Protein 6Z2L (pdb70)

GO terms:
  GO:0020005 symbiont-containing vacuole membrane (C, IDA)
  GO:0005886 plasma membrane (C, IDA)
  GO:0005886 plasma membrane (C, EXP)
  GO:0005515 protein binding (F, IPI)

B-factor: mean 43.14, std 19.46, range [13.86, 138.89]

Foldseek 3Di:
DKDKDKDDAVDKDKDAAPAAFKDWFFKKKWAQFPVRDTDIDGCRVVCCVQGPRHRIGMAGEDEPDDDDDDDPNVVRYDYDYRHDDDRVIMMITMMDGDNDPDLEDEDADDKDKDKFLDFHKRFYPDAAKAWPFKKKAQCVDPDGIGCRVVQRVSGRHRIGTDNQLCCCVPVVVDDDCSRNRRIIMMTIMGGHD/DKAKAWPAAEEEEAAQAKDKTKMFIPWWLAQQKWKWWQAQVGDIDTADGSQFHGDPPHDPQWGKDDGIGMIMIMGGRDDLQRQTWMKMWGPSDPPIDIYPTYGYAYDDDFAFWDKDKDWADPVQVVVFKTKIKMKGDFGDDPDKDKWKDFQNHTDDPQKDKDKGDQDSPRRGIMMMIMRIDTSVVVVVTFKMKMWMDDPVDNGTDIDMGTPVD/DWAWEWDAAAEAEAQAKDKTKTQIDDDQLQLWKKWKWWAAVPGDIHTAKIARQVPRDIDGDPVNPPQWDWHADNVRSMIIIMGGRDDQVRFTWMKIFIFPDSPPPTDTDYIYPTYGYGHHPDDFDAKDKAWAADADDDPDFDKGKIKMKIKFGDDDDKDKDKPVPPQPPQKDKDDWDDDPRMTITMMMHIGTPVDPPVPKIWMWIADVVVRDIDIGTHDHD

Solvent-accessible surface area: 28856 Å² total

Radius of gyration: 31.76 Å; Cα contacts (8 Å, |Δi|>4): 1641; chains: 3; bounding box: 58×104×50 Å

Sequence (627 aa):
YVHNDVIKFGEENSLKCSQGNLYVLHCEVQCLNGNNEIIHKRCNDDIEKKCNGNNKCIYFFEYELRKKTQSFRNKNSIEISECVESEQNEVKTSTTCLLSNSFILDEAFIQYFFFINNEEPVICKDGNINIKSALLHSPFCEIKLDISEYIRKCDNNKECLIDPLDVQKNLLNEEDPCYINNAYVSVNVVCNKDIQMTQTTSSLSASLGDRVTISCRASQDISNYLNWYQQKPDGTVKLLIYYTSRLHSGVSSRFSGSGSGTDYSLTIKNLEQEDIATYFCQQVNALPPTFGGGTKLEIKRADAAPTVSIFPPSSEQLTSGGASVVCFLNNFYPKDINVKWKIDGSERQNGVLNSWTDQDSKDSTYSMSSTLTLTKDEYERHNSYTCEATHKTSTSPIVKSFNRNEQVQLQQPGAELVKPGASVRLSCKASGYTFTSYFMYWVRQRPGQGLQSIGGINPNNGGSNFNERFKTKATLTVDKSSSIAYLQLNSLTSEDSAVYYCTRRGLGYDYGGFAYWGQGTLVTVSAAKTTPPSVYPLAPGSAAQTNSMVTLGCLVKGYFPEPVTVTWNSGSLSSGVHTFPAVLQSDLYTLSSSVTVPSSTWPSETVTCNVAHPASSTKVDKKIVPR

Organism: Plasmodium falciparum (isolate 3D7) (NCBI:txid36329)

Structure (mmCIF, N/CA/C/O backbone):
data_6Z2L
#
_entry.id   6Z2L
#
_cell.length_a   96.921
_cell.length_b   96.921
_cell.length_c   177.898
_cell.angle_alpha   90.000
_cell.angle_beta   90.000
_cell.angle_gamma   90.000
#
_symmetry.space_group_name_H-M   'P 41 21 2'
#
loop_
_entity.id
_entity.type
_entity.pdbx_description
1 polymer 'Surface protein P113'
2 polymer 'FAb fragment - VL chain'
3 polymer 'FAb fragment - VH chain'
4 non-polymer 'SULFATE ION'
5 water water
#
loop_
_atom_site.group_PDB
_atom_site.id
_atom_site.type_symbol
_atom_site.label_atom_id
_atom_site.label_alt_id
_atom_site.label_comp_id
_atom_site.label_asym_id
_atom_site.label_entity_id
_atom_site.label_seq_id
_atom_site.pdbx_PDB_ins_code
_atom_site.Cartn_x
_atom_site.Cartn_y
_atom_site.Cartn_z
_atom_site.occupancy
_atom_site.B_iso_or_equiv
_atom_site.auth_seq_id
_atom_site.auth_comp_id
_atom_site.auth_asym_id
_atom_site.auth_atom_id
_atom_site.pdbx_PDB_model_num
ATOM 1 N N . TYR A 1 1 ? 22.876 52.333 -12.188 1.00 47.04 1 TYR A N 1
ATOM 2 C CA . TYR A 1 1 ? 22.342 51.174 -11.458 1.00 36.50 1 TYR A CA 1
ATOM 3 C C . TYR A 1 1 ? 20.833 51.039 -11.667 1.00 32.61 1 TYR A C 1
ATOM 4 O O . TYR A 1 1 ? 20.099 51.997 -11.471 1.00 31.95 1 TYR A O 1
ATOM 13 N N . VAL A 1 2 ? 20.357 49.847 -12.032 1.00 23.70 2 VAL A N 1
ATOM 14 C CA . VAL A 1 2 ? 18.922 49.625 -12.222 1.00 23.97 2 VAL A CA 1
ATOM 15 C C . VAL A 1 2 ? 18.376 48.871 -11.019 1.00 32.34 2 VAL A C 1
ATOM 16 O O . VAL A 1 2 ? 18.894 47.807 -10.649 1.00 27.27 2 VAL A O 1
ATOM 20 N N . HIS A 1 3 ? 17.340 49.424 -10.401 1.00 24.97 3 HIS A N 1
ATOM 21 C CA . HIS A 1 3 ? 16.556 48.699 -9.404 1.00 30.32 3 HIS A CA 1
ATOM 22 C C . HIS A 1 3 ? 15.547 47.800 -10.118 1.00 29.63 3 HIS A C 1
ATOM 23 O O . HIS A 1 3 ? 14.599 48.300 -10.719 1.00 32.57 3 HIS A O 1
ATOM 30 N N . ASN A 1 4 ? 15.709 46.480 -10.054 1.00 26.27 4 ASN A N 1
ATOM 31 C CA . ASN A 1 4 ? 14.678 45.573 -10.564 1.00 28.73 4 ASN A CA 1
ATOM 32 C C . ASN A 1 4 ? 13.905 45.029 -9.366 1.00 32.60 4 ASN A C 1
ATOM 33 O O . ASN A 1 4 ? 14.418 44.182 -8.624 1.00 32.78 4 ASN A O 1
ATOM 38 N N . ASP A 1 5 ? 12.667 45.497 -9.180 1.00 24.41 5 ASP A N 1
ATOM 39 C CA . ASP A 1 5 ? 11.898 45.144 -7.992 1.00 22.36 5 ASP A CA 1
ATOM 40 C C . ASP A 1 5 ? 10.730 44.221 -8.298 1.00 24.33 5 ASP A C 1
ATOM 41 O O . ASP A 1 5 ? 10.057 44.350 -9.324 1.00 30.76 5 ASP A O 1
ATOM 46 N N . VAL A 1 6 ? 10.487 43.312 -7.357 1.00 27.75 6 VAL A N 1
ATOM 47 C CA . VAL A 1 6 ? 9.343 42.420 -7.346 1.00 33.30 6 VAL A CA 1
ATOM 48 C C . VAL A 1 6 ? 8.635 42.664 -6.029 1.00 28.21 6 VAL A C 1
ATOM 49 O O . VAL A 1 6 ? 9.222 42.457 -4.959 1.00 36.22 6 VAL A O 1
ATOM 53 N N . ILE A 1 7 ? 7.386 43.101 -6.084 1.00 32.28 7 ILE A N 1
ATOM 54 C CA . ILE A 1 7 ? 6.705 43.458 -4.844 1.00 41.41 7 ILE A CA 1
ATOM 55 C C . ILE A 1 7 ? 5.303 42.868 -4.822 1.00 41.07 7 ILE A C 1
ATOM 56 O O . ILE A 1 7 ? 4.634 42.765 -5.856 1.00 36.19 7 ILE A O 1
ATOM 61 N N . LYS A 1 8 ? 4.861 42.535 -3.626 1.00 39.37 8 LYS A N 1
ATOM 62 C CA . LYS A 1 8 ? 3.547 42.014 -3.368 1.00 50.58 8 LYS A CA 1
ATOM 63 C C . LYS A 1 8 ? 2.587 43.183 -3.201 1.00 37.96 8 LYS A C 1
ATOM 64 O O . LYS A 1 8 ? 2.991 44.304 -3.071 1.00 39.13 8 LYS A O 1
ATOM 70 N N . PHE A 1 9 ? 1.312 42.884 -3.217 1.00 44.96 9 PHE A N 1
ATOM 71 C CA . PHE A 1 9 ? 0.343 43.905 -3.013 1.00 48.30 9 PHE A CA 1
ATOM 72 C C . PHE A 1 9 ? 0.511 44.190 -1.547 1.00 57.34 9 PHE A C 1
ATOM 73 O O . PHE A 1 9 ? 0.857 43.321 -0.780 1.00 58.37 9 PHE A O 1
ATOM 81 N N . GLY A 1 10 ? 0.286 45.413 -1.148 1.00 50.24 10 GLY A N 1
ATOM 82 C CA . GLY A 1 10 ? 0.457 45.738 0.245 1.00 66.77 10 GLY A CA 1
ATOM 83 C C . GLY A 1 10 ? 1.855 46.188 0.559 1.00 56.07 10 GLY A C 1
ATOM 84 O O . GLY A 1 10 ? 1.999 47.086 1.329 1.00 61.82 10 GLY A O 1
ATOM 85 N N . GLU A 1 11 ? 2.876 45.583 -0.021 1.00 47.96 11 GLU A N 1
ATOM 86 C CA . GLU A 1 11 ? 4.216 46.025 0.230 1.00 44.92 11 GLU A CA 1
ATOM 87 C C . GLU A 1 11 ? 4.675 47.312 -0.389 1.00 40.99 11 GLU A C 1
ATOM 88 O O . GLU A 1 11 ? 4.617 47.508 -1.565 1.00 43.26 11 GLU A O 1
ATOM 94 N N . GLU A 1 12 ? 5.156 48.193 0.448 1.00 38.96 12 GLU A N 1
ATOM 95 C CA . GLU A 1 12 ? 5.646 49.455 -0.007 1.00 44.35 12 GLU A CA 1
ATOM 96 C C . GLU A 1 12 ? 7.020 49.382 -0.631 1.00 41.99 12 GLU A C 1
ATOM 97 O O . GLU A 1 12 ? 7.899 48.765 -0.095 1.00 47.15 12 GLU A O 1
ATOM 103 N N . ASN A 1 13 ? 7.185 50.036 -1.764 1.00 35.77 13 ASN A N 1
ATOM 104 C CA . ASN A 1 13 ? 8.493 50.206 -2.382 1.00 36.45 13 ASN A CA 1
ATOM 105 C C . ASN A 1 13 ? 8.917 51.670 -2.228 1.00 36.53 13 ASN A C 1
ATOM 106 O O . ASN A 1 13 ? 8.193 52.579 -2.648 1.00 36.18 13 ASN A O 1
ATOM 111 N N . SER A 1 14 ? 10.088 51.892 -1.636 1.00 37.88 14 SER A N 1
ATOM 112 C CA . SER A 1 14 ? 10.620 53.219 -1.358 1.00 39.32 14 SER A CA 1
ATOM 113 C C . SER A 1 14 ? 11.901 53.386 -2.162 1.00 42.99 14 SER A C 1
ATOM 114 O O . SER A 1 14 ? 12.873 52.660 -1.931 1.00 37.22 14 SER A O 1
ATOM 117 N N . LEU A 1 15 ? 11.894 54.317 -3.113 1.00 38.17 15 LEU A N 1
ATOM 118 C CA . LEU A 1 15 ? 13.032 54.551 -3.989 1.00 29.26 15 LEU A CA 1
ATOM 119 C C . LEU A 1 15 ? 13.669 55.894 -3.661 1.00 38.45 15 LEU A C 1
ATOM 120 O O . LEU A 1 15 ? 12.988 56.841 -3.250 1.00 33.60 15 LEU A O 1
ATOM 125 N N . LYS A 1 16 ? 14.991 55.963 -3.816 1.00 30.07 16 LYS A N 1
ATOM 126 C CA . LYS A 1 16 ? 15.711 57.206 -3.557 1.00 37.10 16 LYS A CA 1
ATOM 127 C C . LYS A 1 16 ? 16.996 57.186 -4.359 1.00 36.04 16 LYS A C 1
ATOM 128 O O . LYS A 1 16 ? 17.690 56.165 -4.385 1.00 37.03 16 LYS A O 1
ATOM 134 N N . CYS A 1 17 ? 17.268 58.295 -5.036 1.00 36.44 17 CYS A N 1
ATOM 135 C CA . CYS A 1 17 ? 18.466 58.486 -5.834 1.00 36.20 17 CYS A CA 1
ATOM 136 C C . CYS A 1 17 ? 19.503 59.211 -4.997 1.00 41.03 17 CYS A C 1
ATOM 137 O O . CYS A 1 17 ? 19.208 60.267 -4.416 1.00 38.85 17 CYS A O 1
ATOM 140 N N . SER A 1 18 ? 20.719 58.658 -4.943 1.00 38.31 18 SER A N 1
ATOM 141 C CA . SER A 1 18 ? 21.810 59.392 -4.294 1.00 40.61 18 SER A CA 1
ATOM 142 C C . SER A 1 18 ? 22.118 60.669 -5.060 1.00 36.05 18 SER A C 1
ATOM 143 O O . SER A 1 18 ? 22.415 61.709 -4.468 1.00 43.84 18 SER A O 1
ATOM 146 N N . GLN A 1 19 ? 22.027 60.607 -6.387 1.00 41.19 19 GLN A N 1
ATOM 147 C CA . GLN A 1 19 ? 22.167 61.773 -7.239 1.00 32.78 19 GLN A CA 1
ATOM 148 C C . GLN A 1 19 ? 21.268 61.559 -8.444 1.00 30.99 19 GLN A C 1
ATOM 149 O O . GLN A 1 19 ? 20.926 60.419 -8.792 1.00 28.88 19 GLN A O 1
ATOM 155 N N . GLY A 1 20 ? 20.855 62.663 -9.055 1.00 31.18 20 GLY A N 1
ATOM 156 C CA . GLY A 1 20 ? 19.952 62.565 -10.182 1.00 32.02 20 GLY A CA 1
ATOM 157 C C . GLY A 1 20 ? 18.520 62.362 -9.729 1.00 39.49 20 GLY A C 1
ATOM 158 O O . GLY A 1 20 ? 18.168 62.525 -8.550 1.00 37.50 20 GLY A O 1
ATOM 159 N N . ASN A 1 21 ? 17.674 61.999 -10.690 1.00 33.19 21 ASN A N 1
ATOM 160 C CA . ASN A 1 21 ? 16.260 61.771 -10.432 1.00 33.95 21 ASN A CA 1
ATOM 161 C C . ASN A 1 21 ? 15.856 60.445 -11.051 1.00 30.55 21 ASN A C 1
ATOM 162 O O . ASN A 1 21 ? 16.591 59.882 -11.858 1.00 29.57 21 ASN A O 1
ATOM 167 N N . LEU A 1 22 ? 14.659 59.980 -10.678 1.00 29.24 22 LEU A N 1
ATOM 168 C CA . LEU A 1 22 ? 14.171 58.660 -11.072 1.00 25.29 22 LEU A CA 1
ATOM 169 C C . LEU A 1 22 ? 13.625 58.673 -12.485 1.00 31.13 22 LEU A C 1
ATOM 170 O O . LEU A 1 22 ? 13.045 59.666 -12.940 1.00 36.10 22 LEU A O 1
ATOM 175 N N . TYR A 1 23 ? 13.801 57.541 -13.166 1.00 24.93 23 TYR A N 1
ATOM 176 C CA . TYR A 1 23 ? 13.246 57.290 -14.488 1.00 23.06 23 TYR A CA 1
ATOM 177 C C . TYR A 1 23 ? 12.678 55.874 -14.465 1.00 23.54 23 TYR A C 1
ATOM 178 O O . TYR A 1 23 ? 13.417 54.906 -14.229 1.00 23.19 23 TYR A O 1
ATOM 187 N N . VAL A 1 24 ? 11.368 55.754 -14.693 1.00 24.98 24 VAL A N 1
ATOM 188 C CA . VAL A 1 24 ? 10.690 54.462 -14.615 1.00 21.40 24 VAL A CA 1
ATOM 189 C C . VAL A 1 24 ? 10.850 53.721 -15.937 1.00 21.26 24 VAL A C 1
ATOM 190 O O . VAL A 1 24 ? 10.564 54.267 -17.010 1.00 24.22 24 VAL A O 1
ATOM 194 N N . LEU A 1 25 ? 11.274 52.468 -15.864 1.00 19.81 25 LEU A N 1
ATOM 195 C CA . LEU A 1 25 ? 11.602 51.725 -17.072 1.00 18.81 25 LEU A CA 1
ATOM 196 C C . LEU A 1 25 ? 10.472 50.827 -17.552 1.00 26.81 25 LEU A C 1
ATOM 197 O O . LEU A 1 25 ? 10.334 50.631 -18.759 1.00 21.83 25 LEU A O 1
ATOM 202 N N . HIS A 1 26 ? 9.668 50.285 -16.648 1.00 24.82 26 HIS A N 1
ATOM 203 C CA . HIS A 1 26 ? 8.551 49.408 -16.969 1.00 22.72 26 HIS A CA 1
ATOM 204 C C . HIS A 1 26 ? 7.843 49.102 -15.668 1.00 24.54 26 HIS A C 1
ATOM 205 O O . HIS A 1 26 ? 8.419 49.247 -14.584 1.00 26.39 26 HIS A O 1
ATOM 212 N N . CYS A 1 27 ? 6.594 48.650 -15.791 1.00 24.41 27 CYS A N 1
ATOM 213 C CA . CYS A 1 27 ? 5.817 48.172 -14.656 1.00 23.27 27 CYS A CA 1
ATOM 214 C C . CYS A 1 27 ? 4.791 47.161 -15.148 1.00 32.47 27 CYS A C 1
ATOM 215 O O . CYS A 1 27 ? 4.093 47.437 -16.126 1.00 27.17 27 CYS A O 1
ATOM 218 N N . GLU A 1 28 ? 4.667 46.018 -14.460 1.00 24.51 28 GLU A N 1
ATOM 219 C CA . GLU A 1 28 ? 3.613 45.075 -14.809 1.00 24.91 28 GLU A CA 1
ATOM 220 C C . GLU A 1 28 ? 2.957 44.463 -13.576 1.00 30.32 28 GLU A C 1
ATOM 221 O O . GLU A 1 28 ? 3.627 44.118 -12.603 1.00 35.46 28 GLU A O 1
ATOM 227 N N . VAL A 1 29 ? 1.640 44.316 -13.639 1.00 30.78 29 VAL A N 1
ATOM 228 C CA . VAL A 1 29 ? 0.845 43.649 -12.609 1.00 35.80 29 VAL A CA 1
ATOM 229 C C . VAL A 1 29 ? 0.406 42.290 -13.138 1.00 35.87 29 VAL A C 1
ATOM 230 O O . VAL A 1 29 ? -0.090 42.186 -14.269 1.00 42.89 29 VAL A O 1
ATOM 234 N N . GLN A 1 30 ? 0.567 41.257 -12.317 1.00 39.42 30 GLN A N 1
ATOM 235 C CA . GLN A 1 30 ? -0.004 39.942 -12.580 1.00 43.06 30 GLN A CA 1
ATOM 236 C C . GLN A 1 30 ? -0.854 39.536 -11.391 1.00 47.28 30 GLN A C 1
ATOM 237 O O . GLN A 1 30 ? -0.351 39.460 -10.267 1.00 48.41 30 GLN A O 1
ATOM 243 N N . CYS A 1 31 ? -2.130 39.273 -11.635 1.00 45.01 31 CYS A N 1
ATOM 244 C CA . CYS A 1 31 ? -3.051 39.021 -10.539 1.00 42.30 31 CYS A CA 1
ATOM 245 C C . CYS A 1 31 ? -4.196 38.122 -11.004 1.00 56.75 31 CYS A C 1
ATOM 246 O O . CYS A 1 31 ? -4.554 38.107 -12.187 1.00 50.34 31 CYS A O 1
ATOM 249 N N . LEU A 1 32 ? -4.769 37.388 -10.050 1.00 60.10 32 LEU A N 1
ATOM 250 C CA . LEU A 1 32 ? -6.027 36.686 -10.273 1.00 55.69 32 LEU A CA 1
ATOM 251 C C . LEU A 1 32 ? -7.178 37.680 -10.362 1.00 63.81 32 LEU A C 1
ATOM 252 O O . LEU A 1 32 ? -7.229 38.660 -9.610 1.00 65.23 32 LEU A O 1
ATOM 257 N N . ASN A 1 33 ? -8.116 37.422 -11.277 1.00 57.61 33 ASN A N 1
ATOM 258 C CA . ASN A 1 33 ? -9.334 38.216 -11.342 1.00 67.27 33 ASN A CA 1
ATOM 259 C C . ASN A 1 33 ? -10.478 37.455 -10.661 1.00 74.11 33 ASN A C 1
ATOM 260 O O . ASN A 1 33 ? -10.274 36.396 -10.055 1.00 80.40 33 ASN A O 1
ATOM 265 N N . GLY A 1 34 ? -11.696 38.002 -10.750 1.00 74.00 34 GLY A N 1
ATOM 266 C CA . GLY A 1 34 ? -12.846 37.341 -10.149 1.00 74.16 34 GLY A CA 1
ATOM 267 C C . GLY A 1 34 ? -13.170 36.003 -10.783 1.00 73.59 34 GLY A C 1
ATOM 268 O O . GLY A 1 34 ? -13.777 35.140 -10.140 1.00 75.06 34 GLY A O 1
ATOM 269 N N . ASN A 1 35 ? -12.778 35.811 -12.050 1.00 85.44 35 ASN A N 1
ATOM 270 C CA . ASN A 1 35 ? -12.909 34.528 -12.743 1.00 97.38 35 ASN A CA 1
ATOM 271 C C . ASN A 1 35 ? -11.728 33.586 -12.468 1.00 93.22 35 ASN A C 1
ATOM 272 O O . ASN A 1 35 ? -11.555 32.592 -13.186 1.00 82.44 35 ASN A O 1
ATOM 277 N N . ASN A 1 36 ? -10.924 33.896 -11.448 1.00 90.62 36 ASN A N 1
ATOM 278 C CA . ASN A 1 36 ? -9.808 33.060 -10.996 1.00 85.81 36 ASN A CA 1
ATOM 279 C C . ASN A 1 36 ? -8.866 32.663 -12.131 1.00 73.93 36 ASN A C 1
ATOM 280 O O . ASN A 1 36 ? -8.340 31.551 -12.173 1.00 81.56 36 ASN A O 1
ATOM 285 N N . GLU A 1 37 ? -8.635 33.589 -13.048 1.00 64.94 37 GLU A N 1
ATOM 286 C CA . GLU A 1 37 ? -7.581 33.455 -14.038 1.00 67.51 37 GLU A CA 1
ATOM 287 C C . GLU A 1 37 ? -6.568 34.572 -13.831 1.00 62.57 37 GLU A C 1
ATOM 288 O O . GLU A 1 37 ? -6.909 35.659 -13.353 1.00 61.23 37 GLU A O 1
ATOM 294 N N . ILE A 1 38 ? -5.318 34.285 -14.183 1.00 50.65 38 ILE A N 1
ATOM 295 C CA . ILE A 1 38 ? -4.235 35.253 -14.077 1.00 48.34 38 ILE A CA 1
ATOM 296 C C . ILE A 1 38 ? -4.378 36.271 -15.203 1.00 60.98 38 ILE A C 1
ATOM 297 O O . ILE A 1 38 ? -4.419 35.915 -16.386 1.00 64.05 38 ILE A O 1
ATOM 302 N N . ILE A 1 39 ? -4.478 37.541 -14.838 1.00 54.57 39 ILE A N 1
ATOM 303 C CA . ILE A 1 39 ? -4.597 38.615 -15.810 1.00 49.31 39 ILE A CA 1
ATOM 304 C C . ILE A 1 39 ? -3.367 39.501 -15.707 1.00 48.21 39 ILE A C 1
ATOM 305 O O . ILE A 1 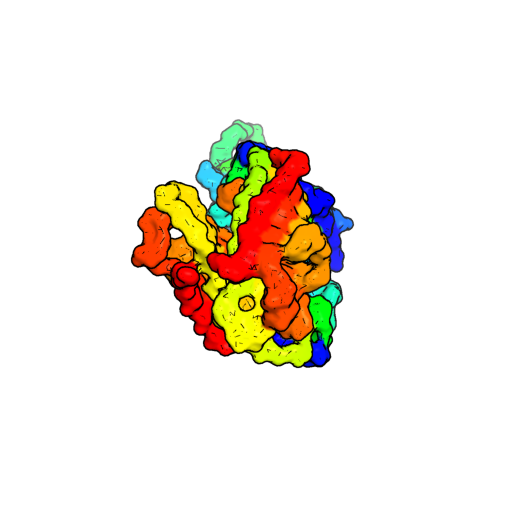39 ? -2.587 39.420 -14.751 1.00 62.12 39 ILE A O 1
ATOM 310 N N . HIS A 1 40 ? -3.188 40.359 -16.695 1.00 50.78 40 HIS A N 1
ATOM 311 C CA . HIS A 1 40 ? -2.075 41.298 -16.715 1.00 51.49 40 HIS A CA 1
ATOM 312 C C . HIS A 1 40 ? -2.675 42.703 -16.766 1.00 50.78 40 HIS A C 1
ATOM 313 O O . HIS A 1 40 ? -3.665 42.918 -17.416 1.00 53.14 40 HIS A O 1
ATOM 320 N N . LYS A 1 41 ? -2.076 43.655 -16.075 1.00 42.48 41 LYS A N 1
ATOM 321 C CA . LYS A 1 41 ? -2.563 45.009 -16.053 1.00 48.57 41 LYS A CA 1
ATOM 322 C C . LYS A 1 41 ? -1.377 45.920 -16.042 1.00 43.58 41 LYS A C 1
ATOM 323 O O . LYS A 1 41 ? -0.293 45.514 -15.703 1.00 41.91 41 LYS A O 1
ATOM 329 N N . ARG A 1 42 ? -1.607 47.158 -16.427 1.00 47.66 42 ARG A N 1
ATOM 330 C CA . ARG A 1 42 ? -0.565 48.154 -16.500 1.00 44.67 42 ARG A CA 1
ATOM 331 C C . ARG A 1 42 ? -0.451 48.927 -15.237 1.00 51.61 42 ARG A C 1
ATOM 332 O O . ARG A 1 42 ? -1.406 49.085 -14.508 1.00 56.85 42 ARG A O 1
ATOM 340 N N . CYS A 1 43 ? 0.734 49.431 -14.995 1.00 42.16 43 CYS A N 1
ATOM 341 C CA . CYS A 1 43 ? 0.960 50.235 -13.846 1.00 35.74 43 CYS A CA 1
ATOM 342 C C . CYS A 1 43 ? 2.032 51.251 -14.160 1.00 36.86 43 CYS A C 1
ATOM 343 O O . CYS A 1 43 ? 2.387 52.022 -13.332 1.00 35.85 43 CYS A O 1
ATOM 346 N N . ASN A 1 44 ? 2.522 51.257 -15.380 1.00 30.49 44 ASN A N 1
ATOM 347 C CA . ASN A 1 44 ? 3.592 52.174 -15.726 1.00 26.98 44 ASN A CA 1
ATOM 348 C C . ASN A 1 44 ? 3.182 53.621 -15.500 1.00 32.44 44 ASN A C 1
ATOM 349 O O . ASN A 1 44 ? 3.913 54.399 -14.887 1.00 29.02 44 ASN A O 1
ATOM 354 N N . ASP A 1 45 ? 2.030 54.012 -16.019 1.00 28.73 45 ASP A N 1
ATOM 355 C CA . ASP A 1 45 ? 1.632 55.408 -15.914 1.00 29.79 45 ASP A CA 1
ATOM 356 C C . ASP A 1 45 ? 1.552 55.852 -14.462 1.00 35.98 45 ASP A C 1
ATOM 357 O O . ASP A 1 45 ? 1.997 56.961 -14.127 1.00 33.45 45 ASP A O 1
ATOM 362 N N . ASP A 1 46 ? 0.980 55.007 -13.583 1.00 31.83 46 ASP A N 1
ATOM 363 C CA . ASP A 1 46 ? 0.889 55.353 -12.156 1.00 42.53 46 ASP A CA 1
ATOM 364 C C . ASP A 1 46 ? 2.275 55.569 -11.538 1.00 36.14 46 ASP A C 1
ATOM 365 O O . ASP A 1 46 ? 2.492 56.518 -10.770 1.00 36.58 46 ASP A O 1
ATOM 370 N N . ILE A 1 47 ? 3.220 54.672 -11.822 1.00 32.19 47 ILE A N 1
ATOM 371 C CA . ILE A 1 47 ? 4.536 54.810 -11.202 1.00 28.31 47 ILE A CA 1
ATOM 372 C C . ILE A 1 47 ? 5.244 56.045 -11.742 1.00 35.28 47 ILE A C 1
ATOM 373 O O . ILE A 1 47 ? 5.874 56.800 -10.989 1.00 39.23 47 ILE A O 1
ATOM 378 N N . GLU A 1 48 ? 5.147 56.280 -13.055 1.00 32.11 48 GLU A N 1
ATOM 379 C CA . GLU A 1 48 ? 5.749 57.486 -13.631 1.00 35.98 48 GLU A CA 1
ATOM 380 C C . GLU A 1 48 ? 5.237 58.759 -12.960 1.00 39.88 48 GLU A C 1
ATOM 381 O O . GLU A 1 48 ? 6.024 59.667 -12.650 1.00 36.72 48 GLU A O 1
ATOM 387 N N . LYS A 1 49 ? 3.920 58.851 -12.736 1.00 38.23 49 LYS A N 1
ATOM 388 C CA . LYS A 1 49 ? 3.353 60.035 -12.106 1.00 40.02 49 LYS A CA 1
ATOM 389 C C . LYS A 1 49 ? 3.880 60.226 -10.689 1.00 39.06 49 LYS A C 1
ATOM 390 O O . LYS A 1 49 ? 4.087 61.360 -10.247 1.00 43.69 49 LYS A O 1
ATOM 396 N N . LYS A 1 50 ? 4.098 59.137 -9.952 1.00 44.52 50 LYS A N 1
ATOM 397 C CA . LYS A 1 50 ? 4.638 59.293 -8.606 1.00 46.49 50 LYS A CA 1
ATOM 398 C C . LYS A 1 50 ? 6.146 59.544 -8.623 1.00 47.35 50 LYS A C 1
ATOM 399 O O . LYS A 1 50 ? 6.642 60.324 -7.806 1.00 50.71 50 LYS A O 1
ATOM 405 N N . CYS A 1 51 ? 6.887 58.945 -9.562 1.00 34.17 51 CYS A N 1
ATOM 406 C CA . CYS A 1 51 ? 8.344 58.871 -9.423 1.00 33.86 51 CYS A CA 1
ATOM 407 C C . CYS A 1 51 ? 9.141 59.695 -10.426 1.00 33.86 51 CYS A C 1
ATOM 408 O O . CYS A 1 51 ? 10.187 60.233 -10.060 1.00 33.73 51 CYS A O 1
ATOM 411 N N . ASN A 1 52 ? 8.719 59.783 -11.688 1.00 34.51 52 ASN A N 1
ATOM 412 C CA . ASN A 1 52 ? 9.591 60.337 -12.727 1.00 38.91 52 ASN A CA 1
ATOM 413 C C . ASN A 1 52 ? 10.042 61.762 -12.402 1.00 37.15 52 ASN A C 1
ATOM 414 O O . ASN A 1 52 ? 9.237 62.619 -12.023 1.00 34.39 52 ASN A O 1
ATOM 419 N N . GLY A 1 53 ? 11.338 62.028 -12.571 1.00 37.61 53 GLY A N 1
ATOM 420 C CA . GLY A 1 53 ? 11.836 63.378 -12.339 1.00 39.64 53 GLY A CA 1
ATOM 421 C C . GLY A 1 53 ? 11.954 63.790 -10.889 1.00 39.29 53 GLY A C 1
ATOM 422 O O . GLY A 1 53 ? 12.265 64.960 -10.618 1.00 44.32 53 GLY A O 1
ATOM 423 N N . ASN A 1 54 ? 11.697 62.883 -9.947 1.00 36.51 54 ASN A N 1
ATOM 424 C CA . ASN A 1 54 ? 11.840 63.150 -8.523 1.00 36.28 54 ASN A CA 1
ATOM 425 C C . ASN A 1 54 ? 13.034 62.380 -7.979 1.00 33.92 54 ASN A C 1
ATOM 426 O O . ASN A 1 54 ? 13.401 61.339 -8.515 1.00 32.11 54 ASN A O 1
ATOM 431 N N . ASN A 1 55 ? 13.624 62.888 -6.895 1.00 36.59 55 ASN A N 1
ATOM 432 C CA . ASN A 1 55 ? 14.761 62.205 -6.279 1.00 41.11 55 ASN A CA 1
ATOM 433 C C . ASN A 1 55 ? 14.336 61.054 -5.372 1.00 38.44 55 ASN A C 1
ATOM 434 O O . ASN A 1 55 ? 15.197 60.281 -4.929 1.00 33.22 55 ASN A O 1
ATOM 439 N N . LYS A 1 56 ? 13.039 60.921 -5.087 1.00 35.07 56 LYS A N 1
ATOM 440 C CA . LYS A 1 56 ? 12.535 59.881 -4.198 1.00 35.77 56 LYS A CA 1
ATOM 441 C C . LYS A 1 56 ? 11.049 59.692 -4.461 1.00 31.98 56 LYS A C 1
ATOM 442 O O . LYS A 1 56 ? 10.373 60.615 -4.920 1.00 40.79 56 LYS A O 1
ATOM 448 N N . CYS A 1 57 ? 10.555 58.482 -4.205 1.00 33.38 57 CYS A N 1
ATOM 449 C CA . CYS A 1 57 ? 9.111 58.258 -4.165 1.00 40.54 57 CYS A CA 1
ATOM 450 C C . CYS A 1 57 ? 8.851 56.979 -3.388 1.00 38.73 57 CYS A C 1
ATOM 451 O O . CYS A 1 57 ? 9.758 56.204 -3.080 1.00 39.25 57 CYS A O 1
ATOM 454 N N . ILE A 1 58 ? 7.581 56.763 -3.099 1.00 31.81 58 ILE A N 1
ATOM 455 C CA . ILE A 1 58 ? 7.150 55.619 -2.312 1.00 40.73 58 ILE A CA 1
ATOM 456 C C . ILE A 1 58 ? 5.749 55.281 -2.774 1.00 36.45 58 ILE A C 1
ATOM 457 O O . ILE A 1 58 ? 4.930 56.181 -2.999 1.00 35.64 58 ILE A O 1
ATOM 462 N N . TYR A 1 59 ? 5.485 53.987 -2.965 1.00 29.18 59 TYR A N 1
ATOM 463 C CA . TYR A 1 59 ? 4.154 53.568 -3.388 1.00 33.95 59 TYR A CA 1
ATOM 464 C C . TYR A 1 59 ? 3.924 52.128 -2.946 1.00 36.84 59 TYR A C 1
ATOM 465 O O . TYR A 1 59 ? 4.873 51.410 -2.613 1.00 36.98 59 TYR A O 1
ATOM 474 N N . PHE A 1 60 ? 2.646 51.722 -2.937 1.00 34.66 60 PHE A N 1
ATOM 475 C CA . PHE A 1 60 ? 2.250 50.334 -2.741 1.00 36.43 60 PHE A CA 1
ATOM 476 C C . PHE A 1 60 ? 0.953 50.100 -3.493 1.00 38.86 60 PHE A C 1
ATOM 477 O O . PHE A 1 60 ? 0.195 51.031 -3.768 1.00 33.64 60 PHE A O 1
ATOM 485 N N . PHE A 1 61 ? 0.684 48.843 -3.797 1.00 30.86 61 PHE A N 1
ATOM 486 C CA . PHE A 1 61 ? -0.463 48.529 -4.642 1.00 33.71 61 PHE A CA 1
ATOM 487 C C . PHE A 1 61 ? -1.590 47.930 -3.814 1.00 39.09 61 PHE A C 1
ATOM 488 O O . PHE A 1 61 ? -1.352 47.253 -2.814 1.00 41.53 61 PHE A O 1
ATOM 496 N N . GLU A 1 62 ? -2.828 48.180 -4.225 1.00 45.99 62 GLU A N 1
ATOM 497 C CA . GLU A 1 62 ? -3.918 47.612 -3.452 1.00 48.82 62 GLU A CA 1
ATOM 498 C C . GLU A 1 62 ? -5.112 47.347 -4.359 1.00 50.20 62 GLU A C 1
ATOM 499 O O . GLU A 1 62 ? -5.145 47.759 -5.524 1.00 54.87 62 GLU A O 1
ATOM 505 N N . TYR A 1 63 ? -6.100 46.657 -3.796 1.00 67.36 63 TYR A N 1
ATOM 506 C CA . TYR A 1 63 ? -7.228 46.088 -4.519 1.00 65.20 63 TYR A CA 1
ATOM 507 C C . TYR A 1 63 ? -8.405 47.050 -4.601 1.00 72.60 63 TYR A C 1
ATOM 508 O O . TYR A 1 63 ? -8.585 47.927 -3.757 1.00 81.93 63 TYR A O 1
ATOM 517 N N . GLU A 1 64 ? -9.206 46.865 -5.652 1.00 77.76 64 GLU A N 1
ATOM 518 C CA . GLU A 1 64 ? -10.410 47.658 -5.861 1.00 85.40 64 GLU A CA 1
ATOM 519 C C . GLU A 1 64 ? -11.303 47.588 -4.636 1.00 94.65 64 GLU A C 1
ATOM 520 O O . GLU A 1 64 ? -11.680 48.610 -4.046 1.00 92.34 64 GLU A O 1
ATOM 526 N N . LEU A 1 65 ? -11.639 46.375 -4.237 1.00 97.30 65 LEU A N 1
ATOM 527 C CA . LEU A 1 65 ? -12.511 46.141 -3.102 1.00 106.74 65 LEU A CA 1
ATOM 528 C C . LEU A 1 65 ? -11.615 45.843 -1.908 1.00 105.12 65 LEU A C 1
ATOM 529 O O . LEU A 1 65 ? -10.915 44.824 -1.877 1.00 107.49 65 LEU A O 1
ATOM 534 N N . ARG A 1 66 ? -11.619 46.762 -0.950 1.00 97.80 66 ARG A N 1
ATOM 535 C CA . ARG A 1 66 ? -10.779 46.704 0.231 1.00 93.29 66 ARG A CA 1
ATOM 536 C C . ARG A 1 66 ? -11.544 47.361 1.368 1.00 101.49 66 ARG A C 1
ATOM 537 O O . ARG A 1 66 ? -12.481 48.130 1.142 1.00 113.16 66 ARG A O 1
ATOM 545 N N . LYS A 1 67 ? -11.151 47.048 2.596 1.00 99.73 67 LYS A N 1
ATOM 546 C CA . LYS A 1 67 ? -11.612 47.829 3.736 1.00 110.25 67 LYS A CA 1
ATOM 547 C C . LYS A 1 67 ? -10.772 49.102 3.785 1.00 111.74 67 LYS A C 1
ATOM 548 O O . LYS A 1 67 ? -9.557 49.037 4.002 1.00 109.12 67 LYS A O 1
ATOM 554 N N . LYS A 1 68 ? -11.402 50.249 3.535 1.00 117.21 68 LYS A N 1
ATOM 555 C CA . LYS A 1 68 ? -10.664 51.507 3.483 1.00 125.21 68 LYS A CA 1
ATOM 556 C C . LYS A 1 68 ? -10.334 51.964 4.901 1.00 119.89 68 LYS A C 1
ATOM 557 O O . LYS A 1 68 ? -11.232 52.218 5.714 1.00 113.95 68 LYS A O 1
ATOM 563 N N . THR A 1 69 ? -9.042 52.050 5.189 1.00 113.25 69 THR A N 1
ATOM 564 C CA . THR A 1 69 ? -8.505 52.651 6.394 1.00 103.97 69 THR A CA 1
ATOM 565 C C . THR A 1 69 ? -8.303 54.143 6.171 1.00 93.18 69 THR A C 1
ATOM 566 O O . THR A 1 69 ? -8.147 54.608 5.039 1.00 93.26 69 THR A O 1
ATOM 570 N N . GLN A 1 70 ? -8.299 54.894 7.262 1.00 80.42 70 GLN A N 1
ATOM 571 C CA . GLN A 1 70 ? -7.819 56.267 7.246 1.00 72.06 70 GLN A CA 1
ATOM 572 C C . GLN A 1 70 ? -6.377 56.254 7.742 1.00 69.52 70 GLN A C 1
ATOM 573 O O . GLN A 1 70 ? -6.110 55.778 8.847 1.00 71.01 70 GLN A O 1
ATOM 579 N N . SER A 1 71 ? -5.450 56.729 6.920 1.00 66.00 71 SER A N 1
ATOM 580 C CA . SER A 1 71 ? -4.053 56.739 7.338 1.00 63.78 71 SER A CA 1
ATOM 581 C C . SER A 1 71 ? -3.250 57.599 6.373 1.00 60.64 71 SER A C 1
ATOM 582 O O . SER A 1 71 ? -3.543 57.649 5.170 1.00 59.29 71 SER A O 1
ATOM 585 N N . PHE A 1 72 ? -2.197 58.210 6.883 1.00 59.67 72 PHE A N 1
ATOM 586 C CA . PHE A 1 72 ? -1.316 59.017 6.077 1.00 56.87 72 PHE A CA 1
ATOM 587 C C . PHE A 1 72 ? -0.625 58.153 5.038 1.00 53.85 72 PHE A C 1
ATOM 588 O O . PHE A 1 72 ? -0.117 58.648 4.077 1.00 51.71 72 PHE A O 1
ATOM 596 N N . ARG A 1 73 ? -0.612 56.858 5.251 1.00 53.89 73 ARG A N 1
ATOM 597 C CA . ARG A 1 73 ? 0.016 55.960 4.319 1.00 57.72 73 ARG A CA 1
ATOM 598 C C . ARG A 1 73 ? -0.736 55.923 3.018 1.00 51.88 73 ARG A C 1
ATOM 599 O O . ARG A 1 73 ? -0.173 55.690 1.982 1.00 50.01 73 ARG A O 1
ATOM 607 N N . ASN A 1 74 ? -2.027 56.160 3.089 1.00 53.04 74 ASN A N 1
ATOM 608 C CA . ASN A 1 74 ? -2.857 56.096 1.915 1.00 53.04 74 ASN A CA 1
ATOM 609 C C . ASN A 1 74 ? -2.516 56.988 0.749 1.00 55.70 74 ASN A C 1
ATOM 610 O O . ASN A 1 74 ? -2.943 56.704 -0.353 1.00 56.19 74 ASN A O 1
ATOM 615 N N . LYS A 1 75 ? -1.752 58.045 0.962 1.00 50.56 75 LYS A N 1
ATOM 616 C CA . LYS A 1 75 ? -1.393 58.901 -0.149 1.00 57.66 75 LYS A CA 1
ATOM 617 C C . LYS A 1 75 ? -0.459 58.180 -1.110 1.00 55.94 75 LYS A C 1
ATOM 618 O O . LYS A 1 75 ? -0.311 58.563 -2.229 1.00 56.50 75 LYS A O 1
ATOM 624 N N . ASN A 1 76 ? 0.168 57.134 -0.637 1.00 46.67 76 ASN A N 1
ATOM 625 C CA . ASN A 1 76 ? 1.096 56.331 -1.417 1.00 46.88 76 ASN A CA 1
ATOM 626 C C . ASN A 1 76 ? 0.423 55.197 -2.191 1.00 49.12 76 ASN A C 1
ATOM 627 O O . ASN A 1 76 ? 1.098 54.537 -2.988 1.00 47.12 76 ASN A O 1
ATOM 632 N N . SER A 1 77 ? -0.885 54.976 -2.015 1.00 45.63 77 SER A N 1
ATOM 633 C CA . SER A 1 77 ? -1.560 53.815 -2.598 1.00 45.27 77 SER A CA 1
ATOM 634 C C . SER A 1 77 ? -1.810 53.959 -4.087 1.00 44.48 77 SER A C 1
ATOM 635 O O . SER A 1 77 ? -2.076 55.046 -4.595 1.00 47.69 77 SER A O 1
ATOM 638 N N . ILE A 1 78 ? -1.797 52.819 -4.777 1.00 43.71 78 ILE A N 1
ATOM 639 C CA . ILE A 1 78 ? -2.178 52.714 -6.174 1.00 45.50 78 ILE A CA 1
ATOM 640 C C . ILE A 1 78 ? -3.158 51.560 -6.288 1.00 48.27 78 ILE A C 1
ATOM 641 O O . ILE A 1 78 ? -2.794 50.412 -6.009 1.00 46.17 78 ILE A O 1
ATOM 646 N N . GLU A 1 79 ? -4.393 51.855 -6.680 1.00 47.01 79 GLU A N 1
ATOM 647 C CA . GLU A 1 79 ? -5.413 50.823 -6.838 1.00 48.76 79 GLU A CA 1
ATOM 648 C C . GLU A 1 79 ? -5.308 50.179 -8.220 1.00 48.04 79 GLU A C 1
ATOM 649 O O . GLU A 1 79 ? -5.190 50.880 -9.226 1.00 47.17 79 GLU A O 1
ATOM 655 N N . ILE A 1 80 ? -5.349 48.846 -8.265 1.00 48.26 80 ILE A N 1
ATOM 656 C CA . ILE A 1 80 ? -5.445 48.089 -9.511 1.00 58.71 80 ILE A CA 1
ATOM 657 C C . ILE A 1 80 ? -6.790 47.370 -9.517 1.00 66.26 80 ILE A C 1
ATOM 658 O O . ILE A 1 80 ? -7.060 46.538 -8.639 1.00 69.96 80 ILE A O 1
ATOM 663 N N . SER A 1 81 ? -7.623 47.672 -10.520 1.00 61.65 81 SER A N 1
ATOM 664 C CA . SER A 1 81 ? -9.052 47.367 -10.453 1.00 76.75 81 SER A CA 1
ATOM 665 C C . SER A 1 81 ? -9.384 45.872 -10.394 1.00 92.90 81 SER A C 1
ATOM 666 O O . SER A 1 81 ? -9.777 45.364 -9.336 1.00 103.14 81 SER A O 1
ATOM 669 N N . GLU A 1 82 ? -9.235 45.155 -11.511 1.00 86.86 82 GLU A N 1
ATOM 670 C CA . GLU A 1 82 ? -9.846 43.833 -11.659 1.00 79.69 82 GLU A CA 1
ATOM 671 C C . GLU A 1 82 ? -9.215 42.757 -10.773 1.00 71.81 82 GLU A C 1
ATOM 672 O O . GLU A 1 82 ? -9.699 41.618 -10.768 1.00 69.43 82 GLU A O 1
ATOM 678 N N . CYS A 1 83 ? -8.165 43.078 -10.027 1.00 58.86 83 CYS A N 1
ATOM 679 C CA . CYS A 1 83 ? -7.478 42.087 -9.216 1.00 55.83 83 CYS A CA 1
ATOM 680 C C . CYS A 1 83 ? -8.312 41.713 -8.011 1.00 58.82 83 CYS A C 1
ATOM 681 O O . CYS A 1 83 ? -8.959 42.565 -7.391 1.00 71.47 83 CYS A O 1
ATOM 684 N N . VAL A 1 84 ? -8.260 40.441 -7.646 1.00 68.57 84 VAL A N 1
ATOM 685 C CA . VAL A 1 84 ? -8.843 39.992 -6.391 1.00 73.73 84 VAL A CA 1
ATOM 686 C C . VAL A 1 84 ? -7.717 39.516 -5.489 1.00 73.16 84 VAL A C 1
ATOM 687 O O . VAL A 1 84 ? -6.670 39.047 -5.955 1.00 64.92 84 VAL A O 1
ATOM 691 N N . GLU A 1 85 ? -7.936 39.655 -4.186 1.00 76.15 85 GLU A N 1
ATOM 692 C CA . GLU A 1 85 ? -6.908 39.330 -3.208 1.00 76.27 85 GLU A CA 1
ATOM 693 C C . GLU A 1 85 ? -6.444 37.884 -3.340 1.00 75.36 85 GLU A C 1
ATOM 694 O O . GLU A 1 85 ? -7.248 36.950 -3.286 1.00 86.93 85 GLU A O 1
ATOM 700 N N . SER A 1 86 ? -5.133 37.704 -3.492 1.00 62.60 86 SER A N 1
ATOM 701 C CA . SER A 1 86 ? -4.536 36.391 -3.702 1.00 61.46 86 SER A CA 1
ATOM 702 C C . SER A 1 86 ? -3.027 36.504 -3.535 1.00 62.79 86 SER A C 1
ATOM 703 O O . SER A 1 86 ? -2.428 37.482 -3.984 1.00 60.79 86 SER A O 1
ATOM 706 N N . GLU A 1 87 ? -2.419 35.498 -2.898 1.00 69.71 87 GLU A N 1
ATOM 707 C CA . GLU A 1 87 ? -0.967 35.470 -2.756 1.00 71.02 87 GLU A CA 1
ATOM 708 C C . GLU A 1 87 ? -0.249 35.301 -4.090 1.00 69.56 87 GLU A C 1
ATOM 709 O O . GLU A 1 87 ? 0.961 35.561 -4.159 1.00 68.02 87 GLU A O 1
ATOM 715 N N . GLN A 1 88 ? -0.961 34.892 -5.148 1.00 62.82 88 GLN A N 1
ATOM 716 C CA . GLN A 1 88 ? -0.347 34.765 -6.464 1.00 63.88 88 GLN A CA 1
ATOM 717 C C . GLN A 1 88 ? -0.039 36.117 -7.093 1.00 59.05 88 GLN A C 1
ATOM 718 O O . GLN A 1 88 ? 0.728 36.172 -8.059 1.00 69.65 88 GLN A O 1
ATOM 724 N N . ASN A 1 89 ? -0.611 37.200 -6.568 1.00 48.69 89 ASN A N 1
ATOM 725 C CA . ASN A 1 89 ? -0.478 38.510 -7.190 1.00 47.38 89 ASN A CA 1
ATOM 726 C C . ASN A 1 89 ? 0.909 39.114 -6.963 1.00 49.55 89 ASN A C 1
ATOM 727 O O . ASN A 1 89 ? 1.595 38.823 -5.978 1.00 48.95 89 ASN A O 1
ATOM 732 N N . GLU A 1 90 ? 1.320 39.971 -7.901 1.00 50.97 90 GLU A N 1
ATOM 733 C CA . GLU A 1 90 ? 2.714 40.382 -7.955 1.00 39.44 90 GLU A CA 1
ATOM 734 C C . GLU A 1 90 ? 2.906 41.497 -8.984 1.00 30.39 90 GLU A C 1
ATOM 735 O O . GLU A 1 90 ? 2.361 41.433 -10.091 1.00 35.95 90 GLU A O 1
ATOM 741 N N . VAL A 1 91 ? 3.716 42.480 -8.615 1.00 32.26 91 VAL A N 1
ATOM 742 C CA . VAL A 1 91 ? 4.123 43.574 -9.489 1.00 29.67 91 VAL A CA 1
ATOM 743 C C . VAL A 1 91 ? 5.626 43.479 -9.711 1.00 32.63 91 VAL A C 1
ATOM 744 O O . VAL A 1 91 ? 6.392 43.327 -8.750 1.00 36.79 91 VAL A O 1
ATOM 748 N N . LYS A 1 92 ? 6.050 43.611 -10.963 1.00 29.86 92 LYS A N 1
ATOM 749 C CA . LYS A 1 92 ? 7.465 43.680 -11.297 1.00 29.53 92 LYS A CA 1
ATOM 750 C C . LYS A 1 92 ? 7.717 45.000 -11.991 1.00 29.65 92 LYS A C 1
ATOM 751 O O . LYS A 1 92 ? 7.006 45.340 -12.944 1.00 27.70 92 LYS A O 1
ATOM 757 N N . THR A 1 93 ? 8.711 45.742 -11.502 1.00 25.86 93 THR A N 1
ATOM 758 C CA . THR A 1 93 ? 8.942 47.099 -11.974 1.00 27.54 93 THR A CA 1
ATOM 759 C C . THR A 1 93 ? 10.417 47.435 -11.803 1.00 25.35 93 THR A C 1
ATOM 760 O O . THR A 1 93 ? 11.088 46.906 -10.914 1.00 31.52 93 THR A O 1
ATOM 764 N N . SER A 1 94 ? 10.925 48.319 -12.672 1.00 21.83 94 SER A N 1
ATOM 765 C CA . SER A 1 94 ? 12.316 48.733 -12.615 1.00 21.00 94 SER A CA 1
ATOM 766 C C . SER A 1 94 ? 12.402 50.244 -12.802 1.00 28.26 94 SER A C 1
ATOM 767 O O . SER A 1 94 ? 11.673 50.835 -13.609 1.00 23.18 94 SER A O 1
ATOM 770 N N . THR A 1 95 ? 13.330 50.850 -12.072 1.00 20.65 95 THR A N 1
ATOM 771 C CA . THR A 1 95 ? 13.639 52.266 -12.176 1.00 22.49 95 THR A CA 1
ATOM 772 C C . THR A 1 95 ? 15.146 52.433 -12.151 1.00 24.87 95 THR A C 1
ATOM 773 O O . THR A 1 95 ? 15.880 51.543 -11.721 1.00 30.70 95 THR A O 1
ATOM 777 N N . THR A 1 96 ? 15.602 53.587 -12.617 1.00 23.29 96 THR A N 1
ATOM 778 C CA . THR A 1 96 ? 17.011 53.914 -12.532 1.00 25.47 96 THR A CA 1
ATOM 779 C C . THR A 1 96 ? 17.127 55.410 -12.290 1.00 26.45 96 THR A C 1
ATOM 780 O O . THR A 1 96 ? 16.194 56.164 -12.557 1.00 23.70 96 THR A O 1
ATOM 784 N N . CYS A 1 97 ? 18.271 55.825 -11.746 1.00 21.51 97 CYS A N 1
ATOM 785 C CA . CYS A 1 97 ? 18.544 57.230 -11.457 1.00 26.21 97 CYS A CA 1
ATOM 786 C C . CYS A 1 97 ? 19.397 57.802 -12.574 1.00 28.36 97 CYS A C 1
ATOM 787 O O . CYS A 1 97 ? 20.426 57.218 -12.917 1.00 27.78 97 CYS A O 1
ATOM 790 N N . LEU A 1 98 ? 18.988 58.945 -13.114 1.00 22.62 98 LEU A N 1
ATOM 791 C CA . LEU A 1 98 ? 19.743 59.646 -14.144 1.00 28.70 98 LEU A CA 1
ATOM 792 C C . LEU A 1 98 ? 19.890 61.112 -13.740 1.00 34.65 98 LEU A C 1
ATOM 793 O O . LEU A 1 98 ? 18.997 61.680 -13.113 1.00 37.90 98 LEU A O 1
ATOM 798 N N . LEU A 1 99 ? 21.020 61.727 -14.108 1.00 29.57 99 LEU A N 1
ATOM 799 C CA . LEU A 1 99 ? 21.170 63.164 -13.888 1.00 32.08 99 LEU A CA 1
ATOM 800 C C . LEU A 1 99 ? 20.147 63.964 -14.692 1.00 44.52 99 LEU A C 1
ATOM 801 O O . LEU A 1 99 ? 19.711 65.037 -14.252 1.00 44.41 99 LEU A O 1
ATOM 806 N N . SER A 1 100 ? 19.760 63.469 -15.869 1.00 35.29 100 SER A N 1
ATOM 807 C CA . SER A 1 100 ? 18.770 64.142 -16.700 1.00 41.21 100 SER A CA 1
ATOM 808 C C . SER A 1 100 ? 17.850 63.093 -17.319 1.00 50.15 100 SER A C 1
ATOM 809 O O . SER A 1 100 ? 18.281 61.970 -17.613 1.00 36.29 100 SER A O 1
ATOM 812 N N . ASN A 1 101 ? 16.572 63.450 -17.479 1.00 50.43 101 ASN A N 1
ATOM 813 C CA . ASN A 1 101 ? 15.619 62.618 -18.208 1.00 54.24 101 ASN A CA 1
ATOM 814 C C . ASN A 1 101 ? 15.357 63.132 -19.625 1.00 52.41 101 ASN A C 1
ATOM 815 O O . ASN A 1 101 ? 14.510 62.559 -20.329 1.00 47.30 101 ASN A O 1
ATOM 820 N N . SER A 1 102 ? 16.059 64.189 -20.052 1.00 45.38 102 SER A N 1
ATOM 821 C CA . SER A 1 102 ? 15.977 64.681 -21.427 1.00 49.92 102 SER A CA 1
ATOM 822 C C . SER A 1 102 ? 16.880 63.870 -22.362 1.00 43.34 102 SER A C 1
ATOM 823 O O . SER A 1 102 ? 17.985 63.471 -21.985 1.00 33.90 102 SER A O 1
ATOM 826 N N . PHE A 1 103 ? 16.399 63.620 -23.585 1.00 36.85 103 PHE A N 1
ATOM 827 C CA . PHE A 1 103 ? 17.194 62.952 -24.607 1.00 35.67 103 PHE A CA 1
ATOM 828 C C . PHE A 1 103 ? 17.799 63.934 -25.608 1.00 41.86 103 PHE A C 1
ATOM 829 O O . PHE A 1 103 ? 18.309 63.516 -26.656 1.00 38.04 103 PHE A O 1
ATOM 837 N N . ILE A 1 104 ? 17.797 65.223 -25.287 1.00 41.11 104 ILE A N 1
ATOM 838 C CA . ILE A 1 104 ? 18.571 66.192 -26.051 1.00 38.93 104 ILE A CA 1
ATOM 839 C C . ILE A 1 104 ? 20.013 66.155 -25.565 1.00 43.92 104 ILE A C 1
ATOM 840 O O . ILE A 1 104 ? 20.284 66.350 -24.377 1.00 40.88 104 ILE A O 1
ATOM 845 N N . LEU A 1 105 ? 20.940 65.887 -26.481 1.00 33.83 105 LEU A N 1
ATOM 846 C CA . LEU A 1 105 ? 22.350 65.741 -26.149 1.00 35.17 105 LEU A CA 1
ATOM 847 C C . LEU A 1 105 ? 23.061 67.058 -26.479 1.00 38.97 105 LEU A C 1
ATOM 848 O O . LEU A 1 105 ? 23.146 67.463 -27.647 1.00 39.92 105 LEU A O 1
ATOM 853 N N . ASP A 1 106 ? 23.569 67.718 -25.441 1.00 43.73 106 ASP A N 1
ATOM 854 C CA . ASP A 1 106 ? 24.030 69.094 -25.554 1.00 43.28 106 ASP A CA 1
ATOM 855 C C . ASP A 1 106 ? 25.450 69.228 -26.101 1.00 49.15 106 ASP A C 1
ATOM 856 O O . ASP A 1 106 ? 25.763 70.252 -26.722 1.00 42.21 106 ASP A O 1
ATOM 861 N N . GLU A 1 107 ? 26.340 68.269 -25.856 1.00 44.01 107 GLU A N 1
ATOM 862 C CA . GLU A 1 107 ? 27.738 68.435 -26.243 1.00 44.49 107 GLU A CA 1
ATOM 863 C C . GLU A 1 107 ? 28.137 67.397 -27.283 1.00 48.13 107 GLU A C 1
ATOM 864 O O . GLU A 1 107 ? 27.657 66.263 -27.264 1.00 40.96 107 GLU A O 1
ATOM 870 N N . ALA A 1 108 ? 29.062 67.779 -28.150 1.00 43.36 108 ALA A N 1
ATOM 871 C CA . ALA A 1 108 ? 29.649 66.836 -29.091 1.00 47.76 108 ALA A CA 1
ATOM 872 C C . ALA A 1 108 ? 30.918 66.190 -28.519 1.00 41.56 108 ALA A C 1
ATOM 873 O O . ALA A 1 108 ? 31.536 66.684 -27.577 1.00 36.57 108 ALA A O 1
ATOM 875 N N . PHE A 1 109 ? 31.284 65.051 -29.099 1.00 38.92 109 PHE A N 1
ATOM 876 C CA . PHE A 1 109 ? 32.552 64.377 -28.805 1.00 42.13 109 PHE A CA 1
ATOM 877 C C . PHE A 1 109 ? 32.669 63.959 -27.337 1.00 32.42 109 PHE A C 1
ATOM 878 O O . PHE A 1 109 ? 33.736 64.065 -26.727 1.00 35.40 109 PHE A O 1
ATOM 886 N N . ILE A 1 110 ? 31.573 63.476 -26.762 1.00 30.94 110 ILE A N 1
ATOM 887 C CA . ILE A 1 110 ? 31.610 62.842 -25.445 1.00 33.83 110 ILE A CA 1
ATOM 888 C C . ILE A 1 110 ? 30.521 61.782 -25.397 1.00 29.10 110 ILE A C 1
ATOM 889 O O . ILE A 1 110 ? 29.417 61.993 -25.901 1.00 27.22 110 ILE A O 1
ATOM 894 N N . GLN A 1 111 ? 30.820 60.627 -24.804 1.00 25.15 111 GLN A N 1
ATOM 895 C CA . GLN A 1 111 ? 29.813 59.569 -24.769 1.00 23.46 111 GLN A CA 1
ATOM 896 C C . GLN A 1 111 ? 28.701 59.944 -23.792 1.00 28.31 111 GLN A C 1
ATOM 897 O O . GLN A 1 111 ? 28.963 60.510 -22.730 1.00 27.60 111 GLN A O 1
ATOM 903 N N . TYR A 1 112 ? 27.455 59.677 -24.180 1.00 21.10 112 TYR A N 1
ATOM 904 C CA . TYR A 1 112 ? 26.318 59.720 -23.269 1.00 19.64 112 TYR A CA 1
ATOM 905 C C . TYR A 1 112 ? 25.878 58.293 -22.998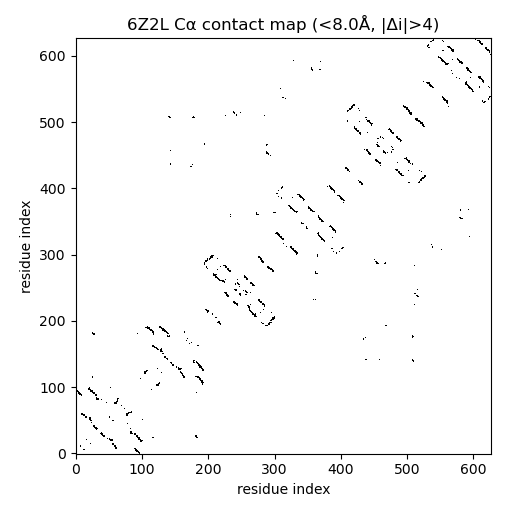 1.00 28.37 112 TYR A C 1
ATOM 906 O O . TYR A 1 112 ? 25.914 57.442 -23.896 1.00 28.44 112 TYR A O 1
ATOM 915 N N . PHE A 1 113 ? 25.439 58.037 -21.772 1.00 24.38 113 PHE A N 1
ATOM 916 C CA . PHE A 1 113 ? 24.927 56.724 -21.411 1.00 23.98 113 PHE A CA 1
ATOM 917 C C . PHE A 1 113 ? 23.642 56.923 -20.630 1.00 21.91 113 PHE A C 1
ATOM 918 O O . PHE A 1 113 ? 23.630 57.677 -19.654 1.00 27.60 113 PHE A O 1
ATOM 926 N N . PHE A 1 114 ? 22.562 56.283 -21.075 1.00 17.87 114 PHE A N 1
ATOM 927 C CA . PHE A 1 114 ? 21.286 56.408 -20.375 1.00 18.87 114 PHE A CA 1
ATOM 928 C C . PHE A 1 114 ? 20.386 55.238 -20.775 1.00 24.11 114 PHE A C 1
ATOM 929 O O . PHE A 1 114 ? 20.754 54.387 -21.603 1.00 21.49 114 PHE A O 1
ATOM 937 N N . PHE A 1 115 ? 19.220 55.166 -20.126 1.00 25.95 115 PHE A N 1
ATOM 938 C CA . PHE A 1 115 ? 18.245 54.115 -20.378 1.00 21.15 115 PHE A CA 1
ATOM 939 C C . PHE A 1 115 ? 17.031 54.697 -21.079 1.00 25.05 115 PHE A C 1
ATOM 940 O O . PHE A 1 115 ? 16.761 55.899 -21.013 1.00 23.95 115 PHE A O 1
ATOM 948 N N . ILE A 1 116 ? 16.303 53.813 -21.754 1.00 22.09 116 ILE A N 1
ATOM 949 C CA . ILE A 1 116 ? 15.132 54.164 -22.557 1.00 19.75 116 ILE A CA 1
ATOM 950 C C . ILE A 1 116 ? 14.007 53.228 -22.128 1.00 21.66 116 ILE A C 1
ATOM 951 O O . ILE A 1 116 ? 14.174 52.006 -22.165 1.00 22.05 116 ILE A O 1
ATOM 967 N N . ASN A 1 118 ? 10.366 51.126 -21.517 1.00 23.50 118 ASN A N 1
ATOM 968 C CA . ASN A 1 118 ? 9.644 50.072 -22.265 1.00 19.58 118 ASN A CA 1
ATOM 969 C C . ASN A 1 118 ? 8.833 50.578 -23.485 1.00 24.89 118 ASN A C 1
ATOM 970 O O . ASN A 1 118 ? 8.925 50.015 -24.586 1.00 28.46 118 ASN A O 1
ATOM 986 N N . ASN A 1 120 ? 8.980 53.926 -24.868 1.00 34.78 120 ASN A N 1
ATOM 987 C CA . ASN A 1 120 ? 9.455 55.255 -25.180 1.00 30.01 120 ASN A CA 1
ATOM 988 C C . ASN A 1 120 ? 9.023 55.746 -26.556 1.00 32.83 120 ASN A C 1
ATOM 989 O O . ASN A 1 120 ? 9.012 54.987 -27.516 1.00 30.20 120 ASN A O 1
ATOM 994 N N . GLU A 1 121 ? 8.663 57.028 -26.649 1.00 26.48 121 GLU A N 1
ATOM 995 C CA . GLU A 1 121 ? 8.405 57.678 -27.924 1.00 27.66 121 GLU A CA 1
ATOM 996 C C . GLU A 1 121 ? 9.279 58.911 -28.134 1.00 32.88 121 GLU A C 1
ATOM 997 O O . GLU A 1 121 ? 9.125 59.597 -29.153 1.00 37.37 121 GLU A O 1
ATOM 1003 N N . GLU A 1 122 ? 10.180 59.198 -27.219 1.00 32.97 122 GLU A N 1
ATOM 1004 C CA . GLU A 1 122 ? 10.981 60.404 -27.325 1.00 37.06 122 GLU A CA 1
ATOM 1005 C C . GLU A 1 122 ? 12.269 60.124 -28.097 1.00 31.97 122 GLU A C 1
ATOM 1006 O O . GLU A 1 122 ? 13.023 59.201 -27.729 1.00 28.52 122 GLU A O 1
ATOM 1012 N N . PRO A 1 123 ? 12.550 60.906 -29.142 1.00 31.61 123 PRO A N 1
ATOM 1013 C CA . PRO A 1 123 ? 13.796 60.731 -29.902 1.00 32.80 123 PRO A CA 1
ATOM 1014 C C . PRO A 1 123 ? 15.007 61.246 -29.132 1.00 32.17 123 PRO A C 1
ATOM 1015 O O . PRO A 1 123 ? 14.916 62.174 -28.323 1.00 36.81 123 PRO A O 1
ATOM 1019 N N . VAL A 1 124 ? 16.140 60.610 -29.372 1.00 26.80 124 VAL A N 1
ATOM 1020 C CA . VAL A 1 124 ? 17.431 61.162 -28.982 1.00 35.99 124 VAL A CA 1
ATOM 1021 C C . VAL A 1 124 ? 17.833 62.193 -30.026 1.00 39.14 124 VAL A C 1
ATOM 1022 O O . VAL A 1 124 ? 17.775 61.917 -31.231 1.00 38.76 124 VAL A O 1
ATOM 1026 N N . ILE A 1 125 ? 18.216 63.391 -29.582 1.00 36.04 125 ILE A N 1
ATOM 1027 C CA . ILE A 1 125 ? 18.474 64.498 -30.498 1.00 35.38 125 ILE A CA 1
ATOM 1028 C C . ILE A 1 125 ? 19.838 65.095 -30.186 1.00 45.12 125 ILE A C 1
ATOM 1029 O O . ILE A 1 125 ? 20.094 65.477 -29.039 1.00 41.30 125 ILE A O 1
ATOM 1034 N N . CYS A 1 126 ? 20.702 65.197 -31.207 1.00 36.85 126 CYS A N 1
ATOM 1035 C CA . CYS A 1 126 ? 21.964 65.918 -31.063 1.00 48.62 126 CYS A CA 1
ATOM 1036 C C . CYS A 1 126 ? 21.698 67.399 -31.289 1.00 49.17 126 CYS A C 1
ATOM 1037 O O . CYS A 1 126 ? 21.222 67.781 -32.359 1.00 57.46 126 CYS A O 1
ATOM 1040 N N . LYS A 1 127 ? 21.980 68.226 -30.279 1.00 54.15 127 LYS A N 1
ATOM 1041 C CA . LYS A 1 127 ? 21.928 69.666 -30.495 1.00 58.33 127 LYS A CA 1
ATOM 1042 C C . LYS A 1 127 ? 22.923 70.071 -31.575 1.00 67.09 127 LYS A C 1
ATOM 1043 O O . LYS A 1 127 ? 22.597 70.860 -32.467 1.00 67.09 127 LYS A O 1
ATOM 1049 N N . ASP A 1 128 ? 24.127 69.499 -31.535 1.00 64.79 128 ASP A N 1
ATOM 1050 C CA . ASP A 1 128 ? 25.182 69.782 -32.505 1.00 79.55 128 ASP A CA 1
ATOM 1051 C C . ASP A 1 128 ? 25.696 68.476 -33.087 1.00 81.27 128 ASP A C 1
ATOM 1052 O O . ASP A 1 128 ? 26.134 67.589 -32.343 1.00 84.64 128 ASP A O 1
ATOM 1057 N N . GLY A 1 129 ? 25.667 68.369 -34.406 1.00 66.63 129 GLY A N 1
ATOM 1058 C CA . GLY A 1 129 ? 26.202 67.203 -35.072 1.00 61.27 129 GLY A CA 1
ATOM 1059 C C . GLY A 1 129 ? 25.174 66.102 -35.249 1.00 58.81 129 GLY A C 1
ATOM 1060 O O . GLY A 1 129 ? 23.953 66.302 -35.186 1.00 55.41 129 GLY A O 1
ATOM 1061 N N . ASN A 1 130 ? 25.698 64.929 -35.540 1.00 48.65 130 ASN A N 1
ATOM 1062 C CA . ASN A 1 130 ? 24.917 63.765 -35.806 1.00 43.44 130 ASN A CA 1
ATOM 1063 C C . ASN A 1 130 ? 25.237 62.592 -34.907 1.00 47.41 130 ASN A C 1
ATOM 1064 O O . ASN A 1 130 ? 26.308 62.469 -34.389 1.00 42.30 130 ASN A O 1
ATOM 1069 N N . ILE A 1 131 ? 24.260 61.732 -34.759 1.00 41.47 131 ILE A N 1
ATOM 1070 C CA . ILE A 1 131 ? 24.339 60.571 -33.926 1.00 46.10 131 ILE A CA 1
ATOM 1071 C C . ILE A 1 131 ? 25.279 59.499 -34.404 1.00 46.76 131 ILE A C 1
ATOM 1072 O O . ILE A 1 131 ? 25.478 59.306 -35.567 1.00 39.91 131 ILE A O 1
ATOM 1077 N N . ASN A 1 132 ? 25.801 58.779 -33.435 1.00 41.20 132 ASN A N 1
ATOM 1078 C CA . ASN A 1 132 ? 26.642 57.650 -33.663 1.00 42.29 132 ASN A CA 1
ATOM 1079 C C . ASN A 1 132 ? 26.466 56.718 -32.487 1.00 39.19 132 ASN A C 1
ATOM 1080 O O . ASN A 1 132 ? 26.809 57.043 -31.400 1.00 28.82 132 ASN A O 1
ATOM 1085 N N . ILE A 1 133 ? 25.897 55.562 -32.741 1.00 28.73 133 ILE A N 1
ATOM 1086 C CA . ILE A 1 133 ? 25.608 54.599 -31.712 1.00 28.53 133 ILE A CA 1
ATOM 1087 C C . ILE A 1 133 ? 26.751 53.668 -31.372 1.00 31.07 133 ILE A C 1
ATOM 1088 O O . ILE A 1 133 ? 27.189 52.918 -32.191 1.00 37.98 133 ILE A O 1
ATOM 1093 N N . LYS A 1 134 ? 27.209 53.713 -30.142 1.00 29.97 134 LYS A N 1
ATOM 1094 C CA . LYS A 1 134 ? 28.259 52.825 -29.710 1.00 29.39 134 LYS A CA 1
ATOM 1095 C C . LYS A 1 134 ? 27.671 51.504 -29.288 1.00 25.54 134 LYS A C 1
ATOM 1096 O O . LYS A 1 134 ? 28.224 50.490 -29.553 1.00 30.55 134 LYS A O 1
ATOM 1102 N N . SER A 1 135 ? 26.525 51.530 -28.644 1.00 24.82 135 SER A N 1
ATOM 1103 C CA . SER A 1 135 ? 25.923 50.319 -28.117 1.00 32.92 135 SER A CA 1
ATOM 1104 C C . SER A 1 135 ? 24.454 50.582 -27.801 1.00 32.18 135 SER A C 1
ATOM 1105 O O . SER A 1 135 ? 24.108 51.647 -27.273 1.00 26.51 135 SER A O 1
ATOM 1108 N N . ALA A 1 136 ? 23.602 49.606 -28.118 1.00 30.48 136 ALA A N 1
ATOM 1109 C CA . ALA A 1 136 ? 22.181 49.662 -27.776 1.00 26.78 136 ALA A CA 1
ATOM 1110 C C . ALA A 1 136 ? 21.766 48.273 -27.337 1.00 20.68 136 ALA A C 1
ATOM 1111 O O . ALA A 1 136 ? 21.855 47.334 -28.130 1.00 26.01 136 ALA A O 1
ATOM 1113 N N . LEU A 1 137 ? 21.358 48.135 -26.081 1.00 25.40 137 LEU A N 1
ATOM 1114 C CA . LEU A 1 137 ? 21.120 46.838 -25.470 1.00 27.21 137 LEU A CA 1
ATOM 1115 C C . LEU A 1 137 ? 19.692 46.744 -24.955 1.00 30.60 137 LEU A C 1
ATOM 1116 O O . LEU A 1 137 ? 19.172 47.695 -24.365 1.00 22.58 137 LEU A O 1
ATOM 1121 N N . LEU A 1 138 ? 19.088 45.578 -25.140 1.00 23.83 138 LEU A N 1
ATOM 1122 C CA . LEU A 1 138 ? 17.698 45.327 -24.791 1.00 21.82 138 LEU A CA 1
ATOM 1123 C C . LEU A 1 138 ? 17.682 44.402 -23.572 1.00 23.99 138 LEU A C 1
ATOM 1124 O O . LEU A 1 138 ? 17.970 43.207 -23.685 1.00 26.99 138 LEU A O 1
ATOM 1129 N N . HIS A 1 139 ? 17.319 44.963 -22.430 1.00 20.9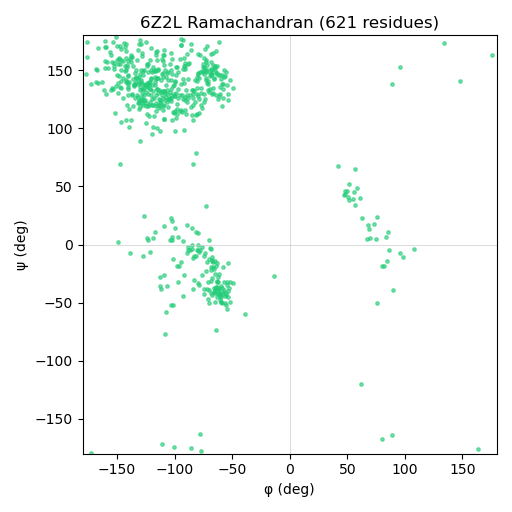7 139 HIS A N 1
ATOM 1130 C CA . HIS A 1 139 ? 17.358 44.296 -21.131 1.00 20.14 139 HIS A CA 1
ATOM 1131 C C . HIS A 1 139 ? 15.984 43.750 -20.782 1.00 24.22 139 HIS A C 1
ATOM 1132 O O . HIS A 1 139 ? 14.977 44.460 -20.903 1.00 25.61 139 HIS A O 1
ATOM 1139 N N . SER A 1 140 ? 15.951 42.496 -20.317 1.00 27.28 140 SER A N 1
ATOM 1140 C CA . SER A 1 140 ? 14.716 41.884 -19.816 1.00 20.35 140 SER A CA 1
ATOM 1141 C C . SER A 1 140 ? 15.092 40.920 -18.698 1.00 26.56 140 SER A C 1
ATOM 1142 O O . SER A 1 140 ? 14.984 39.693 -18.838 1.00 29.55 140 SER A O 1
ATOM 1145 N N . PRO A 1 141 ? 15.548 41.460 -17.560 1.00 24.02 141 PRO A N 1
ATOM 1146 C CA . PRO A 1 141 ? 16.132 40.625 -16.495 1.00 29.48 141 PRO A CA 1
ATOM 1147 C C . PRO A 1 141 ? 15.144 39.701 -15.796 1.00 29.23 141 PRO A C 1
ATOM 1148 O O . PRO A 1 141 ? 15.588 38.788 -15.092 1.00 33.79 141 PRO A O 1
ATOM 1152 N N . PHE A 1 142 ? 13.835 39.901 -15.957 1.00 31.50 142 PHE A N 1
ATOM 1153 C CA . PHE A 1 142 ? 12.840 38.996 -15.379 1.00 38.29 142 PHE A CA 1
ATOM 1154 C C . PHE A 1 142 ? 12.463 37.838 -16.310 1.00 39.62 142 PHE A C 1
ATOM 1155 O O . PHE A 1 142 ? 11.748 36.928 -15.882 1.00 38.55 142 PHE A O 1
ATOM 1163 N N . CYS A 1 143 ? 12.935 37.844 -17.552 1.00 33.04 143 CYS A N 1
ATOM 1164 C CA . CYS A 1 143 ? 12.621 36.819 -18.546 1.00 30.61 143 CYS A CA 1
ATOM 1165 C C . CYS A 1 143 ? 13.791 35.845 -18.710 1.00 31.05 143 CYS A C 1
ATOM 1166 O O . CYS A 1 143 ? 14.913 36.111 -18.270 1.00 30.18 143 CYS A O 1
ATOM 1169 N N . GLU A 1 144 ? 13.519 34.689 -19.340 1.00 33.57 144 GLU A N 1
ATOM 1170 C CA . GLU A 1 144 ? 14.583 33.696 -19.418 1.00 38.97 144 GLU A CA 1
ATOM 1171 C C . GLU A 1 144 ? 15.710 34.171 -20.322 1.00 29.85 144 GLU A C 1
ATOM 1172 O O . GLU A 1 144 ? 16.866 33.851 -20.049 1.00 33.53 144 GLU A O 1
ATOM 1178 N N . ILE A 1 145 ? 15.417 34.971 -21.356 1.00 27.89 145 ILE A N 1
ATOM 1179 C CA . ILE A 1 145 ? 16.452 35.644 -22.136 1.00 26.26 145 ILE A CA 1
ATOM 1180 C C . ILE A 1 145 ? 16.614 37.037 -21.528 1.00 30.90 145 ILE A C 1
ATOM 1181 O O . ILE A 1 145 ? 15.675 37.837 -21.543 1.00 30.39 145 ILE A O 1
ATOM 1186 N N . LYS A 1 146 ? 17.789 37.332 -20.960 1.00 23.25 146 LYS A N 1
ATOM 1187 C CA . LYS A 1 146 ? 17.912 38.549 -20.165 1.00 25.75 146 LYS A CA 1
ATOM 1188 C C . LYS A 1 146 ? 18.469 39.723 -20.942 1.00 26.13 146 LYS A C 1
ATOM 1189 O O . LYS A 1 146 ? 18.322 40.871 -20.490 1.00 22.62 146 LYS A O 1
ATOM 1195 N N . LEU A 1 147 ? 19.115 39.456 -22.070 1.00 29.52 147 LEU A N 1
ATOM 1196 C CA . LEU A 1 147 ? 19.855 40.474 -22.782 1.00 29.51 147 LEU A CA 1
ATOM 1197 C C . LEU A 1 147 ? 19.861 40.160 -24.256 1.00 28.41 147 LEU A C 1
ATOM 1198 O O . LEU A 1 147 ? 20.131 39.019 -24.640 1.00 29.16 147 LEU A O 1
ATOM 1214 N N . ASP A 1 149 ? 21.525 42.148 -27.802 1.00 30.70 149 ASP A N 1
ATOM 1215 C CA . ASP A 1 149 ? 22.288 43.272 -28.365 1.00 32.41 149 ASP A CA 1
ATOM 1216 C C . ASP A 1 149 ? 21.605 43.752 -29.649 1.00 37.65 149 ASP A C 1
ATOM 1217 O O . ASP A 1 149 ? 21.663 43.072 -30.671 1.00 30.95 149 ASP A O 1
ATOM 1222 N N . ILE A 1 150 ? 20.951 44.909 -29.618 1.00 30.24 150 ILE A N 1
ATOM 1223 C CA . ILE A 1 150 ? 20.306 45.432 -30.817 1.00 25.64 150 ILE A CA 1
ATOM 1224 C C . ILE A 1 150 ? 21.139 46.551 -31.452 1.00 32.98 150 ILE A C 1
ATOM 1225 O O . ILE A 1 150 ? 20.620 47.340 -32.249 1.00 28.89 150 ILE A O 1
ATOM 1230 N N . SER A 1 151 ? 22.434 46.610 -31.125 1.00 26.66 151 SER A N 1
ATOM 1231 C CA . SER A 1 151 ? 23.266 47.714 -31.583 1.00 31.35 151 SER A CA 1
ATOM 1232 C C . SER A 1 151 ? 23.223 47.871 -33.101 1.00 33.72 151 SER A C 1
ATOM 1233 O O . SER A 1 151 ? 23.130 48.995 -33.606 1.00 35.40 151 SER A O 1
ATOM 1236 N N . GLU A 1 152 ? 23.299 46.763 -33.847 1.00 33.19 152 GLU A N 1
ATOM 1237 C CA . GLU A 1 152 ? 23.397 46.881 -35.299 1.00 37.31 152 GLU A CA 1
ATOM 1238 C C . GLU A 1 152 ? 22.123 47.473 -35.892 1.00 40.67 152 GLU A C 1
ATOM 1239 O O . GLU A 1 152 ? 22.181 48.266 -36.847 1.00 36.22 152 GLU A O 1
ATOM 1245 N N . TYR A 1 153 ? 20.964 47.112 -35.330 1.00 34.58 153 TYR A N 1
ATOM 1246 C CA . TYR A 1 153 ? 19.693 47.663 -35.808 1.00 39.01 153 TYR A CA 1
ATOM 1247 C C . TYR A 1 153 ? 19.610 49.164 -35.556 1.00 42.79 153 TYR A C 1
ATOM 1248 O O . TYR A 1 153 ? 19.222 49.942 -36.438 1.00 35.13 153 TYR A O 1
ATOM 1257 N N . ILE A 1 154 ? 19.911 49.577 -34.328 1.00 31.89 154 ILE A N 1
ATOM 1258 C CA . ILE A 1 154 ? 19.835 50.995 -33.970 1.00 33.80 154 ILE A CA 1
ATOM 1259 C C . ILE A 1 154 ? 20.866 51.792 -34.755 1.00 30.88 154 ILE A C 1
ATOM 1260 O O . ILE A 1 154 ? 20.589 52.895 -35.239 1.00 38.40 154 ILE A O 1
ATOM 1265 N N . ARG A 1 155 ? 22.018 51.214 -34.940 1.00 35.51 155 ARG A N 1
ATOM 1266 C CA . ARG A 1 155 ? 23.059 51.862 -35.675 1.00 44.63 155 ARG A CA 1
ATOM 1267 C C . ARG A 1 155 ? 22.674 52.169 -37.114 1.00 43.50 155 ARG A C 1
ATOM 1268 O O . ARG A 1 155 ? 22.945 53.236 -37.594 1.00 37.42 155 ARG A O 1
ATOM 1276 N N . LYS A 1 156 ? 22.052 51.222 -37.798 1.00 38.86 156 LYS A N 1
ATOM 1277 C CA . LYS A 1 156 ? 21.691 51.479 -39.196 1.00 45.46 156 LYS A CA 1
ATOM 1278 C C . LYS A 1 156 ? 20.517 52.460 -39.282 1.00 47.41 156 LYS A C 1
ATOM 1279 O O . LYS A 1 156 ? 20.459 53.250 -40.208 1.00 48.31 156 LYS A O 1
ATOM 1296 N N . CYS A 1 158 ? 19.927 54.971 -37.125 1.00 39.16 158 CYS A N 1
ATOM 1297 C CA . CYS A 1 158 ? 20.199 56.290 -36.557 1.00 44.89 158 CYS A CA 1
ATOM 1298 C C . CYS A 1 158 ? 21.518 56.984 -36.906 1.00 47.03 158 CYS A C 1
ATOM 1299 O O . CYS A 1 158 ? 21.584 58.215 -36.854 1.00 39.43 158 CYS A O 1
ATOM 1302 N N . ASP A 1 159 ? 22.567 56.220 -37.218 1.00 41.92 159 ASP A N 1
ATOM 1303 C CA . ASP A 1 159 ? 23.880 56.831 -37.400 1.00 43.63 159 ASP A CA 1
ATOM 1304 C C . ASP A 1 159 ? 23.841 57.874 -38.497 1.00 43.97 159 ASP A C 1
ATOM 1305 O O . ASP A 1 159 ? 23.197 57.686 -39.533 1.00 44.96 159 ASP A O 1
ATOM 1310 N N . ASN A 1 160 ? 24.505 59.002 -38.238 1.00 47.64 160 ASN A N 1
ATOM 1311 C CA . ASN A 1 160 ? 24.636 60.124 -39.159 1.00 53.56 160 ASN A CA 1
ATOM 1312 C C . ASN A 1 160 ? 23.325 60.872 -39.385 1.00 50.35 160 ASN A C 1
ATOM 1313 O O . ASN A 1 160 ? 23.236 61.673 -40.309 1.00 62.35 160 ASN A O 1
ATOM 1318 N N . ASN A 1 161 ? 22.309 60.631 -38.565 1.00 46.87 161 ASN A N 1
ATOM 1319 C CA . ASN A 1 161 ? 21.124 61.471 -38.505 1.00 51.01 161 ASN A CA 1
ATOM 1320 C C . ASN A 1 161 ? 21.202 62.374 -37.275 1.00 53.62 161 ASN A C 1
ATOM 1321 O O . ASN A 1 161 ? 21.931 62.094 -36.322 1.00 42.97 161 ASN A O 1
ATOM 1326 N N . LYS A 1 162 ? 20.457 63.455 -37.287 1.00 47.53 162 LYS A N 1
ATOM 1327 C CA . LYS A 1 162 ? 20.464 64.390 -36.198 1.00 52.61 162 LYS A CA 1
ATOM 1328 C C . LYS A 1 162 ? 19.689 63.878 -35.017 1.00 48.52 162 LYS A C 1
ATOM 1329 O O . LYS A 1 162 ? 19.938 64.265 -33.909 1.00 40.23 162 LYS A O 1
ATOM 1335 N N . GLU A 1 163 ? 18.732 63.015 -35.284 1.00 38.78 163 GLU A N 1
ATOM 1336 C CA . GLU A 1 163 ? 17.915 62.468 -34.240 1.00 48.07 163 GLU A CA 1
ATOM 1337 C C . GLU A 1 163 ? 17.637 61.002 -34.473 1.00 54.64 163 GLU A C 1
ATOM 1338 O O . GLU A 1 163 ? 17.738 60.523 -35.571 1.00 63.64 163 GLU A O 1
ATOM 1344 N N . CYS A 1 164 ? 17.297 60.299 -33.415 1.00 50.99 164 CYS A N 1
ATOM 1345 C CA . CYS A 1 164 ? 17.105 58.873 -33.480 1.00 60.97 164 CYS A CA 1
ATOM 1346 C C . CYS A 1 164 ? 15.999 58.412 -32.556 1.00 50.28 164 CYS A C 1
ATOM 1347 O O . CYS A 1 164 ? 16.066 58.664 -31.382 1.00 39.07 164 CYS A O 1
ATOM 1350 N N . LEU A 1 165 ? 15.030 57.702 -33.081 1.00 43.39 165 LEU A N 1
ATOM 1351 C CA . LEU A 1 165 ? 13.994 57.196 -32.253 1.00 31.64 165 LEU A CA 1
ATOM 1352 C C . LEU A 1 165 ? 14.265 55.761 -31.895 1.00 32.79 165 LEU A C 1
ATOM 1353 O O . LEU A 1 165 ? 14.300 54.909 -32.736 1.00 33.63 165 LEU A O 1
ATOM 1358 N N . ILE A 1 166 ? 14.460 55.516 -30.622 1.00 25.28 166 ILE A N 1
ATOM 1359 C CA . ILE A 1 166 ? 14.630 54.154 -30.109 1.00 22.21 166 ILE A CA 1
ATOM 1360 C C . ILE A 1 166 ? 13.373 53.830 -29.313 1.00 39.63 166 ILE A C 1
ATOM 1361 O O . ILE A 1 166 ? 13.149 54.350 -28.209 1.00 27.39 166 ILE A O 1
ATOM 1366 N N . ASP A 1 167 ? 12.554 52.966 -29.881 1.00 25.29 167 ASP A N 1
ATOM 1367 C CA . ASP A 1 167 ? 11.255 52.587 -29.333 1.00 28.81 167 ASP A CA 1
ATOM 1368 C C . ASP A 1 167 ? 11.292 51.082 -29.080 1.00 25.80 167 ASP A C 1
ATOM 1369 O O . ASP A 1 167 ? 10.998 50.298 -29.999 1.00 28.30 167 ASP A O 1
ATOM 1374 N N . PRO A 1 168 ? 11.609 50.644 -27.849 1.00 29.14 168 PRO A N 1
ATOM 1375 C CA . PRO A 1 168 ? 11.743 49.204 -27.575 1.00 31.34 168 PRO A CA 1
ATOM 1376 C C . PRO A 1 168 ? 10.530 48.395 -27.959 1.00 29.75 168 PRO A C 1
ATOM 1377 O O . PRO A 1 168 ? 10.682 47.250 -28.405 1.00 28.08 168 PRO A O 1
ATOM 1381 N N . LEU A 1 169 ? 9.333 48.959 -27.805 1.00 28.42 169 LEU A N 1
ATOM 1382 C CA . LEU A 1 169 ? 8.124 48.263 -28.222 1.00 30.99 169 LEU A CA 1
ATOM 1383 C C . LEU A 1 169 ? 8.108 47.994 -29.723 1.00 35.63 169 LEU A C 1
ATOM 1384 O O . LEU A 1 169 ? 7.700 46.915 -30.168 1.00 33.79 169 LEU A O 1
ATOM 1389 N N . ASP A 1 170 ? 8.520 48.978 -30.519 1.00 31.80 170 ASP A N 1
ATOM 1390 C CA . ASP A 1 170 ? 8.489 48.841 -31.959 1.00 32.79 170 ASP A CA 1
ATOM 1391 C C . ASP A 1 170 ? 9.601 47.928 -32.434 1.00 29.81 170 ASP A C 1
ATOM 1392 O O . ASP A 1 170 ? 9.415 47.152 -33.382 1.00 31.09 170 ASP A O 1
ATOM 1397 N N . VAL A 1 171 ? 10.765 48.034 -31.795 1.00 23.82 171 VAL A N 1
ATOM 1398 C CA . VAL A 1 171 ? 11.882 47.141 -32.076 1.00 28.74 171 VAL A CA 1
ATOM 1399 C C . VAL A 1 171 ? 11.454 45.693 -31.875 1.00 33.77 171 VAL A C 1
ATOM 1400 O O . VAL A 1 171 ? 11.676 44.831 -32.731 1.00 30.75 171 VAL A O 1
ATOM 1404 N N . GLN A 1 172 ? 10.840 45.406 -30.725 1.00 30.51 172 GLN A N 1
ATOM 1405 C CA . GLN A 1 172 ? 10.446 44.036 -30.407 1.00 32.76 172 GLN A CA 1
ATOM 1406 C C . GLN A 1 172 ? 9.294 43.568 -31.285 1.00 34.71 172 GLN A C 1
ATOM 1407 O O . GLN A 1 172 ? 9.356 42.493 -31.885 1.00 31.75 172 GLN A O 1
ATOM 1413 N N . LYS A 1 173 ? 8.238 44.338 -31.389 1.00 33.71 173 LYS A N 1
ATOM 1414 C CA . LYS A 1 173 ? 7.117 43.924 -32.188 1.00 40.37 173 LYS A CA 1
ATOM 1415 C C . LYS A 1 173 ? 7.451 43.775 -33.638 1.00 50.84 173 LYS A C 1
ATOM 1416 O O . LYS A 1 173 ? 7.090 42.820 -34.246 1.00 55.02 173 LYS A O 1
ATOM 1422 N N . ASN A 1 174 ? 8.160 44.737 -34.181 1.00 54.52 174 ASN A N 1
ATOM 1423 C CA . ASN A 1 174 ? 8.476 44.743 -35.587 1.00 60.10 174 ASN A CA 1
ATOM 1424 C C . ASN A 1 174 ? 9.793 44.248 -36.101 1.00 51.03 174 ASN A C 1
ATOM 1425 O O . ASN A 1 174 ? 9.878 43.970 -37.259 1.00 59.25 174 ASN A O 1
ATOM 1430 N N . LEU A 1 175 ? 10.811 44.134 -35.273 1.00 47.32 175 LEU A N 1
ATOM 1431 C CA . LEU A 1 175 ? 12.077 43.621 -35.737 1.00 39.46 175 LEU A CA 1
ATOM 1432 C C . LEU A 1 175 ? 12.284 42.238 -35.218 1.00 37.77 175 LEU A C 1
ATOM 1433 O O . LEU A 1 175 ? 12.833 41.436 -35.892 1.00 40.73 175 LEU A O 1
ATOM 1438 N N . LEU A 1 176 ? 11.844 41.958 -34.012 1.00 30.54 176 LEU A N 1
ATOM 1439 C CA . LEU A 1 176 ? 12.032 40.653 -33.431 1.00 29.17 176 LEU A CA 1
ATOM 1440 C C . LEU A 1 176 ? 10.786 39.779 -33.409 1.00 36.67 176 LEU A C 1
ATOM 1441 O O . LEU A 1 176 ? 10.820 38.712 -32.884 1.00 40.94 176 LEU A O 1
ATOM 1446 N N . ASN A 1 177 ? 9.695 40.252 -33.985 1.00 33.12 177 ASN A N 1
ATOM 1447 C CA . ASN A 1 177 ? 8.433 39.529 -34.031 1.00 34.82 177 ASN A CA 1
ATOM 1448 C C . ASN A 1 177 ? 8.002 38.966 -32.702 1.00 34.31 177 ASN A C 1
ATOM 1449 O O . ASN A 1 177 ? 7.524 37.875 -32.603 1.00 35.51 177 ASN A O 1
ATOM 1454 N N . GLU A 1 178 ? 8.161 39.781 -31.688 1.00 28.60 178 GLU A N 1
ATOM 1455 C CA . GLU A 1 178 ? 7.930 39.426 -30.299 1.00 31.00 178 GLU A CA 1
ATOM 1456 C C . GLU A 1 178 ? 6.444 39.496 -29.966 1.00 37.68 178 GLU A C 1
ATOM 1457 O O . GLU A 1 178 ? 5.757 40.470 -30.291 1.00 32.56 178 GLU A O 1
ATOM 1463 N N . GLU A 1 179 ? 5.962 38.473 -29.276 1.00 33.30 179 GLU A N 1
ATOM 1464 C CA . GLU A 1 179 ? 4.588 38.434 -28.798 1.00 40.71 179 GLU A CA 1
ATOM 1465 C C . GLU A 1 179 ? 4.463 38.138 -27.306 1.00 37.69 179 GLU A C 1
ATOM 1466 O O . GLU A 1 179 ? 3.364 38.275 -26.767 1.00 40.54 179 GLU A O 1
ATOM 1472 N N . ASP A 1 180 ? 5.535 37.752 -26.620 1.00 27.97 180 ASP A N 1
ATOM 1473 C CA . ASP A 1 180 ? 5.399 37.301 -25.234 1.00 32.82 180 ASP A CA 1
ATOM 1474 C C . ASP A 1 180 ? 5.295 38.499 -24.275 1.00 31.82 180 ASP A C 1
ATOM 1475 O O . ASP A 1 180 ? 6.140 39.409 -24.320 1.00 35.96 180 ASP A O 1
ATOM 1480 N N . PRO A 1 181 ? 4.280 38.536 -23.406 1.00 34.49 181 PRO A N 1
ATOM 1481 C CA . PRO A 1 181 ? 4.134 39.685 -22.475 1.00 30.52 181 PRO A CA 1
ATOM 1482 C C . PRO A 1 181 ? 5.359 39.966 -21.633 1.00 28.68 181 PRO A C 1
ATOM 1483 O O . PRO A 1 181 ? 5.605 41.134 -21.283 1.00 29.43 181 PRO A O 1
ATOM 1487 N N . CYS A 1 182 ? 6.126 38.936 -21.267 1.00 27.41 182 CYS A N 1
ATOM 1488 C CA . CYS A 1 182 ? 7.318 39.181 -20.465 1.00 26.08 182 CYS A CA 1
ATOM 1489 C C . CYS A 1 182 ? 8.221 40.192 -21.145 1.00 26.41 182 CYS A C 1
ATOM 1490 O O . CYS A 1 182 ? 8.648 41.181 -20.537 1.00 28.76 182 CYS A O 1
ATOM 1493 N N . TYR A 1 183 ? 8.538 39.945 -22.411 1.00 25.92 183 TYR A N 1
ATOM 1494 C CA . TYR A 1 183 ? 9.410 40.834 -23.173 1.00 26.70 183 TYR A CA 1
ATOM 1495 C C . TYR A 1 183 ? 8.683 42.113 -23.568 1.00 30.61 183 TYR A C 1
ATOM 1496 O O . TYR A 1 183 ? 9.252 43.204 -23.450 1.00 24.47 183 TYR A O 1
ATOM 1505 N N . ILE A 1 184 ? 7.420 42.004 -24.007 1.00 25.29 184 ILE A N 1
ATOM 1506 C CA . ILE A 1 184 ? 6.710 43.179 -24.509 1.00 24.03 184 ILE A CA 1
ATOM 1507 C C . ILE A 1 184 ? 6.503 44.184 -23.392 1.00 29.34 184 ILE A C 1
ATOM 1508 O O . ILE A 1 184 ? 6.677 45.394 -23.582 1.00 25.26 184 ILE A O 1
ATOM 1513 N N . ASN A 1 185 ? 6.149 43.711 -22.210 1.00 25.30 185 ASN A N 1
ATOM 1514 C CA . ASN A 1 185 ? 5.769 44.657 -21.173 1.00 29.47 185 ASN A CA 1
ATOM 1515 C C . ASN A 1 185 ? 6.897 45.034 -20.245 1.00 29.13 185 ASN A C 1
ATOM 1516 O O . ASN A 1 185 ? 6.764 46.040 -19.542 1.00 29.19 185 ASN A O 1
ATOM 1521 N N . ASN A 1 186 ? 8.007 44.283 -20.232 1.00 26.99 186 ASN A N 1
ATOM 1522 C CA . ASN A 1 186 ? 9.063 44.597 -19.289 1.00 21.35 186 ASN A CA 1
ATOM 1523 C C . ASN A 1 186 ? 10.435 44.906 -19.890 1.00 24.66 186 ASN A C 1
ATOM 1524 O O . ASN A 1 186 ? 11.320 45.313 -19.140 1.00 35.09 186 ASN A O 1
ATOM 1529 N N . ALA A 1 187 ? 10.654 44.760 -21.188 1.00 24.14 187 ALA A N 1
ATOM 1530 C CA . ALA A 1 187 ? 12.001 45.039 -21.686 1.00 24.61 187 ALA A CA 1
ATOM 1531 C C . ALA A 1 187 ? 12.269 46.556 -21.744 1.00 26.51 187 ALA A C 1
ATOM 1532 O O . ALA A 1 187 ? 11.363 47.366 -21.938 1.00 24.15 187 ALA A O 1
ATOM 1534 N N . TYR A 1 188 ? 13.528 46.945 -21.541 1.00 20.19 188 TYR A N 1
ATOM 1535 C CA . TYR A 1 188 ? 13.915 48.344 -21.658 1.00 21.99 188 TYR A CA 1
ATOM 1536 C C . TYR A 1 188 ? 15.299 48.355 -22.283 1.00 22.76 188 TYR A C 1
ATOM 1537 O O . TYR A 1 188 ? 15.953 47.311 -22.408 1.00 22.37 188 TYR A O 1
ATOM 1546 N N . VAL A 1 189 ? 15.761 49.546 -22.673 1.00 20.21 189 VAL A N 1
ATOM 1547 C CA . VAL A 1 189 ? 16.991 49.644 -23.457 1.00 18.40 189 VAL A CA 1
ATOM 1548 C C . VAL A 1 189 ? 18.016 50.469 -22.684 1.00 26.29 189 VAL A C 1
ATOM 1549 O O . VAL A 1 189 ? 17.654 51.390 -21.942 1.00 20.19 189 VAL A O 1
ATOM 1553 N N . SER A 1 190 ? 19.300 50.147 -22.861 1.00 17.95 190 SER A N 1
ATOM 1554 C CA . SER A 1 190 ? 20.347 51.085 -22.490 1.00 23.01 190 SER A CA 1
ATOM 1555 C C . SER A 1 190 ? 21.109 51.464 -23.751 1.00 24.29 190 SER A C 1
ATOM 1556 O O . SER A 1 190 ? 21.254 50.652 -24.677 1.00 22.48 190 SER A O 1
ATOM 1559 N N . VAL A 1 191 ? 21.542 52.712 -23.831 1.00 20.64 191 VAL A N 1
ATOM 1560 C CA . VAL A 1 191 ? 22.234 53.167 -25.031 1.00 22.16 191 VAL A CA 1
ATOM 1561 C C . VAL A 1 191 ? 23.498 53.934 -24.648 1.00 25.29 191 VAL A C 1
ATOM 1562 O O . VAL A 1 191 ? 23.541 54.632 -23.629 1.00 22.11 191 VAL A O 1
ATOM 1566 N N . ASN A 1 192 ? 24.545 53.756 -25.448 1.00 26.78 192 ASN A N 1
ATOM 1567 C CA . ASN A 1 192 ? 25.781 54.526 -25.349 1.00 24.88 192 ASN A CA 1
ATOM 1568 C C . ASN A 1 192 ? 25.939 55.235 -26.689 1.00 20.50 192 ASN A C 1
ATOM 1569 O O . ASN A 1 192 ? 25.970 54.577 -27.736 1.00 24.68 192 ASN A O 1
ATOM 1574 N N . VAL A 1 193 ? 25.983 56.569 -26.674 1.00 22.05 193 VAL A N 1
ATOM 1575 C CA . VAL A 1 193 ? 25.819 57.328 -27.914 1.00 25.02 193 VAL A CA 1
ATOM 1576 C C . VAL A 1 193 ? 26.665 58.596 -27.861 1.00 26.31 193 VAL A C 1
ATOM 1577 O O . VAL A 1 193 ? 26.971 59.120 -26.788 1.00 27.48 193 VAL A O 1
ATOM 1581 N N . VAL A 1 194 ? 27.115 59.051 -29.037 1.00 26.83 194 VAL A N 1
ATOM 1582 C CA . VAL A 1 194 ? 27.950 60.243 -29.159 1.00 29.28 194 VAL A CA 1
ATOM 1583 C C . VAL A 1 194 ? 27.389 61.103 -30.281 1.00 34.12 194 VAL A C 1
ATOM 1584 O O . VAL A 1 194 ? 26.747 60.593 -31.205 1.00 31.48 194 VAL A O 1
ATOM 1588 N N . CYS A 1 195 ? 27.575 62.427 -30.163 1.00 33.58 195 CYS A N 1
ATOM 1589 C CA . CYS A 1 195 ? 27.274 63.368 -31.242 1.00 38.63 195 CYS A CA 1
ATOM 1590 C C . CYS A 1 195 ? 28.589 63.800 -31.874 1.00 39.37 195 CYS A C 1
ATOM 1591 O O . CYS A 1 195 ? 29.478 64.298 -31.174 1.00 46.69 195 CYS A O 1
ATOM 1594 N N . ASN A 1 196 ? 28.706 63.628 -33.190 1.00 45.47 196 ASN A N 1
ATOM 1595 C CA . ASN A 1 196 ? 29.934 63.928 -33.914 1.00 50.93 196 ASN A CA 1
ATOM 1596 C C . ASN A 1 196 ? 29.747 65.162 -34.789 1.00 65.45 196 ASN A C 1
ATOM 1597 O O . ASN A 1 196 ? 28.753 65.263 -35.519 1.00 58.63 196 ASN A O 1
ATOM 1602 N N . LYS A 1 197 ? 30.712 66.079 -34.699 1.00 89.91 197 LYS A N 1
ATOM 1603 C CA . LYS A 1 197 ? 30.796 67.367 -35.410 1.00 100.93 197 LYS A CA 1
ATOM 1604 C C . LYS A 1 197 ? 29.701 68.348 -34.996 1.00 98.42 197 LYS A C 1
ATOM 1605 O O . LYS A 1 197 ? 29.975 69.330 -34.295 1.00 90.75 197 LYS A O 1
ATOM 1611 N N . ASP B 2 11 ? 23.725 21.352 -9.623 1.00 52.24 11 ASP B N 1
ATOM 1612 C CA . ASP B 2 11 ? 22.355 20.924 -9.923 1.00 34.19 11 ASP B CA 1
ATOM 1613 C C . ASP B 2 11 ? 21.588 20.670 -8.631 1.00 37.53 11 ASP B C 1
ATOM 1614 O O . ASP B 2 11 ? 21.980 19.844 -7.832 1.00 32.24 11 ASP B O 1
ATOM 1619 N N . ILE B 2 12 ? 20.522 21.439 -8.416 1.00 37.98 12 ILE B N 1
ATOM 1620 C CA . ILE B 2 12 ? 19.718 21.272 -7.214 1.00 32.05 12 ILE B CA 1
ATOM 1621 C C . ILE B 2 12 ? 19.026 19.922 -7.278 1.00 27.12 12 ILE B C 1
ATOM 1622 O O . ILE B 2 12 ? 18.431 19.557 -8.293 1.00 23.76 12 ILE B O 1
ATOM 1627 N N . GLN B 2 13 ? 19.133 19.162 -6.221 1.00 28.67 13 GLN B N 1
ATOM 1628 C CA . GLN B 2 13 ? 18.481 17.859 -6.170 1.00 30.03 13 GLN B CA 1
ATOM 1629 C C . GLN B 2 13 ? 17.037 18.017 -5.676 1.00 34.31 13 GLN B C 1
ATOM 1630 O O . GLN B 2 13 ? 16.791 18.677 -4.660 1.00 28.86 13 GLN B O 1
ATOM 1636 N N . MET B 2 14 ? 16.088 17.452 -6.426 1.00 28.33 14 MET B N 1
ATOM 1637 C CA . MET B 2 14 ? 14.674 17.450 -6.062 1.00 28.59 14 MET B CA 1
ATOM 1638 C C . MET B 2 14 ? 14.248 16.051 -5.613 1.00 32.50 14 MET B C 1
ATOM 1639 O O . MET B 2 14 ? 14.587 15.054 -6.259 1.00 28.24 14 MET B O 1
ATOM 1644 N N . THR B 2 15 ? 13.461 15.986 -4.532 1.00 29.41 15 THR B N 1
ATOM 1645 C CA . THR B 2 15 ? 13.090 14.715 -3.929 1.00 30.16 15 THR B CA 1
ATOM 1646 C C . THR B 2 15 ? 11.582 14.655 -3.725 1.00 36.05 15 THR B C 1
ATOM 1647 O O . THR B 2 15 ? 11.013 15.465 -2.990 1.00 32.93 15 THR B O 1
ATOM 1651 N N . GLN B 2 16 ? 10.942 13.700 -4.382 1.00 33.46 16 GLN B N 1
ATOM 1652 C CA . GLN B 2 16 ? 9.533 13.380 -4.161 1.00 34.74 16 GLN B CA 1
ATOM 1653 C C . GLN B 2 16 ? 9.455 12.148 -3.269 1.00 41.29 16 GLN B C 1
ATOM 1654 O O . GLN B 2 16 ? 9.824 11.046 -3.683 1.00 41.26 16 GLN B O 1
ATOM 1660 N N . THR B 2 17 ? 8.948 12.321 -2.059 1.00 69.80 17 THR B N 1
ATOM 1661 C CA . THR B 2 17 ? 9.129 11.270 -1.066 1.00 96.51 17 THR B CA 1
ATOM 1662 C C . THR B 2 17 ? 8.282 10.041 -1.384 1.00 103.10 17 THR B C 1
ATOM 1663 O O . THR B 2 17 ? 8.779 8.909 -1.363 1.00 114.94 17 THR B O 1
ATOM 1667 N N . THR B 2 18 ? 7.018 10.235 -1.705 1.00 90.52 18 THR B N 1
ATOM 1668 C CA . THR B 2 18 ? 6.184 9.099 -2.065 1.00 81.40 18 THR B CA 1
ATOM 1669 C C . THR B 2 18 ? 6.484 8.689 -3.502 1.00 67.97 18 THR B C 1
ATOM 1670 O O . THR B 2 18 ? 6.440 9.520 -4.415 1.00 56.52 18 THR B O 1
ATOM 1674 N N . SER B 2 19 ? 6.821 7.414 -3.689 1.00 60.51 19 SER B N 1
ATOM 1675 C CA . SER B 2 19 ? 7.031 6.843 -5.016 1.00 60.81 19 SER B CA 1
ATOM 1676 C C . SER B 2 19 ? 5.711 6.504 -5.714 1.00 63.76 19 SER B C 1
ATOM 1677 O O . SER B 2 19 ? 5.611 6.599 -6.951 1.00 37.73 19 SER B O 1
ATOM 1680 N N . SER B 2 20 ? 4.701 6.096 -4.935 1.00 72.63 20 SER B N 1
ATOM 1681 C CA . SER B 2 20 ? 3.491 5.462 -5.451 1.00 70.46 20 SER B CA 1
ATOM 1682 C C . SER B 2 20 ? 2.343 5.691 -4.472 1.00 69.64 20 SER B C 1
ATOM 1683 O O . SER B 2 20 ? 2.509 5.508 -3.265 1.00 72.01 20 SER B O 1
ATOM 1686 N N . LEU B 2 21 ? 1.178 6.071 -5.002 1.00 63.64 21 LEU B N 1
ATOM 1687 C CA . LEU B 2 21 ? 0.025 6.491 -4.217 1.00 59.67 21 LEU B CA 1
ATOM 1688 C C . LEU B 2 21 ? -1.241 5.811 -4.728 1.00 60.77 21 LEU B C 1
ATOM 1689 O O . LEU B 2 21 ? -1.450 5.708 -5.940 1.00 64.00 21 LEU B O 1
ATOM 1694 N N . SER B 2 22 ? -2.095 5.397 -3.806 1.00 57.65 22 SER B N 1
ATOM 1695 C CA . SER B 2 22 ? -3.357 4.758 -4.114 1.00 61.21 22 SER B CA 1
ATOM 1696 C C . SER B 2 22 ? -4.453 5.475 -3.375 1.00 59.94 22 SER B C 1
ATOM 1697 O O . SER B 2 22 ? -4.387 5.595 -2.197 1.00 70.71 22 SER B O 1
ATOM 1700 N N . ALA B 2 23 ? -5.460 5.951 -4.069 1.00 52.06 23 ALA B N 1
ATOM 1701 C CA . ALA B 2 23 ? -6.539 6.708 -3.458 1.00 60.61 23 ALA B CA 1
ATOM 1702 C C . ALA B 2 23 ? -7.838 6.413 -4.198 1.00 63.45 23 ALA B C 1
ATOM 1703 O O . ALA B 2 23 ? -7.831 5.967 -5.348 1.00 59.66 23 ALA B O 1
ATOM 1705 N N . SER B 2 24 ? -8.961 6.652 -3.533 1.00 56.24 24 SER B N 1
ATOM 1706 C CA . SER B 2 24 ? -10.248 6.366 -4.154 1.00 64.97 24 SER B CA 1
ATOM 1707 C C . SER B 2 24 ? -10.770 7.577 -4.936 1.00 60.99 24 SER B C 1
ATOM 1708 O O . SER B 2 24 ? -10.301 8.704 -4.775 1.00 60.44 24 SER B O 1
ATOM 1711 N N . LEU B 2 25 ? -11.751 7.325 -5.802 1.00 59.05 25 LEU B N 1
ATOM 1712 C CA . LEU B 2 25 ? -12.431 8.405 -6.511 1.00 59.80 25 LEU B CA 1
ATOM 1713 C C . LEU B 2 25 ? -13.039 9.397 -5.526 1.00 67.96 25 LEU B C 1
ATOM 1714 O O . LEU B 2 25 ? -13.507 9.025 -4.443 1.00 61.19 25 LEU B O 1
ATOM 1719 N N . GLY B 2 26 ? -13.023 10.668 -5.887 1.00 67.12 26 GLY B N 1
ATOM 1720 C CA . GLY B 2 26 ? -13.547 11.695 -5.016 1.00 69.12 26 GLY B CA 1
ATOM 1721 C C . GLY B 2 26 ? -12.613 12.131 -3.905 1.00 70.68 26 GLY B C 1
ATOM 1722 O O . GLY B 2 26 ? -12.788 13.181 -3.338 1.00 64.71 26 GLY B O 1
ATOM 1723 N N . ASP B 2 27 ? -11.617 11.316 -3.602 1.00 73.04 27 ASP B N 1
ATOM 1724 C CA . ASP B 2 27 ? -10.633 11.613 -2.573 1.00 74.35 27 ASP B CA 1
ATOM 1725 C C . ASP B 2 27 ? -9.816 12.860 -2.858 1.00 68.15 27 ASP B C 1
ATOM 1726 O O . ASP B 2 27 ? -9.906 13.456 -3.894 1.00 58.47 27 ASP B O 1
ATOM 1731 N N . ARG B 2 28 ? -8.996 13.223 -1.895 1.00 73.68 28 ARG B N 1
ATOM 1732 C CA . ARG B 2 28 ? -8.113 14.359 -2.016 1.00 75.58 28 ARG B CA 1
ATOM 1733 C C . ARG B 2 28 ? -6.738 13.793 -1.774 1.00 71.50 28 ARG B C 1
ATOM 1734 O O . ARG B 2 28 ? -6.527 13.103 -0.819 1.00 76.09 28 ARG B O 1
ATOM 1742 N N . VAL B 2 29 ? -5.801 14.071 -2.655 1.00 60.67 29 VAL B N 1
ATOM 1743 C CA . VAL B 2 29 ? -4.447 13.559 -2.506 1.00 55.60 29 VAL B CA 1
ATOM 1744 C C . VAL B 2 29 ? -3.451 14.707 -2.497 1.00 53.48 29 VAL B C 1
ATOM 1745 O O . VAL B 2 29 ? -3.637 15.748 -3.142 1.00 42.38 29 VAL B O 1
ATOM 1749 N N . THR B 2 30 ? -2.370 14.495 -1.758 1.00 43.14 30 THR B N 1
ATOM 1750 C CA . THR B 2 30 ? -1.272 15.441 -1.708 1.00 49.35 30 THR B CA 1
ATOM 1751 C C . THR B 2 30 ? 0.009 14.758 -2.151 1.00 43.74 30 THR B C 1
ATOM 1752 O O . THR B 2 30 ? 0.338 13.667 -1.673 1.00 48.41 30 THR B O 1
ATOM 1756 N N . ILE B 2 31 ? 0.741 15.423 -3.014 1.00 36.11 31 ILE B N 1
ATOM 1757 C CA . ILE B 2 31 ? 2.016 14.949 -3.475 1.00 36.83 31 ILE B CA 1
ATOM 1758 C C . ILE B 2 31 ? 3.050 15.986 -3.043 1.00 41.94 31 ILE B C 1
ATOM 1759 O O . ILE B 2 31 ? 2.910 17.143 -3.308 1.00 36.12 31 ILE B O 1
ATOM 1764 N N . SER B 2 32 ? 4.076 15.540 -2.353 1.00 35.27 32 SER B N 1
ATOM 1765 C CA . SER B 2 32 ? 5.112 16.415 -1.842 1.00 38.88 32 SER B CA 1
ATOM 1766 C C . SER B 2 32 ? 6.419 16.398 -2.591 1.00 39.53 32 SER B C 1
ATOM 1767 O O . SER B 2 32 ? 6.751 15.443 -3.220 1.00 31.44 32 SER B O 1
ATOM 1770 N N . CYS B 2 33 ? 7.146 17.486 -2.489 1.00 33.57 33 CYS B N 1
ATOM 1771 C CA . CYS B 2 33 ? 8.393 17.659 -3.169 1.00 31.35 33 CYS B CA 1
ATOM 1772 C C . CYS B 2 33 ? 9.308 18.486 -2.305 1.00 36.52 33 CYS B C 1
ATOM 1773 O O . CYS B 2 33 ? 8.884 19.408 -1.702 1.00 32.62 33 CYS B O 1
ATOM 1776 N N . ARG B 2 34 ? 10.575 18.149 -2.274 1.00 27.13 34 ARG B N 1
ATOM 1777 C CA . ARG B 2 34 ? 11.509 18.879 -1.457 1.00 29.98 34 ARG B CA 1
ATOM 1778 C C . ARG B 2 34 ? 12.806 19.133 -2.181 1.00 36.09 34 ARG B C 1
ATOM 1779 O O . ARG B 2 34 ? 13.395 18.231 -2.680 1.00 40.42 34 ARG B O 1
ATOM 1787 N N . ALA B 2 35 ? 13.242 20.378 -2.194 1.00 26.37 35 ALA B N 1
ATOM 1788 C CA . ALA B 2 35 ? 14.484 20.759 -2.826 1.00 29.08 35 ALA B CA 1
ATOM 1789 C C . ALA B 2 35 ? 15.638 20.702 -1.844 1.00 24.74 35 ALA B C 1
ATOM 1790 O O . ALA B 2 35 ? 15.457 20.822 -0.692 1.00 28.70 35 ALA B O 1
ATOM 1792 N N . SER B 2 36 ? 16.834 20.542 -2.344 1.00 48.15 36 SER B N 1
ATOM 1793 C CA . SER B 2 36 ? 18.010 20.471 -1.503 1.00 39.45 36 SER B CA 1
ATOM 1794 C C . SER B 2 36 ? 18.496 21.821 -0.985 1.00 38.73 36 SER B C 1
ATOM 1795 O O . SER B 2 36 ? 19.393 21.874 -0.205 1.00 32.70 36 SER B O 1
ATOM 1798 N N . GLN B 2 37 ? 17.867 22.896 -1.437 1.00 42.56 37 GLN B N 1
ATOM 1799 C CA . GLN B 2 37 ? 18.157 24.255 -1.009 1.00 43.84 37 GLN B CA 1
ATOM 1800 C C . GLN B 2 37 ? 16.976 25.132 -1.345 1.00 41.21 37 GLN B C 1
ATOM 1801 O O . GLN B 2 37 ? 16.198 24.780 -2.173 1.00 28.51 37 GLN B O 1
ATOM 1807 N N . ASP B 2 38 ? 16.825 26.255 -0.678 1.00 34.43 38 ASP B N 1
ATOM 1808 C CA . ASP B 2 38 ? 15.677 27.123 -0.909 1.00 36.38 38 ASP B CA 1
ATOM 1809 C C . ASP B 2 38 ? 15.580 27.457 -2.396 1.00 32.29 38 ASP B C 1
ATOM 1810 O O . ASP B 2 38 ? 16.571 27.876 -2.999 1.00 33.58 38 ASP B O 1
ATOM 1815 N N . ILE B 2 39 ? 14.422 27.184 -3.023 1.00 30.47 39 ILE B N 1
ATOM 1816 C CA . ILE B 2 39 ? 14.212 27.496 -4.434 1.00 30.39 39 ILE B CA 1
ATOM 1817 C C . ILE B 2 39 ? 13.225 28.652 -4.631 1.00 28.33 39 ILE B C 1
ATOM 1818 O O . ILE B 2 39 ? 12.748 28.858 -5.748 1.00 27.02 39 ILE B O 1
ATOM 1823 N N . SER B 2 40 ? 12.936 29.433 -3.585 1.00 34.24 40 SER B N 1
ATOM 1824 C CA . SER B 2 40 ? 12.220 30.718 -3.727 1.00 32.24 40 SER B CA 1
ATOM 1825 C C . SER B 2 40 ? 10.978 30.620 -4.606 1.00 28.54 40 SER B C 1
ATOM 1826 O O . SER B 2 40 ? 10.740 31.478 -5.461 1.00 29.71 40 SER B O 1
ATOM 1829 N N . ASN B 2 41 ? 10.206 29.556 -4.419 1.00 25.34 41 ASN B N 1
ATOM 1830 C CA . ASN B 2 41 ? 8.903 29.364 -5.043 1.00 27.95 41 ASN B CA 1
ATOM 1831 C C . ASN B 2 41 ? 8.947 29.121 -6.544 1.00 27.53 41 ASN B C 1
ATOM 1832 O O . ASN B 2 41 ? 7.884 29.053 -7.165 1.00 29.61 41 ASN B O 1
ATOM 1837 N N . TYR B 2 42 ? 10.114 28.987 -7.131 1.00 27.33 42 TYR B N 1
ATOM 1838 C CA . TYR B 2 42 ? 10.202 28.714 -8.553 1.00 27.45 42 TYR B CA 1
ATOM 1839 C C . TYR B 2 42 ? 10.055 27.214 -8.766 1.00 25.81 42 TYR B C 1
ATOM 1840 O O . TYR B 2 42 ? 10.973 26.555 -9.132 1.00 25.68 42 TYR B O 1
ATOM 1849 N N . LEU B 2 43 ? 8.874 26.698 -8.528 1.00 21.26 43 LEU B N 1
ATOM 1850 C CA . LEU B 2 43 ? 8.600 25.287 -8.658 1.00 20.43 43 LEU B CA 1
ATOM 1851 C C . LEU B 2 43 ? 7.400 24.964 -9.527 1.00 23.61 43 LEU B C 1
ATOM 1852 O O . LEU B 2 43 ? 6.381 25.540 -9.374 1.00 26.85 43 LEU B O 1
ATOM 1857 N N . ASN B 2 44 ? 7.565 24.017 -10.428 1.00 21.99 44 ASN B N 1
ATOM 1858 C CA . ASN B 2 44 ? 6.525 23.608 -11.339 1.00 21.33 44 ASN B CA 1
ATOM 1859 C C . ASN B 2 44 ? 6.076 22.190 -11.131 1.00 18.89 44 ASN B C 1
ATOM 1860 O O . ASN B 2 44 ? 6.791 21.409 -10.579 1.00 21.58 44 ASN B O 1
ATOM 1865 N N . TRP B 2 45 ? 4.879 21.881 -11.588 1.00 22.46 45 TRP B N 1
ATOM 1866 C CA . TRP B 2 45 ? 4.326 20.530 -11.476 1.00 25.32 45 TRP B CA 1
ATOM 1867 C C . TRP B 2 45 ? 3.844 20.030 -12.828 1.00 26.49 45 TRP B C 1
ATOM 1868 O O . TRP B 2 45 ? 3.196 20.767 -13.595 1.00 25.65 45 TRP B O 1
ATOM 1879 N N . TYR B 2 46 ? 4.130 18.757 -13.101 1.00 24.37 46 TYR B N 1
ATOM 1880 C CA . TYR B 2 46 ? 3.764 18.145 -14.365 1.00 17.84 46 TYR B CA 1
ATOM 1881 C C . TYR B 2 46 ? 2.986 16.860 -14.126 1.00 23.14 46 TYR B C 1
ATOM 1882 O O . TYR B 2 46 ? 3.199 16.142 -13.141 1.00 20.75 46 TYR B O 1
ATOM 1891 N N . GLN B 2 47 ? 2.090 16.569 -15.064 1.00 19.91 47 GLN B N 1
ATOM 1892 C CA . GLN B 2 47 ? 1.361 15.322 -15.106 1.00 16.29 47 GLN B CA 1
ATOM 1893 C C . GLN B 2 47 ? 1.803 14.547 -16.338 1.00 24.31 47 GLN B C 1
ATOM 1894 O O . GLN B 2 47 ? 1.685 15.053 -17.459 1.00 23.52 47 GLN B O 1
ATOM 1900 N N . GLN B 2 48 ? 2.252 13.312 -16.154 1.00 20.18 48 GLN B N 1
ATOM 1901 C CA . GLN B 2 48 ? 2.533 12.454 -17.292 1.00 30.12 48 GLN B CA 1
ATOM 1902 C C . GLN B 2 48 ? 1.545 11.304 -17.277 1.00 26.64 48 GLN B C 1
ATOM 1903 O O . GLN B 2 48 ? 1.537 10.502 -16.334 1.00 25.35 48 GLN B O 1
ATOM 1909 N N . LYS B 2 49 ? 0.722 11.224 -18.316 1.00 29.57 49 LYS B N 1
ATOM 1910 C CA . LYS B 2 49 ? -0.289 10.187 -18.404 1.00 36.93 49 LYS B CA 1
ATOM 1911 C C . LYS B 2 49 ? 0.361 8.889 -18.875 1.00 33.09 49 LYS B C 1
ATOM 1912 O O . LYS B 2 49 ? 1.510 8.879 -19.323 1.00 37.64 49 LYS B O 1
ATOM 1918 N N . PRO B 2 50 ? -0.329 7.757 -18.713 1.00 35.24 50 PRO B N 1
ATOM 1919 C CA . PRO B 2 50 ? 0.277 6.467 -19.104 1.00 44.05 50 PRO B CA 1
ATOM 1920 C C . PRO B 2 50 ? 0.881 6.454 -20.503 1.00 48.42 50 PRO B C 1
ATOM 1921 O O . PRO B 2 50 ? 1.901 5.783 -20.706 1.00 46.68 50 PRO B O 1
ATOM 1925 N N . ASP B 2 51 ? 0.316 7.202 -21.464 1.00 49.78 51 ASP B N 1
ATOM 1926 C CA . ASP B 2 51 ? 0.828 7.205 -22.837 1.00 42.74 51 ASP B CA 1
ATOM 1927 C C . ASP B 2 51 ? 2.115 8.009 -23.011 1.00 40.83 51 ASP B C 1
ATOM 1928 O O . ASP B 2 51 ? 2.656 8.042 -24.123 1.00 40.80 51 ASP B O 1
ATOM 1933 N N . GLY B 2 52 ? 2.624 8.645 -21.957 1.00 35.85 52 GLY B N 1
ATOM 1934 C CA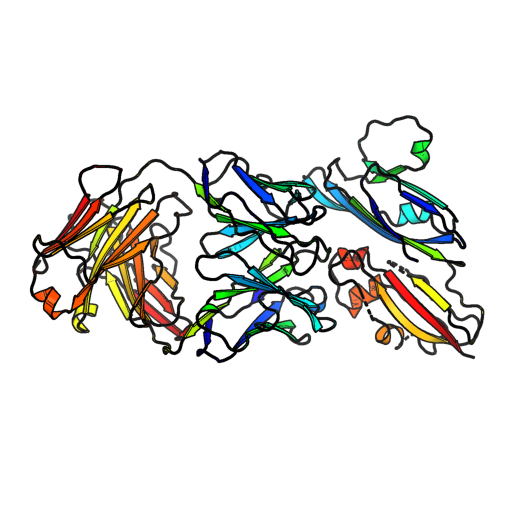 . GLY B 2 52 ? 3.882 9.353 -22.018 1.00 34.80 52 GLY B CA 1
ATOM 1935 C C . GLY B 2 52 ? 3.756 10.847 -22.227 1.00 28.40 52 GLY B C 1
ATOM 1936 O O . GLY B 2 52 ? 4.759 11.559 -22.103 1.00 27.64 52 GLY B O 1
ATOM 1937 N N . THR B 2 53 ? 2.561 11.336 -22.558 1.00 25.91 53 THR B N 1
ATOM 1938 C CA . THR B 2 53 ? 2.353 12.755 -22.803 1.00 29.39 53 THR B CA 1
ATOM 1939 C C . THR B 2 53 ? 2.519 13.543 -21.505 1.00 23.31 53 THR B C 1
ATOM 1940 O O . THR B 2 53 ? 1.899 13.222 -20.480 1.00 23.58 53 THR B O 1
ATOM 1944 N N . VAL B 2 54 ? 3.329 14.590 -21.558 1.00 25.77 54 VAL B N 1
ATOM 1945 C CA . VAL B 2 54 ? 3.624 15.434 -20.401 1.00 28.44 54 VAL B CA 1
ATOM 1946 C C . VAL B 2 54 ? 2.832 16.735 -20.508 1.00 31.25 54 VAL B C 1
ATOM 1947 O O . VAL B 2 54 ? 2.789 17.354 -21.575 1.00 28.27 54 VAL B O 1
ATOM 1951 N N . LYS B 2 55 ? 2.191 17.150 -19.408 1.00 24.51 55 LYS B N 1
ATOM 1952 C CA . LYS B 2 55 ? 1.413 18.384 -19.372 1.00 26.43 55 LYS B CA 1
ATOM 1953 C C . LYS B 2 55 ? 1.830 19.194 -18.162 1.00 20.58 55 LYS B C 1
ATOM 1954 O O . LYS B 2 55 ? 1.998 18.646 -17.073 1.00 22.03 55 LYS B O 1
ATOM 1960 N N . LEU B 2 56 ? 2.018 20.493 -18.372 1.00 23.27 56 LEU B N 1
ATOM 1961 C CA . LEU B 2 56 ? 2.276 21.414 -17.276 1.00 25.34 56 LEU B CA 1
ATOM 1962 C C . LEU B 2 56 ? 0.969 21.642 -16.528 1.00 25.59 56 LEU B C 1
ATOM 1963 O O . LEU B 2 56 ? -0.073 21.884 -17.148 1.00 25.37 56 LEU B O 1
ATOM 1968 N N . LEU B 2 57 ? 1.010 21.498 -15.215 1.00 23.36 57 LEU B N 1
ATOM 1969 C CA . LEU B 2 57 ? -0.136 21.765 -14.364 1.00 28.23 57 LEU B CA 1
ATOM 1970 C C . LEU B 2 57 ? -0.022 23.120 -13.689 1.00 25.72 57 LEU B C 1
ATOM 1971 O O . LEU B 2 57 ? -0.923 23.953 -13.806 1.00 33.56 57 LEU B O 1
ATOM 1976 N N . ILE B 2 58 ? 1.099 23.365 -13.032 1.00 28.30 58 ILE B N 1
ATOM 1977 C CA . ILE B 2 58 ? 1.278 24.517 -12.156 1.00 31.21 58 ILE B CA 1
ATOM 1978 C C . ILE B 2 58 ? 2.692 25.055 -12.335 1.00 32.94 58 ILE B C 1
ATOM 1979 O O . ILE B 2 58 ? 3.650 24.278 -12.443 1.00 27.39 58 ILE B O 1
ATOM 1984 N N . TYR B 2 59 ? 2.837 26.384 -12.347 1.00 23.73 59 TYR B N 1
ATOM 1985 C CA . TYR B 2 59 ? 4.168 26.978 -12.325 1.00 23.98 59 TYR B CA 1
ATOM 1986 C C . TYR B 2 59 ? 4.217 28.002 -11.197 1.00 26.71 59 TYR B C 1
ATOM 1987 O O . TYR B 2 59 ? 3.188 28.376 -10.625 1.00 30.81 59 TYR B O 1
ATOM 1996 N N . TYR B 2 60 ? 5.431 28.416 -10.824 1.00 27.50 60 TYR B N 1
ATOM 1997 C CA . TYR B 2 60 ? 5.624 29.400 -9.762 1.00 21.70 60 TYR B CA 1
ATOM 1998 C C . TYR B 2 60 ? 4.839 29.021 -8.498 1.00 26.95 60 TYR B C 1
ATOM 1999 O O . TYR B 2 60 ? 4.126 29.842 -7.911 1.00 29.77 60 TYR B O 1
ATOM 2008 N N . THR B 2 61 ? 4.947 27.744 -8.112 1.00 27.42 61 THR B N 1
ATOM 2009 C CA . THR B 2 61 ? 4.368 27.166 -6.888 1.00 31.84 61 THR B CA 1
ATOM 2010 C C . THR B 2 61 ? 2.861 26.951 -7.003 1.00 35.29 61 THR B C 1
ATOM 2011 O O . THR B 2 61 ? 2.370 25.866 -6.676 1.00 32.39 61 THR B O 1
ATOM 2015 N N . SER B 2 62 ? 2.118 27.975 -7.433 1.00 36.82 62 SER B N 1
ATOM 2016 C CA . SER B 2 62 ? 0.668 27.979 -7.255 1.00 34.33 62 SER B CA 1
ATOM 2017 C C . SER B 2 62 ? -0.100 28.493 -8.459 1.00 45.40 62 SER B C 1
ATOM 2018 O O . SER B 2 62 ? -1.336 28.436 -8.433 1.00 35.96 62 SER B O 1
ATOM 2021 N N . ARG B 2 63 ? 0.566 29.020 -9.490 1.00 33.12 63 ARG B N 1
ATOM 2022 C CA . ARG B 2 63 ? -0.125 29.552 -10.658 1.00 35.11 63 ARG B CA 1
ATOM 2023 C C . ARG B 2 63 ? -0.588 28.392 -11.530 1.00 35.81 63 ARG B C 1
ATOM 2024 O O . ARG B 2 63 ? 0.233 27.603 -11.996 1.00 31.09 63 ARG B O 1
ATOM 2032 N N . LEU B 2 64 ? -1.892 28.289 -11.756 1.00 35.22 64 LEU B N 1
ATOM 2033 C CA . LEU B 2 64 ? -2.390 27.227 -12.625 1.00 41.05 64 LEU B CA 1
ATOM 2034 C C . LEU B 2 64 ? -2.013 27.501 -14.068 1.00 40.91 64 LEU B C 1
ATOM 2035 O O . LEU B 2 64 ? -2.217 28.607 -14.576 1.00 53.93 64 LEU B O 1
ATOM 2040 N N . HIS B 2 65 ? -1.493 26.487 -14.750 1.00 35.45 65 HIS B N 1
ATOM 2041 C CA . HIS B 2 65 ? -1.325 26.615 -16.192 1.00 29.25 65 HIS B CA 1
ATOM 2042 C C . HIS B 2 65 ? -2.689 26.752 -16.873 1.00 38.22 65 HIS B C 1
ATOM 2043 O O . HIS B 2 65 ? -3.689 26.190 -16.420 1.00 43.53 65 HIS B O 1
ATOM 2050 N N . SER B 2 66 ? -2.724 27.513 -17.977 1.00 40.00 66 SER B N 1
ATOM 2051 C CA . SER B 2 66 ? -3.975 27.752 -18.704 1.00 57.27 66 SER B CA 1
ATOM 2052 C C . SER B 2 66 ? -4.677 26.450 -19.082 1.00 50.30 66 SER B C 1
ATOM 2053 O O . SER B 2 66 ? -4.075 25.545 -19.670 1.00 46.98 66 SER B O 1
ATOM 2056 N N . GLY B 2 67 ? -5.968 26.371 -18.762 1.00 49.86 67 GLY B N 1
ATOM 2057 C CA . GLY B 2 67 ? -6.783 25.228 -19.104 1.00 51.97 67 GLY B CA 1
ATOM 2058 C C . GLY B 2 67 ? -6.749 24.086 -18.116 1.00 55.38 67 GLY B C 1
ATOM 2059 O O . GLY B 2 67 ? -7.484 23.104 -18.299 1.00 59.52 67 GLY B O 1
ATOM 2060 N N . VAL B 2 68 ? -5.925 24.173 -17.080 1.00 54.41 68 VAL B N 1
ATOM 2061 C CA . VAL B 2 68 ? -5.867 23.124 -16.072 1.00 47.36 68 VAL B CA 1
ATOM 2062 C C . VAL B 2 68 ? -7.019 23.318 -15.094 1.00 51.50 68 VAL B C 1
ATOM 2063 O O . VAL B 2 68 ? -7.355 24.451 -14.731 1.00 46.41 68 VAL B O 1
ATOM 2067 N N . SER B 2 69 ? -7.635 22.214 -14.674 1.00 46.96 69 SER B N 1
ATOM 2068 C CA . SER B 2 69 ? -8.767 22.277 -13.758 1.00 57.09 69 SER B CA 1
ATOM 2069 C C . SER B 2 69 ? -8.363 22.808 -12.384 1.00 63.68 69 SER B C 1
ATOM 2070 O O . SER B 2 69 ? -7.291 22.486 -11.858 1.00 55.00 69 SER B O 1
ATOM 2073 N N . SER B 2 70 ? -9.261 23.597 -11.780 1.00 57.72 70 SER B N 1
ATOM 2074 C CA . SER B 2 70 ? -9.033 24.152 -10.449 1.00 60.07 70 SER B CA 1
ATOM 2075 C C . SER B 2 70 ? -9.038 23.091 -9.357 1.00 60.25 70 SER B C 1
ATOM 2076 O O . SER B 2 70 ? -8.804 23.437 -8.191 1.00 57.28 70 SER B O 1
ATOM 2079 N N . ARG B 2 71 ? -9.318 21.824 -9.694 1.00 52.24 71 ARG B N 1
ATOM 2080 C CA . ARG B 2 71 ? -9.085 20.733 -8.753 1.00 52.55 71 ARG B CA 1
ATOM 2081 C C . ARG B 2 71 ? -7.612 20.613 -8.365 1.00 40.20 71 ARG B C 1
ATOM 2082 O O . ARG B 2 71 ? -7.305 20.098 -7.285 1.00 50.63 71 ARG B O 1
ATOM 2090 N N . PHE B 2 72 ? -6.701 21.062 -9.221 1.00 40.00 72 PHE B N 1
ATOM 2091 C CA . PHE B 2 72 ? -5.281 21.058 -8.927 1.00 42.32 72 PHE B CA 1
ATOM 2092 C C . PHE B 2 72 ? -4.907 22.375 -8.256 1.00 47.09 72 PHE B C 1
ATOM 2093 O O . PHE B 2 72 ? -5.292 23.447 -8.730 1.00 46.18 72 PHE B O 1
ATOM 2101 N N . SER B 2 73 ? -4.153 22.290 -7.158 1.00 44.12 73 SER B N 1
ATOM 2102 C CA . SER B 2 73 ? -3.604 23.471 -6.509 1.00 44.77 73 SER B CA 1
ATOM 2103 C C . SER B 2 73 ? -2.192 23.172 -6.014 1.00 37.80 73 SER B C 1
ATOM 2104 O O . SER B 2 73 ? -1.849 22.024 -5.717 1.00 37.41 73 SER B O 1
ATOM 2107 N N . GLY B 2 74 ? -1.373 24.214 -5.924 1.00 35.58 74 GLY B N 1
ATOM 2108 C CA . GLY B 2 74 ? -0.026 24.069 -5.408 1.00 33.76 74 GLY B CA 1
ATOM 2109 C C . GLY B 2 74 ? 0.243 25.042 -4.277 1.00 37.47 74 GLY B C 1
ATOM 2110 O O . GLY B 2 74 ? -0.307 26.146 -4.226 1.00 38.70 74 GLY B O 1
ATOM 2111 N N . SER B 2 75 ? 1.113 24.615 -3.371 1.00 42.63 75 SER B N 1
ATOM 2112 C CA . SER B 2 75 ? 1.471 25.410 -2.209 1.00 36.00 75 SER B CA 1
ATOM 2113 C C . SER B 2 75 ? 2.926 25.123 -1.873 1.00 31.41 75 SER B C 1
ATOM 2114 O O . SER B 2 75 ? 3.532 24.178 -2.403 1.00 32.30 75 SER B O 1
ATOM 2117 N N . GLY B 2 76 ? 3.478 25.945 -0.981 1.00 35.90 76 GLY B N 1
ATOM 2118 C CA . GLY B 2 76 ? 4.824 25.754 -0.480 1.00 43.75 76 GLY B CA 1
ATOM 2119 C C . GLY B 2 76 ? 5.693 26.998 -0.435 1.00 50.31 76 GLY B C 1
ATOM 2120 O O . GLY B 2 76 ? 5.314 28.071 -0.929 1.00 50.66 76 GLY B O 1
ATOM 2121 N N . SER B 2 77 ? 6.879 26.840 0.158 1.00 36.42 77 SER B N 1
ATOM 2122 C CA . SER B 2 77 ? 7.901 27.879 0.258 1.00 43.94 77 SER B CA 1
ATOM 2123 C C . SER B 2 77 ? 9.205 27.210 0.685 1.00 41.88 77 SER B C 1
ATOM 2124 O O . SER B 2 77 ? 9.219 26.053 1.108 1.00 41.76 77 SER B O 1
ATOM 2127 N N . GLY B 2 78 ? 10.292 27.961 0.602 1.00 41.42 78 GLY B N 1
ATOM 2128 C CA . GLY B 2 78 ? 11.575 27.436 1.038 1.00 39.78 78 GLY B CA 1
ATOM 2129 C C . GLY B 2 78 ? 11.937 26.234 0.188 1.00 36.03 78 GLY B C 1
ATOM 2130 O O . GLY B 2 78 ? 12.016 26.315 -1.044 1.00 32.75 78 GLY B O 1
ATOM 2131 N N . THR B 2 79 ? 12.100 25.091 0.846 1.00 40.02 79 THR B N 1
ATOM 2132 C CA . THR B 2 79 ? 12.449 23.850 0.168 1.00 36.83 79 THR B CA 1
ATOM 2133 C C . THR B 2 79 ? 11.275 22.910 -0.046 1.00 36.03 79 THR B C 1
ATOM 2134 O O . THR B 2 79 ? 11.423 21.943 -0.807 1.00 37.05 79 THR B O 1
ATOM 2138 N N . ASP B 2 80 ? 10.129 23.153 0.599 1.00 32.10 80 ASP B N 1
ATOM 2139 C CA . ASP B 2 80 ? 9.039 22.176 0.687 1.00 32.64 80 ASP B CA 1
ATOM 2140 C C . ASP B 2 80 ? 7.796 22.659 -0.047 1.00 34.22 80 ASP B C 1
ATOM 2141 O O . ASP B 2 80 ? 7.332 23.779 0.176 1.00 40.66 80 ASP B O 1
ATOM 2146 N N . TYR B 2 81 ? 7.248 21.804 -0.897 1.00 30.19 81 TYR B N 1
ATOM 2147 C CA . TYR B 2 81 ? 6.182 22.189 -1.820 1.00 31.24 81 TYR B CA 1
ATOM 2148 C C . TYR B 2 81 ? 5.215 21.021 -1.927 1.00 42.07 81 TYR B C 1
ATOM 2149 O O . TYR B 2 81 ? 5.608 19.866 -1.725 1.00 34.56 81 TYR B O 1
ATOM 2158 N N . SER B 2 82 ? 3.949 21.324 -2.243 1.00 33.74 82 SER B N 1
ATOM 2159 C CA . SER B 2 82 ? 2.897 20.308 -2.262 1.00 34.13 82 SER B CA 1
ATOM 2160 C C . SER B 2 82 ? 1.959 20.535 -3.435 1.00 34.16 82 SER B C 1
ATOM 2161 O O . SER B 2 82 ? 1.515 21.661 -3.671 1.00 34.45 82 SER B O 1
ATOM 2164 N N . LEU B 2 83 ? 1.657 19.462 -4.154 1.00 28.70 83 LEU B N 1
ATOM 2165 C CA . LEU B 2 83 ? 0.585 19.450 -5.148 1.00 32.04 83 LEU B CA 1
ATOM 2166 C C . LEU B 2 83 ? -0.643 18.798 -4.524 1.00 36.87 83 LEU B C 1
ATOM 2167 O O . LEU B 2 83 ? -0.554 17.688 -3.984 1.00 35.61 83 LEU B O 1
ATOM 2172 N N . THR B 2 84 ? -1.785 19.476 -4.597 1.00 36.57 84 THR B N 1
ATOM 2173 C CA . THR B 2 84 ? -3.032 18.922 -4.080 1.00 38.79 84 THR B CA 1
ATOM 2174 C C . THR B 2 84 ? -3.998 18.712 -5.227 1.00 44.71 84 THR B C 1
ATOM 2175 O O . THR B 2 84 ? -4.145 19.584 -6.089 1.00 44.01 84 THR B O 1
ATOM 2179 N N . ILE B 2 85 ? -4.632 17.544 -5.258 1.00 40.10 85 ILE B N 1
ATOM 2180 C CA . ILE B 2 85 ? -5.647 17.226 -6.252 1.00 40.93 85 ILE B CA 1
ATOM 2181 C C . ILE B 2 85 ? -6.923 16.966 -5.480 1.00 45.21 85 ILE B C 1
ATOM 2182 O O . ILE B 2 85 ? -6.965 16.072 -4.624 1.00 52.72 85 ILE B O 1
ATOM 2187 N N . LYS B 2 86 ? -7.945 17.756 -5.750 1.00 46.38 86 LYS B N 1
ATOM 2188 C CA . LYS B 2 86 ? -9.215 17.597 -5.055 1.00 60.62 86 LYS B CA 1
ATOM 2189 C C . LYS B 2 86 ? -10.177 16.793 -5.925 1.00 56.69 86 LYS B C 1
ATOM 2190 O O . LYS B 2 86 ? -10.054 16.775 -7.156 1.00 50.29 86 LYS B O 1
ATOM 2196 N N . ASN B 2 87 ? -11.104 16.100 -5.264 1.00 55.43 87 ASN B N 1
ATOM 2197 C CA . ASN B 2 87 ? -12.139 15.285 -5.908 1.00 70.07 87 ASN B CA 1
ATOM 2198 C C . ASN B 2 87 ? -11.570 14.479 -7.081 1.00 67.75 87 ASN B C 1
ATOM 2199 O O . ASN B 2 87 ? -11.876 14.714 -8.253 1.00 64.71 87 ASN B O 1
ATOM 2204 N N . LEU B 2 88 ? -10.710 13.524 -6.724 1.00 63.13 88 LEU B N 1
ATOM 2205 C CA . LEU B 2 88 ? -10.001 12.702 -7.696 1.00 61.04 88 LEU B CA 1
ATOM 2206 C C . LEU B 2 88 ? -10.960 12.139 -8.727 1.00 59.61 88 LEU B C 1
ATOM 2207 O O . LEU B 2 88 ? -12.048 11.667 -8.384 1.00 58.26 88 LEU B O 1
ATOM 2212 N N . GLU B 2 89 ? -10.559 12.214 -9.989 1.00 55.14 89 GLU B N 1
ATOM 2213 C CA . GLU B 2 89 ? -11.317 11.673 -11.104 1.00 62.11 89 GLU B CA 1
ATOM 2214 C C . GLU B 2 89 ? -10.519 10.563 -11.777 1.00 55.15 89 GLU B C 1
ATOM 2215 O O . GLU B 2 89 ? -9.305 10.452 -11.605 1.00 51.58 89 GLU B O 1
ATOM 2221 N N . GLN B 2 90 ? -11.187 9.750 -12.568 1.00 52.65 90 GLN B N 1
ATOM 2222 C CA . GLN B 2 90 ? -10.512 8.662 -13.248 1.00 57.98 90 GLN B CA 1
ATOM 2223 C C . GLN B 2 90 ? -9.385 9.147 -14.115 1.00 47.24 90 GLN B C 1
ATOM 2224 O O . GLN B 2 90 ? -8.364 8.547 -14.169 1.00 50.58 90 GLN B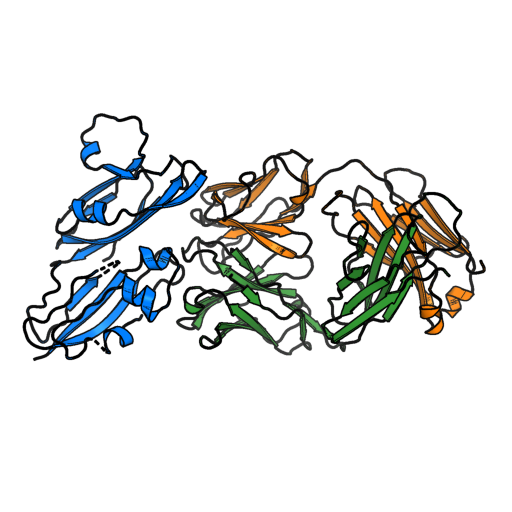 O 1
ATOM 2230 N N . GLU B 2 91 ? -9.620 10.240 -14.800 1.00 41.82 91 GLU B N 1
ATOM 2231 C CA . GLU B 2 91 ? -8.667 10.871 -15.669 1.00 46.26 91 GLU B CA 1
ATOM 2232 C C . GLU B 2 91 ? -7.333 11.175 -14.994 1.00 46.27 91 GLU B C 1
ATOM 2233 O O . GLU B 2 91 ? -6.378 11.465 -15.662 1.00 46.74 91 GLU B O 1
ATOM 2239 N N . ASP B 2 92 ? -7.288 11.147 -13.678 1.00 38.91 92 ASP B N 1
ATOM 2240 C CA . ASP B 2 92 ? -6.083 11.510 -12.958 1.00 35.31 92 ASP B CA 1
ATOM 2241 C C . ASP B 2 92 ? -4.961 10.485 -12.856 1.00 37.59 92 ASP B C 1
ATOM 2242 O O . ASP B 2 92 ? -3.908 10.789 -12.352 1.00 35.04 92 ASP B O 1
ATOM 2247 N N . ILE B 2 93 ? -5.201 9.275 -13.320 1.00 37.61 93 ILE B N 1
ATOM 2248 C CA . ILE B 2 93 ? -4.163 8.240 -13.321 1.00 33.48 93 ILE B CA 1
ATOM 2249 C C . ILE B 2 93 ? -2.984 8.752 -14.133 1.00 31.14 93 ILE B C 1
ATOM 2250 O O . ILE B 2 93 ? -3.105 9.022 -15.334 1.00 33.68 93 ILE B O 1
ATOM 2255 N N . ALA B 2 94 ? -1.830 8.869 -13.484 1.00 33.23 94 ALA B N 1
ATOM 2256 C CA . ALA B 2 94 ? -0.700 9.530 -14.120 1.00 30.96 94 ALA B CA 1
ATOM 2257 C C . ALA B 2 94 ? 0.491 9.436 -13.182 1.00 31.77 94 ALA B C 1
ATOM 2258 O O . ALA B 2 94 ? 0.375 8.954 -12.055 1.00 30.23 94 ALA B O 1
ATOM 2260 N N . THR B 2 95 ? 1.644 9.895 -13.664 1.00 26.74 95 THR B N 1
ATOM 2261 C CA . THR B 2 95 ? 2.805 10.146 -12.811 1.00 22.59 95 THR B CA 1
ATOM 2262 C C . THR B 2 95 ? 2.996 11.649 -12.712 1.00 25.87 95 THR B C 1
ATOM 2263 O O . THR B 2 95 ? 2.970 12.348 -13.733 1.00 27.66 95 THR B O 1
ATOM 2267 N N . TYR B 2 96 ? 3.172 12.140 -11.494 1.00 20.20 96 TYR B N 1
ATOM 2268 C CA . TYR B 2 96 ? 3.277 13.565 -11.217 1.00 18.78 96 TYR B CA 1
ATOM 2269 C C . TYR B 2 96 ? 4.713 13.917 -10.838 1.00 30.46 96 TYR B C 1
ATOM 2270 O O . TYR B 2 96 ? 5.316 13.242 -9.992 1.00 25.10 96 TYR B O 1
ATOM 2279 N N . PHE B 2 97 ? 5.261 14.961 -11.485 1.00 16.79 97 PHE B N 1
ATOM 2280 C CA . PHE B 2 97 ? 6.660 15.352 -11.312 1.00 21.96 97 PHE B CA 1
ATOM 2281 C C . PHE B 2 97 ? 6.761 16.813 -10.882 1.00 20.89 97 PHE B C 1
ATOM 2282 O O . PHE B 2 97 ? 6.106 17.677 -11.466 1.00 22.46 97 PHE B O 1
ATOM 2290 N N . CYS B 2 98 ? 7.624 17.107 -9.899 1.00 15.95 98 CYS B N 1
ATOM 2291 C CA . CYS B 2 98 ? 7.950 18.509 -9.713 1.00 23.02 98 CYS B CA 1
ATOM 2292 C C . CYS B 2 98 ? 9.238 18.862 -10.476 1.00 20.87 98 CYS B C 1
ATOM 2293 O O . CYS B 2 98 ? 9.960 17.990 -10.978 1.00 22.11 98 CYS B O 1
ATOM 2296 N N . GLN B 2 99 ? 9.531 20.157 -10.522 1.00 20.26 99 GLN B N 1
ATOM 2297 C CA . GLN B 2 99 ? 10.728 20.653 -11.180 1.00 21.98 99 GLN B CA 1
ATOM 2298 C C . GLN B 2 99 ? 11.052 22.039 -10.639 1.00 22.27 99 GLN B C 1
ATOM 2299 O O . GLN B 2 99 ? 10.180 22.907 -10.606 1.00 20.80 99 GLN B O 1
ATOM 2305 N N . GLN B 2 100 ? 12.298 22.260 -10.211 1.00 19.66 100 GLN B N 1
ATOM 2306 C CA . GLN B 2 100 ? 12.730 23.614 -9.875 1.00 20.35 100 GLN B CA 1
ATOM 2307 C C . GLN B 2 100 ? 13.269 24.318 -11.116 1.00 23.55 100 GLN B C 1
ATOM 2308 O O . GLN B 2 100 ? 13.941 23.697 -11.944 1.00 15.99 100 GLN B O 1
ATOM 2314 N N . VAL B 2 101 ? 12.982 25.622 -11.242 1.00 21.46 101 VAL B N 1
ATOM 2315 C CA . VAL B 2 101 ? 13.648 26.459 -12.246 1.00 16.79 101 VAL B CA 1
ATOM 2316 C C . VAL B 2 101 ? 14.248 27.692 -11.574 1.00 22.77 101 VAL B C 1
ATOM 2317 O O . VAL B 2 101 ? 14.434 28.739 -12.210 1.00 21.61 101 VAL B O 1
ATOM 2321 N N . ASN B 2 102 ? 14.535 27.592 -10.275 1.00 20.20 102 ASN B N 1
ATOM 2322 C CA . ASN B 2 102 ? 15.162 28.722 -9.581 1.00 19.44 102 ASN B CA 1
ATOM 2323 C C . ASN B 2 102 ? 16.614 28.900 -9.994 1.00 26.70 102 ASN B C 1
ATOM 2324 O O . ASN B 2 102 ? 17.090 30.032 -10.136 1.00 23.55 102 ASN B O 1
ATOM 2329 N N . ALA B 2 103 ? 17.335 27.806 -10.191 1.00 24.01 103 ALA B N 1
ATOM 2330 C CA . ALA B 2 103 ? 18.720 27.876 -10.643 1.00 30.87 103 ALA B CA 1
ATOM 2331 C C . ALA B 2 103 ? 18.913 26.925 -11.810 1.00 36.50 103 ALA B C 1
ATOM 2332 O O . ALA B 2 103 ? 18.644 25.727 -11.685 1.00 39.38 103 ALA B O 1
ATOM 2334 N N . LEU B 2 104 ? 19.365 27.448 -12.925 1.00 24.99 104 LEU B N 1
ATOM 2335 C CA . LEU B 2 104 ? 19.593 26.622 -14.091 1.00 28.03 104 LEU B CA 1
ATOM 2336 C C . LEU B 2 104 ? 20.862 25.791 -13.890 1.00 28.13 104 LEU B C 1
ATOM 2337 O O . LEU B 2 104 ? 21.770 26.198 -13.177 1.00 26.56 104 LEU B O 1
ATOM 2342 N N . PRO B 2 105 ? 20.910 24.577 -14.432 1.00 28.94 105 PRO B N 1
ATOM 2343 C CA . PRO B 2 105 ? 19.840 23.928 -15.204 1.00 21.35 105 PRO B CA 1
ATOM 2344 C C . PRO B 2 105 ? 18.635 23.477 -14.346 1.00 21.78 105 PRO B C 1
ATOM 2345 O O . PRO B 2 105 ? 18.782 23.176 -13.169 1.00 18.55 105 PRO B O 1
ATOM 2349 N N . PRO B 2 106 ? 17.441 23.454 -14.940 1.00 23.19 106 PRO B N 1
ATOM 2350 C CA . PRO B 2 106 ? 16.284 22.941 -14.211 1.00 20.40 106 PRO B CA 1
ATOM 2351 C C . PRO B 2 106 ? 16.476 21.472 -13.863 1.00 18.16 106 PRO B C 1
ATOM 2352 O O . PRO B 2 106 ? 17.202 20.735 -14.540 1.00 20.29 106 PRO B O 1
ATOM 2356 N N . THR B 2 107 ? 15.812 21.050 -12.789 1.00 17.42 107 THR B N 1
ATOM 2357 C CA . THR B 2 107 ? 15.908 19.666 -12.334 1.00 23.28 107 THR B CA 1
ATOM 2358 C C . THR B 2 107 ? 14.551 19.157 -11.858 1.00 20.76 107 THR B C 1
ATOM 2359 O O . THR B 2 107 ? 13.745 19.897 -11.301 1.00 19.62 107 THR B O 1
ATOM 2363 N N . PHE B 2 108 ? 14.313 17.875 -12.095 1.00 23.43 108 PHE B N 1
ATOM 2364 C CA . PHE B 2 108 ? 13.054 17.213 -11.799 1.00 20.39 108 PHE B CA 1
ATOM 2365 C C . PHE B 2 108 ? 13.169 16.374 -10.534 1.00 21.19 108 PHE B C 1
ATOM 2366 O O . PHE B 2 108 ? 14.221 15.790 -10.249 1.00 22.84 108 PHE B O 1
ATOM 2374 N N . GLY B 2 109 ? 12.047 16.234 -9.823 1.00 22.63 109 GLY B N 1
ATOM 2375 C CA . GLY B 2 109 ? 11.920 15.149 -8.864 1.00 22.04 109 GLY B CA 1
ATOM 2376 C C . GLY B 2 109 ? 11.734 13.816 -9.570 1.00 18.06 109 GLY B C 1
ATOM 2377 O O . GLY B 2 109 ? 11.540 13.731 -10.781 1.00 20.72 109 GLY B O 1
ATOM 2378 N N . GLY B 2 110 ? 11.852 12.735 -8.798 1.00 23.40 110 GLY B N 1
ATOM 2379 C CA . GLY B 2 110 ? 11.775 11.387 -9.355 1.00 24.67 110 GLY B CA 1
ATOM 2380 C C . GLY B 2 110 ? 10.378 10.932 -9.739 1.00 27.13 110 GLY B C 1
ATOM 2381 O O . GLY B 2 110 ? 10.248 9.857 -10.335 1.00 24.26 110 GLY B O 1
ATOM 2382 N N . GLY B 2 111 ? 9.342 11.677 -9.369 1.00 22.54 111 GLY B N 1
ATOM 2383 C CA . GLY B 2 111 ? 7.959 11.406 -9.778 1.00 25.61 111 GLY B CA 1
ATOM 2384 C C . GLY B 2 111 ? 7.178 10.604 -8.756 1.00 33.10 111 GLY B C 1
ATOM 2385 O O . GLY B 2 111 ? 7.725 9.817 -7.986 1.00 33.34 111 GLY B O 1
ATOM 2386 N N . THR B 2 112 ? 5.854 10.796 -8.765 1.00 27.21 112 THR B N 1
ATOM 2387 C CA . THR B 2 112 ? 4.952 10.025 -7.913 1.00 26.69 112 THR B CA 1
ATOM 2388 C C . THR B 2 112 ? 3.836 9.440 -8.769 1.00 32.34 112 THR B C 1
ATOM 2389 O O . THR B 2 112 ? 3.084 10.186 -9.412 1.00 26.51 112 THR B O 1
ATOM 2393 N N . LYS B 2 113 ? 3.725 8.119 -8.751 1.00 30.68 113 LYS B N 1
ATOM 2394 C CA . LYS B 2 113 ? 2.715 7.409 -9.512 1.00 35.94 113 LYS B CA 1
ATOM 2395 C C . LYS B 2 113 ? 1.416 7.411 -8.725 1.00 37.87 113 LYS B C 1
ATOM 2396 O O . LYS B 2 113 ? 1.408 7.134 -7.526 1.00 41.23 113 LYS B O 1
ATOM 2402 N N . LEU B 2 114 ? 0.324 7.745 -9.389 1.00 31.52 114 LEU B N 1
ATOM 2403 C CA . LEU B 2 114 ? -0.985 7.783 -8.747 1.00 32.15 114 LEU B CA 1
ATOM 2404 C C . LEU B 2 114 ? -1.825 6.679 -9.356 1.00 40.61 114 LEU B C 1
ATOM 2405 O O . LEU B 2 114 ? -1.967 6.614 -10.582 1.00 39.75 114 LEU B O 1
ATOM 2410 N N . GLU B 2 115 ? -2.339 5.796 -8.501 1.00 43.69 115 GLU B N 1
ATOM 2411 C CA . GLU B 2 115 ? -3.264 4.748 -8.886 1.00 48.66 115 GLU B CA 1
ATOM 2412 C C . GLU B 2 115 ? -4.609 4.986 -8.196 1.00 56.30 115 GLU B C 1
ATOM 2413 O O . GLU B 2 115 ? -4.658 5.443 -7.047 1.00 57.10 115 GLU B O 1
ATOM 2419 N N . ILE B 2 116 ? -5.697 4.700 -8.916 1.00 56.12 116 ILE B N 1
ATOM 2420 C CA . ILE B 2 116 ? -7.060 4.883 -8.432 1.00 53.87 116 ILE B CA 1
ATOM 2421 C C . ILE B 2 116 ? -7.595 3.525 -7.993 1.00 51.14 116 ILE B C 1
ATOM 2422 O O . ILE B 2 116 ? -7.509 2.541 -8.742 1.00 44.75 116 ILE B O 1
ATOM 2427 N N . LYS B 2 117 ? -8.131 3.465 -6.781 1.00 55.47 117 LYS B N 1
ATOM 2428 C CA . LYS B 2 117 ? -8.712 2.237 -6.260 1.00 59.98 117 LYS B CA 1
ATOM 2429 C C . LYS B 2 117 ? -10.032 1.915 -6.968 1.00 61.83 117 LYS B C 1
ATOM 2430 O O . LYS B 2 117 ? -10.717 2.795 -7.501 1.00 56.21 117 LYS B O 1
ATOM 2436 N N . ARG B 2 118 ? -10.375 0.625 -6.973 1.00 54.59 118 ARG B N 1
ATOM 2437 C CA . ARG B 2 118 ? -11.670 0.155 -7.455 1.00 52.46 118 ARG B CA 1
ATOM 2438 C C . ARG B 2 118 ? -11.992 -1.165 -6.757 1.00 54.85 118 ARG B C 1
ATOM 2439 O O . ARG B 2 118 ? -11.169 -1.716 -6.022 1.00 49.73 118 ARG B O 1
ATOM 2447 N N . ALA B 2 119 ? -13.209 -1.671 -6.998 1.00 51.92 119 ALA B N 1
ATOM 2448 C CA . ALA B 2 119 ? -13.604 -2.954 -6.429 1.00 54.66 119 ALA B CA 1
ATOM 2449 C C . ALA B 2 119 ? -12.801 -4.079 -7.065 1.00 49.71 119 ALA B C 1
ATOM 2450 O O . ALA B 2 119 ? -12.416 -4.011 -8.240 1.00 48.96 119 ALA B O 1
ATOM 2452 N N . ASP B 2 120 ? -12.516 -5.106 -6.259 1.00 54.06 120 ASP B N 1
ATOM 2453 C CA . ASP B 2 120 ? -11.786 -6.272 -6.750 1.00 58.76 120 ASP B CA 1
ATOM 2454 C C . ASP B 2 120 ? -12.498 -6.874 -7.959 1.00 53.94 120 ASP B C 1
ATOM 2455 O O . ASP B 2 120 ? -13.726 -6.821 -8.066 1.00 43.67 120 ASP B O 1
ATOM 2460 N N . ALA B 2 121 ? -11.719 -7.460 -8.873 1.00 47.38 121 ALA B N 1
ATOM 2461 C CA . ALA B 2 121 ? -12.316 -8.079 -10.048 1.00 37.11 121 ALA B CA 1
ATOM 2462 C C . ALA B 2 121 ? -11.472 -9.263 -10.502 1.00 45.18 121 ALA B C 1
ATOM 2463 O O . ALA B 2 121 ? -10.250 -9.137 -10.657 1.00 39.20 121 ALA B O 1
ATOM 2465 N N . ALA B 2 122 ? -12.134 -10.410 -10.719 1.00 37.64 122 ALA B N 1
ATOM 2466 C CA . ALA B 2 122 ? -11.466 -11.592 -11.256 1.00 43.94 122 ALA B CA 1
ATOM 2467 C C . ALA B 2 122 ? -11.060 -11.365 -12.721 1.00 31.95 122 ALA B C 1
ATOM 2468 O O . ALA B 2 122 ? -11.724 -10.633 -13.453 1.00 36.65 122 ALA B O 1
ATOM 2470 N N . PRO B 2 123 ? -9.986 -12.003 -13.182 1.00 39.51 123 PRO B N 1
ATOM 2471 C CA . PRO B 2 123 ? -9.600 -11.843 -14.591 1.00 39.08 123 PRO B CA 1
ATOM 2472 C C . PRO B 2 123 ? -10.602 -12.495 -15.532 1.00 34.62 123 PRO B C 1
ATOM 2473 O O . PRO B 2 123 ? -11.233 -13.499 -15.199 1.00 35.84 123 PRO B O 1
ATOM 2477 N N . THR B 2 124 ? -10.753 -11.885 -16.710 1.00 31.95 124 THR B N 1
ATOM 2478 C CA . THR B 2 124 ? -11.399 -12.513 -17.860 1.00 29.98 124 THR B CA 1
ATOM 2479 C C . THR B 2 124 ? -10.298 -13.224 -18.633 1.00 22.50 124 THR B C 1
ATOM 2480 O O . THR B 2 124 ? -9.390 -12.577 -19.158 1.00 26.88 124 THR B O 1
ATOM 2484 N N . VAL B 2 125 ? -10.329 -14.551 -18.650 1.00 23.90 125 VAL B N 1
ATOM 2485 C CA . VAL B 2 125 ? -9.249 -15.348 -19.235 1.00 32.96 125 VAL B CA 1
ATOM 2486 C C . VAL B 2 125 ? -9.708 -15.885 -20.589 1.00 30.75 125 VAL B C 1
ATOM 2487 O O . VAL B 2 125 ? -10.800 -16.455 -20.688 1.00 24.70 125 VAL B O 1
ATOM 2491 N N . SER B 2 126 ? -8.869 -15.719 -21.623 1.00 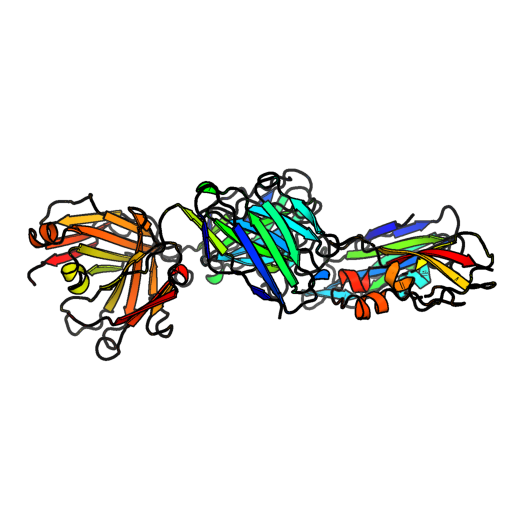22.69 126 SER B N 1
ATOM 2492 C CA . SER B 2 126 ? -9.108 -16.272 -22.958 1.00 24.10 126 SER B CA 1
ATOM 2493 C C . SER B 2 126 ? -7.817 -16.900 -23.477 1.00 26.06 126 SER B C 1
ATOM 2494 O O . SER B 2 126 ? -6.735 -16.337 -23.294 1.00 26.68 126 SER B O 1
ATOM 2497 N N . ILE B 2 127 ? -7.921 -18.073 -24.103 1.00 23.94 127 ILE B N 1
ATOM 2498 C CA . ILE B 2 127 ? -6.751 -18.812 -24.596 1.00 29.21 127 ILE B CA 1
ATOM 2499 C C . ILE B 2 127 ? -6.871 -19.016 -26.103 1.00 26.09 127 ILE B C 1
ATOM 2500 O O . ILE B 2 127 ? -7.968 -19.249 -26.620 1.00 23.68 127 ILE B O 1
ATOM 2505 N N . PHE B 2 128 ? -5.735 -18.953 -26.802 1.00 21.89 128 PHE B N 1
ATOM 2506 C CA . PHE B 2 128 ? -5.688 -19.077 -28.250 1.00 28.62 128 PHE B CA 1
ATOM 2507 C C . PHE B 2 128 ? -4.590 -20.053 -28.668 1.00 29.17 128 PHE B C 1
ATOM 2508 O O . PHE B 2 128 ? -3.422 -19.904 -28.247 1.00 26.16 128 PHE B O 1
ATOM 2516 N N . PRO B 2 129 ? -4.924 -21.033 -29.495 1.00 24.89 129 PRO B N 1
ATOM 2517 C CA . PRO B 2 129 ? -3.904 -21.899 -30.091 1.00 34.72 129 PRO B CA 1
ATOM 2518 C C . PRO B 2 129 ? -3.048 -21.129 -31.083 1.00 33.92 129 PRO B C 1
ATOM 2519 O O . PRO B 2 129 ? -3.427 -20.028 -31.512 1.00 27.85 129 PRO B O 1
ATOM 2523 N N . PRO B 2 130 ? -1.893 -21.667 -31.468 1.00 35.38 130 PRO B N 1
ATOM 2524 C CA . PRO B 2 130 ? -1.162 -21.091 -32.604 1.00 36.20 130 PRO B CA 1
ATOM 2525 C C . PRO B 2 130 ? -2.077 -20.957 -33.817 1.00 33.85 130 PRO B C 1
ATOM 2526 O O . PRO B 2 130 ? -2.923 -21.811 -34.084 1.00 29.91 130 PRO B O 1
ATOM 2530 N N . SER B 2 131 ? -1.905 -19.871 -34.551 1.00 30.09 131 SER B N 1
ATOM 2531 C CA . SER B 2 131 ? -2.604 -19.724 -35.815 1.00 31.30 131 SER B CA 1
ATOM 2532 C C . SER B 2 131 ? -1.981 -20.600 -36.891 1.00 36.63 131 SER B C 1
ATOM 2533 O O . SER B 2 131 ? -0.792 -20.932 -36.856 1.00 31.96 131 SER B O 1
ATOM 2536 N N . SER B 2 132 ? -2.808 -20.943 -37.882 1.00 29.70 132 SER B N 1
ATOM 2537 C CA . SER B 2 132 ? -2.318 -21.640 -39.069 1.00 41.80 132 SER B CA 1
ATOM 2538 C C . SER B 2 132 ? -1.162 -20.894 -39.702 1.00 39.33 132 SER B C 1
ATOM 2539 O O . SER B 2 132 ? -0.202 -21.508 -40.175 1.00 37.73 132 SER B O 1
ATOM 2542 N N . GLU B 2 133 ? -1.257 -19.561 -39.743 1.00 31.59 133 GLU B N 1
ATOM 2543 C CA . GLU B 2 133 ? -0.209 -18.754 -40.346 1.00 41.65 133 GLU B CA 1
ATOM 2544 C C . GLU B 2 133 ? 1.104 -18.960 -39.620 1.00 32.51 133 GLU B C 1
ATOM 2545 O O . GLU B 2 133 ? 2.142 -19.151 -40.255 1.00 37.50 133 GLU B O 1
ATOM 2551 N N . GLN B 2 134 ? 1.085 -18.898 -38.281 1.00 29.21 134 GLN B N 1
ATOM 2552 C CA . GLN B 2 134 ? 2.340 -19.044 -37.550 1.00 32.56 134 GLN B CA 1
ATOM 2553 C C . GLN B 2 134 ? 2.905 -20.446 -37.724 1.00 41.83 134 GLN B C 1
ATOM 2554 O O . GLN B 2 134 ? 4.116 -20.622 -37.911 1.00 35.27 134 GLN B O 1
ATOM 2560 N N . LEU B 2 135 ? 2.040 -21.457 -37.695 1.00 34.10 135 LEU B N 1
ATOM 2561 C CA . LEU B 2 135 ? 2.521 -22.835 -37.853 1.00 42.97 135 LEU B CA 1
ATOM 2562 C C . LEU B 2 135 ? 3.177 -23.048 -39.213 1.00 55.85 135 LEU B C 1
ATOM 2563 O O . LEU B 2 135 ? 4.180 -23.768 -39.327 1.00 55.81 135 LEU B O 1
ATOM 2568 N N . THR B 2 136 ? 2.613 -22.441 -40.259 1.00 46.08 136 THR B N 1
ATOM 2569 C CA . THR B 2 136 ? 3.178 -22.558 -41.595 1.00 58.08 136 THR B CA 1
ATOM 2570 C C . THR B 2 136 ? 4.625 -22.082 -41.623 1.00 62.98 136 THR B C 1
ATOM 2571 O O . THR B 2 136 ? 5.442 -22.638 -42.360 1.00 60.12 136 THR B O 1
ATOM 2575 N N . SER B 2 137 ? 4.973 -21.094 -40.793 1.00 65.07 137 SER B N 1
ATOM 2576 C CA . SER B 2 137 ? 6.349 -20.613 -40.731 1.00 68.94 137 SER B CA 1
ATOM 2577 C C . SER B 2 137 ? 7.241 -21.461 -39.836 1.00 65.19 137 SER B C 1
ATOM 2578 O O . SER B 2 137 ? 8.459 -21.267 -39.847 1.00 66.25 137 SER B O 1
ATOM 2581 N N . GLY B 2 138 ? 6.684 -22.391 -39.067 1.00 60.79 138 GLY B N 1
ATOM 2582 C CA . GLY B 2 138 ? 7.487 -23.262 -38.231 1.00 56.06 138 GLY B CA 1
ATOM 2583 C C . GLY B 2 138 ? 7.424 -22.994 -36.741 1.00 59.41 138 GLY B C 1
ATOM 2584 O O . GLY B 2 138 ? 8.019 -23.763 -35.972 1.00 62.84 138 GLY B O 1
ATOM 2585 N N . GLY B 2 139 ? 6.719 -21.947 -36.301 1.00 47.00 139 GLY B N 1
ATOM 2586 C CA . GLY B 2 139 ? 6.655 -21.585 -34.906 1.00 48.84 139 GLY B CA 1
ATOM 2587 C C . GLY B 2 139 ? 5.279 -21.883 -34.355 1.00 45.20 139 GLY B C 1
ATOM 2588 O O . GLY B 2 139 ? 4.317 -22.096 -35.095 1.00 41.71 139 GLY B O 1
ATOM 2589 N N . ALA B 2 140 ? 5.202 -21.920 -33.022 1.00 39.92 140 ALA B N 1
ATOM 2590 C CA . ALA B 2 140 ? 3.934 -22.223 -32.357 1.00 39.52 140 ALA B CA 1
ATOM 2591 C C . ALA B 2 140 ? 3.889 -21.436 -31.049 1.00 38.17 140 ALA B C 1
ATOM 2592 O O . ALA B 2 140 ? 4.601 -21.773 -30.095 1.00 43.95 140 ALA B O 1
ATOM 2594 N N . SER B 2 141 ? 3.083 -20.376 -31.021 1.00 30.99 141 SER B N 1
ATOM 2595 C CA . SER B 2 141 ? 2.861 -19.589 -29.815 1.00 24.30 141 SER B CA 1
ATOM 2596 C C . SER B 2 141 ? 1.439 -19.838 -29.338 1.00 25.84 141 SER B C 1
ATOM 2597 O O . SER B 2 141 ? 0.494 -19.653 -30.104 1.00 24.86 141 SER B O 1
ATOM 2600 N N . VAL B 2 142 ? 1.284 -20.241 -28.082 1.00 28.18 142 VAL B N 1
ATOM 2601 C CA . VAL B 2 142 ? -0.026 -20.309 -27.445 1.00 26.62 142 VAL B CA 1
ATOM 2602 C C . VAL B 2 142 ? -0.186 -19.070 -26.572 1.00 32.20 142 VAL B C 1
ATOM 2603 O O . VAL B 2 142 ? 0.707 -18.749 -25.773 1.00 33.12 142 VAL B O 1
ATOM 2607 N N . VAL B 2 143 ? -1.283 -18.350 -26.751 1.00 26.71 143 VAL B N 1
ATOM 2608 C CA . VAL B 2 143 ? -1.539 -17.103 -26.045 1.00 24.15 143 VAL B CA 1
ATOM 2609 C C . VAL B 2 143 ? -2.712 -17.114 -25.094 1.00 23.83 143 VAL B C 1
ATOM 2610 O O . VAL B 2 143 ? -3.715 -17.676 -25.359 1.00 25.81 143 VAL B O 1
ATOM 2614 N N . CYS B 2 144 ? -2.557 -16.428 -23.988 1.00 28.76 144 CYS B N 1
ATOM 2615 C CA . CYS B 2 144 ? -3.588 -16.360 -22.980 1.00 23.47 144 CYS B CA 1
ATOM 2616 C C . CYS B 2 144 ? -3.685 -14.971 -22.355 1.00 27.67 144 CYS B C 1
ATOM 2617 O O . CYS B 2 144 ? -2.711 -14.471 -21.791 1.00 32.39 144 CYS B O 1
ATOM 2620 N N . PHE B 2 145 ? -4.839 -14.343 -22.466 1.00 22.63 145 PHE B N 1
ATOM 2621 C CA . PHE B 2 145 ? -5.053 -13.036 -21.894 1.00 23.53 145 PHE B CA 1
ATOM 2622 C C . PHE B 2 145 ? -5.791 -13.161 -20.569 1.00 29.54 145 PHE B C 1
ATOM 2623 O O . PHE B 2 145 ? -6.671 -13.946 -20.458 1.00 28.72 145 PHE B O 1
ATOM 2631 N N . LEU B 2 146 ? -5.418 -12.359 -19.586 1.00 24.29 146 LEU B N 1
ATOM 2632 C CA . LEU B 2 146 ? -6.050 -12.292 -18.275 1.00 26.72 146 LEU B CA 1
ATOM 2633 C C . LEU B 2 146 ? -6.360 -10.829 -18.237 1.00 21.62 146 LEU B C 1
ATOM 2634 O O . LEU B 2 146 ? -5.492 -10.045 -18.046 1.00 27.32 146 LEU B O 1
ATOM 2639 N N . ASN B 2 147 ? -7.610 -10.463 -18.430 1.00 24.91 147 ASN B N 1
ATOM 2640 C CA . ASN B 2 147 ? -7.947 -9.076 -18.677 1.00 27.53 147 ASN B CA 1
ATOM 2641 C C . ASN B 2 147 ? -8.859 -8.521 -17.596 1.00 21.49 147 ASN B C 1
ATOM 2642 O O . ASN B 2 147 ? -9.687 -9.233 -17.027 1.00 26.22 147 ASN B O 1
ATOM 2647 N N . ASN B 2 148 ? -8.706 -7.223 -17.360 1.00 28.22 148 ASN B N 1
ATOM 2648 C CA . ASN B 2 148 ? -9.638 -6.435 -16.560 1.00 29.71 148 ASN B CA 1
ATOM 2649 C C . ASN B 2 148 ? -9.784 -6.996 -15.141 1.00 32.93 148 ASN B C 1
ATOM 2650 O O . ASN B 2 148 ? -10.885 -7.138 -14.605 1.00 32.73 148 ASN B O 1
ATOM 2655 N N . PHE B 2 149 ? -8.648 -7.262 -14.498 1.00 30.82 149 PHE B N 1
ATOM 2656 C CA . PHE B 2 149 ? -8.683 -7.740 -13.116 1.00 36.76 149 PHE B CA 1
ATOM 2657 C C . PHE B 2 149 ? -8.168 -6.659 -12.171 1.00 42.38 149 PHE B C 1
ATOM 2658 O O . PHE B 2 149 ? -7.602 -5.638 -12.584 1.00 35.06 149 PHE B O 1
ATOM 2666 N N . TYR B 2 150 ? -8.402 -6.886 -10.882 1.00 39.14 150 TYR B N 1
ATOM 2667 C CA . TYR B 2 150 ? -7.952 -5.960 -9.851 1.00 49.14 150 TYR B CA 1
ATOM 2668 C C . TYR B 2 150 ? -7.944 -6.672 -8.507 1.00 50.21 150 TYR B C 1
ATOM 2669 O O . TYR B 2 150 ? -8.953 -7.295 -8.151 1.00 44.50 150 TYR B O 1
ATOM 2678 N N . PRO B 2 151 ? -6.869 -6.556 -7.701 1.00 53.85 151 PRO B N 1
ATOM 2679 C CA . PRO B 2 151 ? -5.637 -5.751 -7.826 1.00 44.57 151 PRO B CA 1
ATOM 2680 C C . PRO B 2 151 ? -4.623 -6.313 -8.808 1.00 53.60 151 PRO B C 1
ATOM 2681 O O . PRO B 2 151 ? -4.920 -7.338 -9.439 1.00 43.80 151 PRO B O 1
ATOM 2685 N N . LYS B 2 152 ? -3.468 -5.626 -8.912 1.00 48.76 152 LYS B N 1
ATOM 2686 C CA . LYS B 2 152 ? -2.401 -5.942 -9.858 1.00 49.05 152 LYS B CA 1
ATOM 2687 C C . LYS B 2 152 ? -1.966 -7.392 -9.792 1.00 58.83 152 LYS B C 1
ATOM 2688 O O . LYS B 2 152 ? -1.789 -8.056 -10.818 1.00 64.94 152 LYS B O 1
ATOM 2694 N N . ASP B 2 153 ? -1.698 -7.866 -8.579 1.00 48.77 153 ASP B N 1
ATOM 2695 C CA . ASP B 2 153 ? -0.963 -9.108 -8.420 1.00 52.48 153 ASP B CA 1
ATOM 2696 C C . ASP B 2 153 ? -1.759 -10.273 -8.997 1.00 47.57 153 ASP B C 1
ATOM 2697 O O . ASP B 2 153 ? -2.949 -10.435 -8.713 1.00 50.51 153 ASP B O 1
ATOM 2702 N N . ILE B 2 154 ? -1.099 -11.055 -9.849 1.00 45.51 154 ILE B N 1
ATOM 2703 C CA . ILE B 2 154 ? -1.707 -12.219 -10.473 1.00 47.30 154 ILE B CA 1
ATOM 2704 C C . ILE B 2 154 ? -0.590 -13.201 -10.796 1.00 53.68 154 ILE B C 1
ATOM 2705 O O . ILE B 2 154 ? 0.583 -12.831 -10.896 1.00 56.47 154 ILE B O 1
ATOM 2710 N N . ASN B 2 155 ? -0.947 -14.468 -10.903 1.00 57.81 155 ASN B N 1
ATOM 2711 C CA . ASN B 2 155 ? 0.002 -15.501 -11.285 1.00 62.08 155 ASN B CA 1
ATOM 2712 C C . ASN B 2 155 ? -0.665 -16.354 -12.347 1.00 52.42 155 ASN B C 1
ATOM 2713 O O . ASN B 2 155 ? -1.884 -16.557 -12.308 1.00 58.93 155 ASN B O 1
ATOM 2718 N N . VAL B 2 156 ? 0.117 -16.824 -13.310 1.00 53.61 156 VAL B N 1
ATOM 2719 C CA . VAL B 2 156 ? -0.381 -17.698 -14.364 1.00 48.41 156 VAL B CA 1
ATOM 2720 C C . VAL B 2 156 ? 0.520 -18.919 -14.406 1.00 55.53 156 VAL B C 1
ATOM 2721 O O . VAL B 2 156 ? 1.738 -18.814 -14.211 1.00 44.26 156 VAL B O 1
ATOM 2725 N N . LYS B 2 157 ? -0.067 -20.060 -14.711 1.00 57.10 157 LYS B N 1
ATOM 2726 C CA . LYS B 2 157 ? 0.671 -21.280 -14.842 1.00 57.78 157 LYS B CA 1
ATOM 2727 C C . LYS B 2 157 ? 0.208 -21.957 -16.093 1.00 51.21 157 LYS B C 1
ATOM 2728 O O . LYS B 2 157 ? -0.956 -21.990 -16.343 1.00 51.97 157 LYS B O 1
ATOM 2734 N N . TRP B 2 158 ? 1.128 -22.502 -16.863 1.00 54.88 158 TRP B N 1
ATOM 2735 C CA . TRP B 2 158 ? 0.823 -23.233 -18.081 1.00 45.18 158 TRP B CA 1
ATOM 2736 C C . TRP B 2 158 ? 0.942 -24.721 -17.825 1.00 49.21 158 TRP B C 1
ATOM 2737 O O . TRP B 2 158 ? 1.850 -25.167 -17.121 1.00 49.47 158 TRP B O 1
ATOM 2748 N N . LYS B 2 159 ? 0.038 -25.494 -18.413 1.00 50.53 159 LYS B N 1
ATOM 2749 C CA . LYS B 2 159 ? 0.130 -26.945 -18.341 1.00 54.06 159 LYS B CA 1
ATOM 2750 C C . LYS B 2 159 ? 0.020 -27.498 -19.749 1.00 55.06 159 LYS B C 1
ATOM 2751 O O . LYS B 2 159 ? -0.755 -26.994 -20.562 1.00 44.21 159 LYS B O 1
ATOM 2757 N N . ILE B 2 160 ? 0.826 -28.508 -20.049 1.00 60.70 160 ILE B N 1
ATOM 2758 C CA . ILE B 2 160 ? 0.766 -29.202 -21.328 1.00 58.19 160 ILE B CA 1
ATOM 2759 C C . ILE B 2 160 ? 0.518 -30.669 -21.022 1.00 70.16 160 ILE B C 1
ATOM 2760 O O . ILE B 2 160 ? 1.401 -31.354 -20.486 1.00 75.84 160 ILE B O 1
ATOM 2765 N N . ASP B 2 161 ? -0.677 -31.154 -21.361 1.00 61.41 161 ASP B N 1
ATOM 2766 C CA . ASP B 2 161 ? -1.090 -32.522 -21.034 1.00 62.95 161 ASP B CA 1
ATOM 2767 C C . ASP B 2 161 ? -0.975 -32.774 -19.532 1.00 61.10 161 ASP B C 1
ATOM 2768 O O . ASP B 2 161 ? -0.467 -33.792 -19.083 1.00 66.76 161 ASP B O 1
ATOM 2773 N N . GLY B 2 162 ? -1.452 -31.817 -18.742 1.00 72.47 162 GLY B N 1
ATOM 2774 C CA . GLY B 2 162 ? -1.414 -31.936 -17.304 1.00 81.83 162 GLY B CA 1
ATOM 2775 C C . GLY B 2 162 ? -0.098 -31.580 -16.652 1.00 89.27 162 GLY B C 1
ATOM 2776 O O . GLY B 2 162 ? -0.075 -31.315 -15.445 1.00 95.38 162 GLY B O 1
ATOM 2777 N N . SER B 2 163 ? 1.001 -31.560 -17.399 1.00 90.61 163 SER B N 1
ATOM 2778 C CA . SER B 2 163 ? 2.309 -31.254 -16.831 1.00 92.66 163 SER B CA 1
ATOM 2779 C C . SER B 2 163 ? 2.554 -29.748 -16.866 1.00 89.63 163 SER B C 1
ATOM 2780 O O . SER B 2 163 ? 2.446 -29.120 -17.922 1.00 84.88 163 SER B O 1
ATOM 2783 N N . GLU B 2 164 ? 2.881 -29.176 -15.707 1.00 78.24 164 GLU B N 1
ATOM 2784 C CA . GLU B 2 164 ? 3.231 -27.767 -15.649 1.00 80.11 164 GLU B CA 1
ATOM 2785 C C . GLU B 2 164 ? 4.439 -27.474 -16.535 1.00 76.24 164 GLU B C 1
ATOM 2786 O O . GLU B 2 164 ? 5.384 -28.265 -16.615 1.00 77.06 164 GLU B O 1
ATOM 2792 N N . ARG B 2 165 ? 4.407 -26.311 -17.185 1.00 60.91 165 ARG B N 1
ATOM 2793 C CA . ARG B 2 165 ? 5.426 -25.900 -18.138 1.00 65.75 165 ARG B CA 1
ATOM 2794 C C . ARG B 2 165 ? 5.868 -24.475 -17.828 1.00 68.21 165 ARG B C 1
ATOM 2795 O O . ARG B 2 165 ? 5.032 -23.570 -17.738 1.00 68.07 165 ARG B O 1
ATOM 2803 N N . GLN B 2 166 ? 7.177 -24.270 -17.677 1.00 72.00 166 GLN B N 1
ATOM 2804 C CA . GLN B 2 166 ? 7.717 -22.937 -17.411 1.00 72.05 166 GLN B CA 1
ATOM 2805 C C . GLN B 2 166 ? 8.555 -22.367 -18.549 1.00 74.31 166 GLN B C 1
ATOM 2806 O O . GLN B 2 166 ? 8.518 -21.157 -18.783 1.00 69.31 166 GLN B O 1
ATOM 2812 N N . ASN B 2 167 ? 9.307 -23.205 -19.263 1.00 74.45 167 ASN B N 1
ATOM 2813 C CA . ASN B 2 167 ? 10.211 -22.731 -20.310 1.00 69.81 167 ASN B CA 1
ATOM 2814 C C . ASN B 2 167 ? 9.438 -22.231 -21.525 1.00 57.60 167 ASN B C 1
ATOM 2815 O O . ASN B 2 167 ? 8.475 -22.861 -21.974 1.00 56.49 167 ASN B O 1
ATOM 2820 N N . GLY B 2 168 ? 9.887 -21.108 -22.082 1.00 55.32 168 GLY B N 1
ATOM 2821 C CA . GLY B 2 168 ? 9.224 -20.527 -23.236 1.00 50.85 168 GLY B CA 1
ATOM 2822 C C . GLY B 2 168 ? 8.049 -19.626 -22.931 1.00 53.68 168 GLY B C 1
ATOM 2823 O O . GLY B 2 168 ? 7.316 -19.253 -23.859 1.00 42.20 168 GLY B O 1
ATOM 2824 N N . VAL B 2 169 ? 7.833 -19.258 -21.670 1.00 44.39 169 VAL B N 1
ATOM 2825 C CA . VAL B 2 169 ? 6.710 -18.410 -21.296 1.00 45.46 169 VAL B CA 1
ATOM 2826 C C . VAL B 2 169 ? 7.182 -16.966 -21.203 1.00 56.12 169 VAL B C 1
ATOM 2827 O O . VAL B 2 169 ? 8.138 -16.661 -20.480 1.00 59.86 169 VAL B O 1
ATOM 2831 N N . LEU B 2 170 ? 6.503 -16.078 -21.926 1.00 42.49 170 LEU B N 1
ATOM 2832 C CA . LEU B 2 170 ? 6.771 -14.640 -21.888 1.00 49.98 170 LEU B CA 1
ATOM 2833 C C . LEU B 2 170 ? 5.513 -13.892 -21.458 1.00 48.74 170 LEU B C 1
ATOM 2834 O O . LEU B 2 170 ? 4.473 -13.967 -22.134 1.00 33.83 170 LEU B O 1
ATOM 2839 N N . ASN B 2 171 ? 5.635 -13.130 -20.372 1.00 42.74 171 ASN B N 1
ATOM 2840 C CA . ASN B 2 171 ? 4.542 -12.402 -19.750 1.00 41.82 171 ASN B CA 1
ATOM 2841 C C . ASN B 2 171 ? 4.700 -10.895 -19.937 1.00 42.49 171 ASN B C 1
ATOM 2842 O O . ASN B 2 171 ? 5.820 -10.365 -19.984 1.00 36.50 171 ASN B O 1
ATOM 2847 N N . SER B 2 172 ? 3.561 -10.207 -20.035 1.00 30.77 172 SER B N 1
ATOM 2848 C CA . SER B 2 172 ? 3.562 -8.759 -20.199 1.00 30.52 172 SER B CA 1
ATOM 2849 C C . SER B 2 172 ? 2.327 -8.191 -19.510 1.00 26.74 172 SER B C 1
ATOM 2850 O O . SER B 2 172 ? 1.236 -8.736 -19.657 1.00 27.77 172 SER B O 1
ATOM 2853 N N . TRP B 2 173 ? 2.506 -7.099 -18.763 1.00 28.98 173 TRP B N 1
ATOM 2854 C CA . TRP B 2 173 ? 1.443 -6.497 -17.960 1.00 34.66 173 TRP B CA 1
ATOM 2855 C C . TRP B 2 173 ? 1.182 -5.074 -18.426 1.00 31.45 173 TRP B C 1
ATOM 2856 O O . TRP B 2 173 ? 2.123 -4.314 -18.648 1.00 27.36 173 TRP B O 1
ATOM 2867 N N . THR B 2 174 ? -0.087 -4.697 -18.533 1.00 27.99 174 THR B N 1
ATOM 2868 C CA . THR B 2 174 ? -0.399 -3.313 -18.860 1.00 28.78 174 THR B CA 1
ATOM 2869 C C . THR B 2 174 ? -0.253 -2.432 -17.631 1.00 33.18 174 THR B C 1
ATOM 2870 O O . THR B 2 174 ? -0.190 -2.911 -16.499 1.00 35.36 174 THR B O 1
ATOM 2874 N N . ASP B 2 175 ? -0.165 -1.120 -17.872 1.00 31.18 175 ASP B N 1
ATOM 2875 C CA . ASP B 2 175 ? -0.383 -0.144 -16.812 1.00 36.18 175 ASP B CA 1
ATOM 2876 C C . ASP B 2 175 ? -1.868 -0.109 -16.452 1.00 30.47 175 ASP B C 1
ATOM 2877 O O . ASP B 2 175 ? -2.716 -0.681 -17.146 1.00 32.87 175 ASP B O 1
ATOM 2882 N N . GLN B 2 176 ? -2.187 0.593 -15.369 1.00 34.24 176 GLN B N 1
ATOM 2883 C CA . GLN B 2 176 ? -3.580 0.678 -14.944 1.00 35.46 176 GLN B CA 1
ATOM 2884 C C . GLN B 2 176 ? -4.444 1.316 -16.035 1.00 40.17 176 GLN B C 1
ATOM 2885 O O . GLN B 2 176 ? -4.112 2.378 -16.574 1.00 45.03 176 GLN B O 1
ATOM 2891 N N . ASP B 2 177 ? -5.544 0.650 -16.370 1.00 39.92 177 ASP B N 1
ATOM 2892 C CA . ASP B 2 177 ? -6.450 1.162 -17.392 1.00 44.67 177 ASP B CA 1
ATOM 2893 C C . ASP B 2 177 ? -7.039 2.500 -16.961 1.00 40.64 177 ASP B C 1
ATOM 2894 O O . ASP B 2 177 ? -7.614 2.622 -15.878 1.00 49.29 177 ASP B O 1
ATOM 2899 N N . SER B 2 178 ? -6.886 3.516 -17.811 1.00 50.51 178 SER B N 1
ATOM 2900 C CA . SER B 2 178 ? -7.332 4.851 -17.441 1.00 55.30 178 SER B CA 1
ATOM 2901 C C . SER B 2 178 ? -8.846 4.955 -17.337 1.00 56.61 178 SER B C 1
ATOM 2902 O O . SER B 2 178 ? -9.343 5.845 -16.638 1.00 58.33 178 SER B O 1
ATOM 2905 N N . LYS B 2 179 ? -9.590 4.053 -17.983 1.00 49.92 179 LYS B N 1
ATOM 2906 C CA . LYS B 2 179 ? -11.046 4.170 -17.984 1.00 53.73 179 LYS B CA 1
ATOM 2907 C C . LYS B 2 179 ? -11.731 3.386 -16.864 1.00 43.22 179 LYS B C 1
ATOM 2908 O O . LYS B 2 179 ? -12.615 3.937 -16.207 1.00 51.76 179 LYS B O 1
ATOM 2914 N N . ASP B 2 180 ? -11.340 2.136 -16.579 1.00 47.80 180 ASP B N 1
ATOM 2915 C CA . ASP B 2 180 ? -12.013 1.363 -15.529 1.00 46.24 180 ASP B CA 1
ATOM 2916 C C . ASP B 2 180 ? -11.109 0.952 -14.360 1.00 43.91 180 ASP B C 1
ATOM 2917 O O . ASP B 2 180 ? -11.561 0.201 -13.474 1.00 39.46 180 ASP B O 1
ATOM 2922 N N . SER B 2 181 ? -9.850 1.406 -14.333 1.00 45.35 181 SER B N 1
ATOM 2923 C CA . SER B 2 181 ? -8.913 1.194 -13.226 1.00 45.59 181 SER B CA 1
ATOM 2924 C C . SER B 2 181 ? -8.483 -0.260 -13.053 1.00 42.41 181 SER B C 1
ATOM 2925 O O . SER B 2 181 ? -7.924 -0.616 -12.005 1.00 39.71 181 SER B O 1
ATOM 2928 N N . THR B 2 182 ? -8.692 -1.112 -14.055 1.00 33.45 182 THR B N 1
ATOM 2929 C CA . THR B 2 182 ? -8.241 -2.490 -13.961 1.00 29.95 182 THR B CA 1
ATOM 2930 C C . THR B 2 182 ? -6.846 -2.667 -14.568 1.00 29.71 182 THR B C 1
ATOM 2931 O O . THR B 2 182 ? -6.240 -1.746 -15.124 1.00 33.64 182 THR B O 1
ATOM 2935 N N . TYR B 2 183 ? -6.335 -3.881 -14.447 1.00 24.70 183 TYR B N 1
ATOM 2936 C CA . TYR B 2 183 ? -5.059 -4.292 -14.999 1.00 32.66 183 TYR B CA 1
ATOM 2937 C C . TYR B 2 183 ? -5.304 -5.502 -15.882 1.00 32.48 183 TYR B C 1
ATOM 2938 O O . TYR B 2 183 ? -6.291 -6.229 -15.705 1.00 30.93 183 TYR B O 1
ATOM 2947 N N . SER B 2 184 ? -4.406 -5.704 -16.844 1.00 27.59 184 SER B N 1
ATOM 2948 C CA . SER B 2 184 ? -4.503 -6.839 -17.755 1.00 26.48 184 SER B CA 1
ATOM 2949 C C . SER B 2 184 ? -3.120 -7.434 -17.964 1.00 32.55 184 SER B C 1
ATOM 2950 O O . SER B 2 184 ? -2.106 -6.788 -17.735 1.00 28.51 184 SER B O 1
ATOM 2953 N N . MET B 2 185 ? -3.088 -8.699 -18.347 1.00 20.84 185 MET B N 1
ATOM 2954 C CA . MET B 2 185 ? -1.827 -9.384 -18.530 1.00 21.33 185 MET B CA 1
ATOM 2955 C C . MET B 2 185 ? -1.930 -10.315 -19.732 1.00 29.66 185 MET B C 1
ATOM 2956 O O . MET B 2 185 ? -2.986 -10.878 -20.016 1.00 31.68 185 MET B O 1
ATOM 2961 N N . SER B 2 186 ? -0.806 -10.521 -20.390 1.00 22.51 186 SER B N 1
ATOM 2962 C CA . SER B 2 186 ? -0.694 -11.418 -21.513 1.00 28.80 186 SER B CA 1
ATOM 2963 C C . SER B 2 186 ? 0.399 -12.432 -21.227 1.00 33.05 186 SER B C 1
ATOM 2964 O O . SER B 2 186 ? 1.446 -12.087 -20.766 1.00 32.95 186 SER B O 1
ATOM 2967 N N . SER B 2 187 ? 0.143 -13.687 -21.514 1.00 28.85 187 SER B N 1
ATOM 2968 C CA . SER B 2 187 ? 1.103 -14.753 -21.262 1.00 31.06 187 SER B CA 1
ATOM 2969 C C . SER B 2 187 ? 1.176 -15.587 -22.531 1.00 32.00 187 SER B C 1
ATOM 2970 O O . SER B 2 187 ? 0.153 -16.103 -22.993 1.00 26.65 187 SER B O 1
ATOM 2973 N N . THR B 2 188 ? 2.370 -15.698 -23.098 1.00 28.03 188 THR B N 1
ATOM 2974 C CA . THR B 2 188 ? 2.578 -16.341 -24.386 1.00 29.84 188 THR B CA 1
ATOM 2975 C C . THR B 2 188 ? 3.574 -17.474 -24.196 1.00 35.07 188 THR B C 1
ATOM 2976 O O . THR B 2 188 ? 4.713 -17.236 -23.776 1.00 35.80 188 THR B O 1
ATOM 2980 N N . LEU B 2 189 ? 3.147 -18.690 -24.504 1.00 33.84 189 LEU B N 1
ATOM 2981 C CA . LEU B 2 189 ? 3.992 -19.875 -24.399 1.00 37.34 189 LEU B CA 1
ATOM 2982 C C . LEU B 2 189 ? 4.461 -20.222 -25.805 1.00 35.38 189 LEU B C 1
ATOM 2983 O O . LEU B 2 189 ? 3.634 -20.515 -26.670 1.00 36.98 189 LEU B O 1
ATOM 2988 N N . THR B 2 190 ? 5.761 -20.115 -26.060 1.00 37.82 190 THR B N 1
ATOM 2989 C CA . THR B 2 190 ? 6.265 -20.370 -27.398 1.00 31.66 190 THR B CA 1
ATOM 2990 C C . THR B 2 190 ? 7.086 -21.644 -27.403 1.00 39.53 190 THR B C 1
ATOM 2991 O O . THR B 2 190 ? 7.941 -21.844 -26.535 1.00 47.05 190 THR B O 1
ATOM 2995 N N . LEU B 2 191 ? 6.810 -22.506 -28.375 1.00 45.15 191 LEU B N 1
ATOM 2996 C CA . LEU B 2 191 ? 7.651 -23.663 -28.623 1.00 54.85 191 LEU B CA 1
ATOM 2997 C C . LEU B 2 191 ? 7.696 -23.916 -30.127 1.00 54.27 191 LEU B C 1
ATOM 2998 O O . LEU B 2 191 ? 7.008 -23.256 -30.908 1.00 48.05 191 LEU B O 1
ATOM 3003 N N . THR B 2 192 ? 8.539 -24.866 -30.530 1.00 61.75 192 THR B N 1
ATOM 3004 C CA . THR B 2 192 ? 8.630 -25.227 -31.933 1.00 62.80 192 THR B CA 1
ATOM 3005 C C . THR B 2 192 ? 7.326 -25.868 -32.393 1.00 62.68 192 THR B C 1
ATOM 3006 O O . THR B 2 192 ? 6.559 -26.413 -31.594 1.00 56.58 192 THR B O 1
ATOM 3010 N N . LYS B 2 193 ? 7.060 -25.760 -33.698 1.00 54.74 193 LYS B N 1
ATOM 3011 C CA . LYS B 2 193 ? 5.902 -26.445 -34.261 1.00 46.34 193 LYS B CA 1
ATOM 3012 C C . LYS B 2 193 ? 5.971 -27.944 -33.990 1.00 52.96 193 LYS B C 1
ATOM 3013 O O . LYS B 2 193 ? 4.945 -28.576 -33.710 1.00 48.53 193 LYS B O 1
ATOM 3019 N N . ASP B 2 194 ? 7.172 -28.533 -34.075 1.00 53.21 194 ASP B N 1
ATOM 3020 C CA . ASP B 2 194 ? 7.315 -29.965 -33.800 1.00 59.56 194 ASP B CA 1
ATOM 3021 C C . ASP B 2 194 ? 6.879 -30.298 -32.375 1.00 67.01 194 ASP B C 1
ATOM 3022 O O . ASP B 2 194 ? 6.092 -31.228 -32.154 1.00 58.78 194 ASP B O 1
ATOM 3027 N N . GLU B 2 195 ? 7.376 -29.550 -31.387 1.00 64.39 195 GLU B N 1
ATOM 3028 C CA . GLU B 2 195 ? 6.998 -29.868 -30.014 1.00 66.12 195 GLU B CA 1
ATOM 3029 C C . GLU B 2 195 ? 5.513 -29.650 -29.796 1.00 57.96 195 GLU B C 1
ATOM 3030 O O . GLU B 2 195 ? 4.866 -30.445 -29.101 1.00 53.64 195 GLU B O 1
ATOM 3036 N N . TYR B 2 196 ? 4.966 -28.572 -30.378 1.00 47.76 196 TYR B N 1
ATOM 3037 C CA . TYR B 2 196 ? 3.535 -28.297 -30.270 1.00 47.76 196 TYR B CA 1
ATOM 3038 C C . TYR B 2 196 ? 2.721 -29.479 -30.751 1.00 46.78 196 TYR B C 1
ATOM 3039 O O . TYR B 2 196 ? 1.708 -29.841 -30.142 1.00 46.50 196 TYR B O 1
ATOM 3048 N N . GLU B 2 197 ? 3.148 -30.097 -31.847 1.00 49.28 197 GLU B N 1
ATOM 3049 C CA . GLU B 2 197 ? 2.356 -31.162 -32.425 1.00 51.55 197 GLU B CA 1
ATOM 3050 C C . GLU B 2 197 ? 2.552 -32.489 -31.712 1.00 63.48 197 GLU B C 1
ATOM 3051 O O . GLU B 2 197 ? 1.858 -33.450 -32.046 1.00 62.46 197 GLU B O 1
ATOM 3057 N N . ARG B 2 198 ? 3.465 -32.554 -30.740 1.00 62.53 198 ARG B N 1
ATOM 3058 C CA . ARG B 2 198 ? 3.680 -33.745 -29.923 1.00 72.87 198 ARG B CA 1
ATOM 3059 C C . ARG B 2 198 ? 2.727 -33.822 -28.737 1.00 65.16 198 ARG B C 1
ATOM 3060 O O . ARG B 2 198 ? 2.800 -34.778 -27.964 1.00 65.68 198 ARG B O 1
ATOM 3068 N N . HIS B 2 199 ? 1.837 -32.851 -28.561 1.00 57.02 199 HIS B N 1
ATOM 3069 C CA . HIS B 2 199 ? 1.006 -32.807 -27.365 1.00 62.93 199 HIS B CA 1
ATOM 3070 C C . HIS B 2 199 ? -0.409 -32.434 -27.764 1.00 63.21 199 HIS B C 1
ATOM 3071 O O . HIS B 2 199 ? -0.646 -31.891 -28.847 1.00 56.09 199 HIS B O 1
ATOM 3078 N N . ASN B 2 200 ? -1.353 -32.720 -26.895 1.00 61.92 200 ASN B N 1
ATOM 3079 C CA . ASN B 2 200 ? -2.734 -32.442 -27.204 1.00 63.77 200 ASN B CA 1
ATOM 3080 C C . ASN B 2 200 ? -3.392 -31.281 -26.484 1.00 53.19 200 ASN B C 1
ATOM 3081 O O . ASN B 2 200 ? -3.887 -30.391 -27.123 1.00 52.17 200 ASN B O 1
ATOM 3086 N N . SER B 2 201 ? -3.412 -31.305 -25.166 1.00 60.74 201 SER B N 1
ATOM 3087 C CA . SER B 2 201 ? -4.072 -30.244 -24.433 1.00 62.89 201 SER B CA 1
ATOM 3088 C C . SER B 2 201 ? -3.171 -29.158 -23.872 1.00 55.61 201 SER B C 1
ATOM 3089 O O . SER B 2 201 ? -2.102 -29.420 -23.375 1.00 56.45 201 SER B O 1
ATOM 3092 N N . TYR B 2 202 ? -3.636 -27.924 -23.968 1.00 43.80 202 TYR B N 1
ATOM 3093 C CA . TYR B 2 202 ? -2.892 -26.782 -23.492 1.00 41.78 202 TYR B CA 1
ATOM 3094 C C . TYR B 2 202 ? -3.767 -26.010 -22.535 1.00 46.36 202 TYR B C 1
ATOM 3095 O O . TYR B 2 202 ? -4.920 -25.825 -22.786 1.00 43.61 202 TYR B O 1
ATOM 3104 N N . THR B 2 203 ? -3.205 -25.572 -21.431 1.00 39.36 203 THR B N 1
ATOM 3105 C CA . THR B 2 203 ? -3.997 -24.931 -20.388 1.00 40.69 203 THR B CA 1
ATOM 3106 C C . THR B 2 203 ? -3.241 -23.751 -19.804 1.00 45.28 203 THR B C 1
ATOM 3107 O O . THR B 2 203 ? -2.044 -23.861 -19.523 1.00 42.21 203 THR B O 1
ATOM 3111 N N . CYS B 2 204 ? -3.933 -22.624 -19.617 1.00 48.36 204 CYS B N 1
ATOM 3112 C CA . CYS B 2 204 ? -3.424 -21.538 -18.782 1.00 44.00 204 CYS B CA 1
ATOM 3113 C C . CYS B 2 204 ? -4.380 -21.364 -17.607 1.00 41.25 204 CYS B C 1
ATOM 3114 O O . CYS B 2 204 ? -5.602 -21.449 -17.773 1.00 44.91 204 CYS B O 1
ATOM 3117 N N . GLU B 2 205 ? -3.811 -21.181 -16.413 1.00 44.61 205 GLU B N 1
ATOM 3118 C CA . GLU B 2 205 ? -4.551 -21.102 -15.159 1.00 45.50 205 GLU B CA 1
ATOM 3119 C C . GLU B 2 205 ? -4.185 -19.809 -14.448 1.00 45.44 205 GLU B C 1
ATOM 3120 O O . GLU B 2 205 ? -3.003 -19.545 -14.212 1.00 41.37 205 GLU B O 1
ATOM 3126 N N . ALA B 2 206 ? -5.189 -19.001 -14.121 1.00 41.07 206 ALA B N 1
ATOM 3127 C CA . ALA B 2 206 ? -4.977 -17.704 -13.494 1.00 37.31 206 ALA B CA 1
ATOM 3128 C C . ALA B 2 206 ? -5.373 -17.797 -12.025 1.00 45.53 206 ALA B C 1
ATOM 3129 O O . ALA B 2 206 ? -6.512 -18.157 -11.707 1.00 44.79 206 ALA B O 1
ATOM 3131 N N . THR B 2 207 ? -4.434 -17.483 -11.134 1.00 40.53 207 THR B N 1
ATOM 3132 C CA . THR B 2 207 ? -4.694 -17.445 -9.703 1.00 51.27 207 THR B CA 1
ATOM 3133 C C . THR B 2 207 ? -4.665 -15.996 -9.260 1.00 54.45 207 THR B C 1
ATOM 3134 O O . THR B 2 207 ? -3.650 -15.310 -9.414 1.00 53.45 207 THR B O 1
ATOM 3138 N N . HIS B 2 208 ? -5.783 -15.536 -8.723 1.00 51.08 208 HIS B N 1
ATOM 3139 C CA . HIS B 2 208 ? -5.947 -14.150 -8.349 1.00 48.26 208 HIS B CA 1
ATOM 3140 C C . HIS B 2 208 ? -6.609 -14.130 -6.985 1.00 60.10 208 HIS B C 1
ATOM 3141 O O . HIS B 2 208 ? -7.320 -15.067 -6.626 1.00 65.69 208 HIS B O 1
ATOM 3148 N N . LYS B 2 209 ? -6.370 -13.061 -6.225 1.00 59.40 209 LYS B N 1
ATOM 3149 C CA . LYS B 2 209 ? -6.853 -13.037 -4.846 1.00 68.64 209 LYS B CA 1
ATOM 3150 C C . LYS B 2 209 ? -8.374 -13.093 -4.770 1.00 66.63 209 LYS B C 1
ATOM 3151 O O . LYS B 2 209 ? -8.914 -13.400 -3.703 1.00 68.46 209 LYS B O 1
ATOM 3157 N N . THR B 2 210 ? -9.078 -12.822 -5.880 1.00 57.77 210 THR B N 1
ATOM 3158 C CA . THR B 2 210 ? -10.536 -12.879 -5.857 1.00 63.00 210 THR B CA 1
ATOM 3159 C C . THR B 2 210 ? -11.087 -14.297 -5.733 1.00 69.63 210 THR B C 1
ATOM 3160 O O . THR B 2 210 ? -12.315 -14.450 -5.805 1.00 68.81 210 THR B O 1
ATOM 3164 N N . SER B 2 211 ? -10.229 -15.315 -5.577 1.00 66.35 211 SER B N 1
ATOM 3165 C CA . SER B 2 211 ? -10.650 -16.685 -5.295 1.00 79.39 211 SER B CA 1
ATOM 3166 C C . SER B 2 211 ? -9.445 -17.598 -5.093 1.00 88.27 211 SER B C 1
ATOM 3167 O O . SER B 2 211 ? -8.400 -17.415 -5.729 1.00 80.03 211 SER B O 1
ATOM 3170 N N . THR B 2 212 ? -9.590 -18.601 -4.217 1.00 90.83 212 THR B N 1
ATOM 3171 C CA . THR B 2 212 ? -8.545 -19.606 -4.040 1.00 91.38 212 THR B CA 1
ATOM 3172 C C . THR B 2 212 ? -8.467 -20.568 -5.219 1.00 86.90 212 THR B C 1
ATOM 3173 O O . THR B 2 212 ? -7.414 -21.177 -5.439 1.00 87.29 212 THR B O 1
ATOM 3177 N N . SER B 2 213 ? -9.550 -20.708 -5.985 1.00 79.54 213 SER B N 1
ATOM 3178 C CA . SER B 2 213 ? -9.577 -21.636 -7.106 1.00 74.37 213 SER B CA 1
ATOM 3179 C C . SER B 2 213 ? -9.136 -20.927 -8.390 1.00 62.01 213 SER B C 1
ATOM 3180 O O . SER B 2 213 ? -9.728 -19.898 -8.764 1.00 54.43 213 SER B O 1
ATOM 3183 N N . PRO B 2 214 ? -8.116 -21.421 -9.088 1.00 61.42 214 PRO B N 1
ATOM 3184 C CA . PRO B 2 214 ? -7.683 -20.748 -10.327 1.00 55.40 214 PRO B CA 1
ATOM 3185 C C . PRO B 2 214 ? -8.783 -20.738 -11.379 1.00 48.87 214 PRO B C 1
ATOM 3186 O O . PRO B 2 214 ? -9.593 -21.663 -11.470 1.00 51.21 214 PRO B O 1
ATOM 3190 N N . ILE B 2 215 ? -8.829 -19.669 -12.163 1.00 46.33 215 ILE B N 1
ATOM 3191 C CA . ILE B 2 215 ? -9.665 -19.664 -13.366 1.00 42.66 215 ILE B CA 1
ATOM 3192 C C . ILE B 2 215 ? -8.883 -20.317 -14.493 1.00 45.77 215 ILE B C 1
ATOM 3193 O O . ILE B 2 215 ? -7.760 -19.908 -14.804 1.00 48.73 215 ILE B O 1
ATOM 3198 N N . VAL B 2 216 ? -9.479 -21.325 -15.112 1.00 50.06 216 VAL B N 1
ATOM 3199 C CA . VAL B 2 216 ? -8.780 -22.240 -16.004 1.00 48.72 216 VAL B CA 1
ATOM 3200 C C . VAL B 2 216 ? -9.394 -22.138 -17.390 1.00 54.29 216 VAL B C 1
ATOM 3201 O O . VAL B 2 216 ? -10.621 -22.167 -17.533 1.00 55.01 216 VAL B O 1
ATOM 3205 N N . LYS B 2 217 ? -8.540 -22.012 -18.408 1.00 45.88 217 LYS B N 1
ATOM 3206 C CA . LYS B 2 217 ? -8.959 -22.109 -19.799 1.00 43.41 217 LYS B CA 1
ATOM 3207 C C . LYS B 2 217 ? -8.015 -23.063 -20.513 1.00 47.94 217 LYS B C 1
ATOM 3208 O O . LYS B 2 217 ? -6.805 -23.089 -20.230 1.00 36.87 217 LYS B O 1
ATOM 3214 N N . SER B 2 218 ? -8.571 -23.837 -21.444 1.00 29.34 218 SER B N 1
ATOM 3215 C CA . SER B 2 218 ? -7.823 -24.921 -22.051 1.00 36.44 218 SER B CA 1
ATOM 3216 C C . SER B 2 218 ? -8.393 -25.201 -23.435 1.00 39.49 218 SER B C 1
ATOM 3217 O O . SER B 2 218 ? -9.543 -24.874 -23.731 1.00 40.43 218 SER B O 1
ATOM 3220 N N . PHE B 2 219 ? -7.567 -25.799 -24.291 1.00 39.22 219 PHE B N 1
ATOM 3221 C CA . PHE B 2 219 ? -8.046 -26.384 -25.541 1.00 36.75 219 PHE B CA 1
ATOM 3222 C C . PHE B 2 219 ? -7.272 -27.667 -25.789 1.00 44.10 219 PHE B C 1
ATOM 3223 O O . PHE B 2 219 ? -6.238 -27.924 -25.166 1.00 42.30 219 PHE B O 1
ATOM 3231 N N . ASN B 2 220 ? -7.765 -28.460 -26.733 1.00 42.91 220 ASN B N 1
ATOM 3232 C CA . ASN B 2 220 ? -7.052 -29.616 -27.258 1.00 50.31 220 ASN B CA 1
ATOM 3233 C C . ASN B 2 220 ? -6.687 -29.374 -28.717 1.00 53.45 220 ASN B C 1
ATOM 3234 O O . ASN B 2 220 ? -7.538 -28.960 -29.509 1.00 49.85 220 ASN B O 1
ATOM 3239 N N . ARG B 2 221 ? -5.425 -29.656 -29.070 1.00 51.90 221 ARG B N 1
ATOM 3240 C CA . ARG B 2 221 ? -4.919 -29.312 -30.397 1.00 46.78 221 ARG B CA 1
ATOM 3241 C C . ARG B 2 221 ? -5.732 -29.975 -31.513 1.00 61.05 221 ARG B C 1
ATOM 3242 O O . ARG B 2 221 ? -5.981 -29.359 -32.556 1.00 61.80 221 ARG B O 1
ATOM 3250 N N . ASN B 2 222 ? -6.172 -31.216 -31.308 1.00 66.45 222 ASN B N 1
ATOM 3251 C CA . ASN B 2 222 ? -6.798 -31.974 -32.390 1.00 85.14 222 ASN B CA 1
ATOM 3252 C C . ASN B 2 222 ? -8.280 -31.638 -32.606 1.00 93.88 222 ASN B C 1
ATOM 3253 O O . ASN B 2 222 ? -8.941 -32.341 -33.379 1.00 96.22 222 ASN B O 1
ATOM 3258 N N . GLU B 2 223 ? -8.806 -30.585 -31.978 1.00 91.35 223 GLU B N 1
ATOM 3259 C CA . GLU B 2 223 ? -10.219 -30.216 -32.133 1.00 84.80 223 GLU B CA 1
ATOM 3260 C C . GLU B 2 223 ? -10.392 -28.894 -32.889 1.00 80.89 223 GLU B C 1
ATOM 3261 O O . GLU B 2 223 ? -11.265 -28.078 -32.564 1.00 78.53 223 GLU B O 1
ATOM 3267 N N . GLN C 3 20 ? -0.983 27.658 -33.794 1.00 61.81 20 GLN C N 1
ATOM 3268 C CA . GLN C 3 20 ? -0.767 26.801 -32.631 1.00 52.79 20 GLN C CA 1
ATOM 3269 C C . GLN C 3 20 ? 0.694 26.384 -32.535 1.00 41.51 20 GLN C C 1
ATOM 3270 O O . GLN C 3 20 ? 1.348 26.119 -33.541 1.00 44.59 20 GLN C O 1
ATOM 3276 N N . VAL C 3 21 ? 1.211 26.351 -31.309 1.00 38.70 21 VAL C N 1
ATOM 3277 C CA . VAL C 3 21 ? 2.602 25.960 -31.101 1.00 33.10 21 VAL C CA 1
ATOM 3278 C C . VAL C 3 21 ? 2.755 24.475 -31.392 1.00 32.24 21 VAL C C 1
ATOM 3279 O O . VAL C 3 21 ? 1.994 23.652 -30.874 1.00 40.16 21 VAL C O 1
ATOM 3283 N N . GLN C 3 22 ? 3.765 24.118 -32.186 1.00 30.86 22 GLN C N 1
ATOM 3284 C CA . GLN C 3 22 ? 4.075 22.721 -32.466 1.00 34.80 22 GLN C CA 1
ATOM 3285 C C . GLN C 3 22 ? 5.577 22.480 -32.371 1.00 33.84 22 GLN C C 1
ATOM 3286 O O . GLN C 3 22 ? 6.375 23.277 -32.872 1.00 32.71 22 GLN C O 1
ATOM 3292 N N . LEU C 3 23 ? 5.950 21.361 -31.751 1.00 24.81 23 LEU C N 1
ATOM 3293 C CA . LEU C 3 23 ? 7.328 20.885 -31.718 1.00 24.67 23 LEU C CA 1
ATOM 3294 C C . LEU C 3 23 ? 7.326 19.481 -32.286 1.00 29.49 23 LEU C C 1
ATOM 3295 O O . LEU C 3 23 ? 6.772 18.559 -31.674 1.00 30.01 23 LEU C O 1
ATOM 3300 N N . GLN C 3 24 ? 7.936 19.321 -33.446 1.00 22.00 24 GLN C N 1
ATOM 3301 C CA . GLN C 3 24 ? 7.847 18.076 -34.198 1.00 22.92 24 GLN C CA 1
ATOM 3302 C C . GLN C 3 24 ? 9.152 17.288 -34.112 1.00 29.81 24 GLN C C 1
ATOM 3303 O O . GLN C 3 24 ? 10.205 17.754 -34.568 1.00 23.13 24 GLN C O 1
ATOM 3309 N N . GLN C 3 25 ? 9.076 16.085 -33.549 1.00 33.76 25 GLN C N 1
ATOM 3310 C CA . GLN C 3 25 ? 10.243 15.213 -33.439 1.00 36.76 25 GLN C CA 1
ATOM 3311 C C . GLN C 3 25 ? 9.998 13.900 -34.172 1.00 35.38 25 GLN C C 1
ATOM 3312 O O . GLN C 3 25 ? 8.859 13.439 -34.255 1.00 36.69 25 GLN C O 1
ATOM 3318 N N . PRO C 3 26 ? 11.045 13.273 -34.705 1.00 31.74 26 PRO C N 1
ATOM 3319 C CA . PRO C 3 26 ? 10.875 11.947 -35.305 1.00 33.29 26 PRO C CA 1
ATOM 3320 C C . PRO C 3 26 ? 10.469 10.939 -34.245 1.00 41.61 26 PRO C C 1
ATOM 3321 O O . PRO C 3 26 ? 10.873 11.048 -33.087 1.00 31.41 26 PRO C O 1
ATOM 3325 N N . GLY C 3 27 ? 9.716 9.917 -34.664 1.00 35.79 27 GLY C N 1
ATOM 3326 C CA . GLY C 3 27 ? 9.302 8.890 -33.725 1.00 36.67 27 GLY C CA 1
ATOM 3327 C C . GLY C 3 27 ? 10.471 8.145 -33.095 1.00 35.48 27 GLY C C 1
ATOM 3328 O O . GLY C 3 27 ? 10.447 7.835 -31.901 1.00 43.33 27 GLY C O 1
ATOM 3329 N N . ALA C 3 28 ? 11.512 7.860 -33.875 1.00 32.58 28 ALA C N 1
ATOM 3330 C CA . ALA C 3 28 ? 12.524 6.894 -33.443 1.00 33.81 28 ALA C CA 1
ATOM 3331 C C . ALA C 3 28 ? 13.852 7.114 -34.175 1.00 44.70 28 ALA C C 1
ATOM 3332 O O . ALA C 3 28 ? 13.879 7.584 -35.318 1.00 33.75 28 ALA C O 1
ATOM 3334 N N . GLU C 3 29 ? 14.949 6.742 -33.498 1.00 38.14 29 GLU C N 1
ATOM 3335 C CA . GLU C 3 29 ? 16.294 6.658 -34.071 1.00 35.03 29 GLU C CA 1
ATOM 3336 C C . GLU C 3 29 ? 16.953 5.379 -33.580 1.00 31.95 29 GLU C C 1
ATOM 3337 O O . GLU C 3 29 ? 17.003 5.137 -32.367 1.00 37.90 29 GLU C O 1
ATOM 3343 N N . LEU C 3 30 ? 17.489 4.594 -34.507 1.00 30.81 30 LEU C N 1
ATOM 3344 C CA . LEU C 3 30 ? 18.268 3.405 -34.198 1.00 26.49 30 LEU C CA 1
ATOM 3345 C C . LEU C 3 30 ? 19.731 3.772 -34.405 1.00 36.77 30 LEU C C 1
ATOM 3346 O O . LEU C 3 30 ? 20.102 4.207 -35.494 1.00 35.49 30 LEU C O 1
ATOM 3351 N N . VAL C 3 31 ? 20.553 3.601 -33.370 1.00 34.26 31 VAL C N 1
ATOM 3352 C CA . VAL C 3 31 ? 21.945 4.050 -33.372 1.00 38.63 31 VAL C CA 1
ATOM 3353 C C . VAL C 3 31 ? 22.856 2.895 -32.957 1.00 36.93 31 VAL C C 1
ATOM 3354 O O . VAL C 3 31 ? 22.628 2.273 -31.915 1.00 43.67 31 VAL C O 1
ATOM 3358 N N . LYS C 3 32 ? 23.906 2.636 -33.749 1.00 40.95 32 LYS C N 1
ATOM 3359 C CA . LYS C 3 32 ? 24.895 1.616 -33.381 1.00 47.58 32 LYS C CA 1
ATOM 3360 C C . LYS C 3 32 ? 25.656 2.028 -32.116 1.00 43.74 32 LYS C C 1
ATOM 3361 O O . LYS C 3 32 ? 25.967 3.209 -31.930 1.00 41.40 32 LYS C O 1
ATOM 3367 N N . PRO C 3 33 ? 25.985 1.084 -31.233 1.00 42.34 33 PRO C N 1
ATOM 3368 C CA . PRO C 3 33 ? 26.790 1.432 -30.056 1.00 40.28 33 PRO C CA 1
ATOM 3369 C C . PRO C 3 33 ? 28.083 2.132 -30.462 1.00 47.84 33 PRO C C 1
ATOM 3370 O O . PRO C 3 33 ? 28.735 1.750 -31.441 1.00 46.35 33 PRO C O 1
ATOM 3374 N N . GLY C 3 34 ? 28.433 3.194 -29.723 1.00 41.83 34 GLY C N 1
ATOM 3375 C CA . GLY C 3 34 ? 29.588 4.010 -30.021 1.00 45.56 34 GLY C CA 1
ATOM 3376 C C . GLY C 3 34 ? 29.376 5.098 -31.053 1.00 55.08 34 GLY C C 1
ATOM 3377 O O . GLY C 3 34 ? 30.217 5.998 -31.157 1.00 49.87 34 GLY C O 1
ATOM 3378 N N . ALA C 3 35 ? 28.287 5.063 -31.816 1.00 50.86 35 ALA C N 1
ATOM 3379 C CA . ALA C 3 35 ? 28.024 6.127 -32.773 1.00 45.76 35 ALA C CA 1
ATOM 3380 C C . ALA C 3 35 ? 27.302 7.292 -32.098 1.00 43.63 35 ALA C C 1
ATOM 3381 O O . ALA C 3 35 ? 26.880 7.225 -30.944 1.00 39.70 35 ALA C O 1
ATOM 3383 N N . SER C 3 36 ? 27.157 8.371 -32.847 1.00 41.81 36 SER C N 1
ATOM 3384 C CA . SER C 3 36 ? 26.424 9.545 -32.411 1.00 39.68 36 SER C CA 1
ATOM 3385 C C . SER C 3 36 ? 25.209 9.747 -33.302 1.00 42.82 36 SER C C 1
ATOM 3386 O O . SER C 3 36 ? 25.076 9.134 -34.359 1.00 42.40 36 SER C O 1
ATOM 3389 N N . VAL C 3 37 ? 24.303 10.597 -32.843 1.00 32.60 37 VAL C N 1
ATOM 3390 C CA . VAL C 3 37 ? 23.068 10.868 -33.569 1.00 38.27 37 VAL C CA 1
ATOM 3391 C C . VAL C 3 37 ? 22.694 12.302 -33.281 1.00 40.00 37 VAL C C 1
ATOM 3392 O O . VAL C 3 37 ? 22.964 12.817 -32.190 1.00 33.54 37 VAL C O 1
ATOM 3396 N N . ARG C 3 38 ? 22.117 12.960 -34.276 1.00 34.65 38 ARG C N 1
ATOM 3397 C CA . ARG C 3 38 ? 21.617 14.314 -34.110 1.00 34.85 38 ARG C CA 1
ATOM 3398 C C . ARG C 3 38 ? 20.097 14.275 -34.154 1.00 29.22 38 ARG C C 1
ATOM 3399 O O . ARG C 3 38 ? 19.514 13.904 -35.183 1.00 34.16 38 ARG C O 1
ATOM 3407 N N . LEU C 3 39 ? 19.462 14.629 -33.034 1.00 28.26 39 LEU C N 1
ATOM 3408 C CA . LEU C 3 39 ? 18.008 14.643 -32.951 1.00 25.54 39 LEU C CA 1
ATOM 3409 C C . LEU C 3 39 ? 17.502 16.025 -33.320 1.00 31.11 39 LEU C C 1
ATOM 3410 O O . LEU C 3 39 ? 18.117 17.033 -32.962 1.00 29.26 39 LEU C O 1
ATOM 3415 N N . SER C 3 40 ? 16.410 16.067 -34.080 1.00 33.34 40 SER C N 1
ATOM 3416 C CA . SER C 3 40 ? 15.846 17.331 -34.518 1.00 34.20 40 SER C CA 1
ATOM 3417 C C . SER C 3 40 ? 14.534 17.628 -33.796 1.00 28.79 40 SER C C 1
ATOM 3418 O O . SER C 3 40 ? 13.786 16.727 -33.399 1.00 26.03 40 SER C O 1
ATOM 3421 N N . CYS C 3 41 ? 14.269 18.914 -33.635 1.00 26.02 41 CYS C N 1
ATOM 3422 C CA . CYS C 3 41 ? 13.037 19.411 -33.026 1.00 23.94 41 CYS C CA 1
ATOM 3423 C C . CYS C 3 41 ? 12.617 20.624 -33.854 1.00 29.47 41 CYS C C 1
ATOM 3424 O O . CYS C 3 41 ? 13.161 21.719 -33.689 1.00 30.21 41 CYS C O 1
ATOM 3427 N N . LYS C 3 42 ? 11.644 20.420 -34.739 1.00 28.78 42 LYS C N 1
ATOM 3428 C CA . LYS C 3 42 ? 11.210 21.446 -35.680 1.00 24.71 42 LYS C CA 1
ATOM 3429 C C . LYS C 3 42 ? 10.033 22.200 -35.081 1.00 30.42 42 LYS C C 1
ATOM 3430 O O . LYS C 3 42 ? 8.945 21.640 -34.937 1.00 32.09 42 LYS C O 1
ATOM 3436 N N . ALA C 3 43 ? 10.238 23.480 -34.791 1.00 30.23 43 ALA C N 1
ATOM 3437 C CA . ALA C 3 43 ? 9.260 24.320 -34.113 1.00 21.22 43 ALA C CA 1
ATOM 3438 C C . ALA C 3 43 ? 8.484 25.186 -35.098 1.00 33.75 43 ALA C C 1
ATOM 3439 O O . ALA C 3 43 ? 9.034 25.663 -36.090 1.00 35.93 43 ALA C O 1
ATOM 3441 N N . SER C 3 44 ? 7.212 25.427 -34.785 1.00 28.77 44 SER C N 1
ATOM 3442 C CA . SER C 3 44 ? 6.362 26.259 -35.622 1.00 32.99 44 SER C CA 1
ATOM 3443 C C . SER C 3 44 ? 5.233 26.835 -34.773 1.00 33.71 44 SER C C 1
ATOM 3444 O O . SER C 3 44 ? 4.985 26.393 -33.647 1.00 31.55 44 SER C O 1
ATOM 3447 N N . GLY C 3 45 ? 4.559 27.834 -35.321 1.00 38.38 45 GLY C N 1
ATOM 3448 C CA . GLY C 3 45 ? 3.457 28.457 -34.615 1.00 41.24 45 GLY C CA 1
ATOM 3449 C C . GLY C 3 45 ? 3.856 29.520 -33.622 1.00 33.95 45 GLY C C 1
ATOM 3450 O O . GLY C 3 45 ? 2.995 29.994 -32.876 1.00 36.60 45 GLY C O 1
ATOM 3451 N N . TYR C 3 46 ? 5.134 29.890 -33.561 1.00 32.63 46 TYR C N 1
ATOM 3452 C CA . TYR C 3 46 ? 5.577 30.960 -32.674 1.00 38.88 46 TYR C CA 1
ATOM 3453 C C . TYR C 3 46 ? 6.924 31.452 -33.186 1.00 39.07 46 TYR C C 1
ATOM 3454 O O . TYR C 3 46 ? 7.529 30.847 -34.077 1.00 29.29 46 TYR C O 1
ATOM 3463 N N . THR C 3 47 ? 7.385 32.572 -32.619 1.00 36.78 47 THR C N 1
ATOM 3464 C CA . THR C 3 47 ? 8.665 33.152 -33.024 1.00 31.84 47 THR C CA 1
ATOM 3465 C C . THR C 3 47 ? 9.804 32.413 -32.326 1.00 30.99 47 THR C C 1
ATOM 3466 O O . THR C 3 47 ? 9.966 32.520 -31.105 1.00 26.63 47 THR C O 1
ATOM 3470 N N . PHE C 3 48 ? 10.608 31.686 -33.109 1.00 26.69 48 PHE C N 1
ATOM 3471 C CA . PHE C 3 48 ? 11.597 30.744 -32.568 1.00 25.72 48 PHE C CA 1
ATOM 3472 C C . PHE C 3 48 ? 12.621 31.419 -31.655 1.00 26.59 48 PHE C C 1
ATOM 3473 O O . PHE C 3 48 ? 13.061 30.828 -30.661 1.00 24.49 48 PHE C O 1
ATOM 3481 N N . THR C 3 49 ? 13.022 32.651 -31.966 1.00 35.10 49 THR C N 1
ATOM 3482 C CA . THR C 3 49 ? 14.044 33.329 -31.172 1.00 32.13 49 THR C CA 1
ATOM 3483 C C . THR C 3 49 ? 13.507 33.940 -29.881 1.00 32.93 49 THR C C 1
ATOM 3484 O O . THR C 3 49 ? 14.283 34.520 -29.116 1.00 29.73 49 THR C O 1
ATOM 3488 N N . SER C 3 50 ? 12.223 33.817 -29.599 1.00 25.63 50 SER C N 1
ATOM 3489 C CA . SER C 3 50 ? 11.695 34.389 -28.373 1.00 24.09 50 SER C CA 1
ATOM 3490 C C . SER C 3 50 ? 11.785 33.427 -27.179 1.00 22.70 50 SER C C 1
ATOM 3491 O O . SER C 3 50 ? 11.423 33.825 -26.072 1.00 29.13 50 SER C O 1
ATOM 3494 N N . TYR C 3 51 ? 12.270 32.192 -27.367 1.00 20.46 51 TYR C N 1
ATOM 3495 C CA . TYR C 3 51 ? 12.300 31.197 -26.283 1.00 31.16 51 TYR C CA 1
ATOM 3496 C C . TYR C 3 51 ? 13.549 30.333 -26.330 1.00 28.98 51 TYR C C 1
ATOM 3497 O O . TYR C 3 51 ? 14.090 30.055 -27.400 1.00 26.07 51 TYR C O 1
ATOM 3506 N N . PHE C 3 52 ? 13.989 29.887 -25.152 1.00 22.33 52 PHE C N 1
ATOM 3507 C CA . PHE C 3 52 ? 14.950 28.793 -25.086 1.00 22.03 52 PHE C CA 1
ATOM 3508 C C . PHE C 3 52 ? 14.293 27.518 -25.629 1.00 22.46 52 PHE C C 1
ATOM 3509 O O . PHE C 3 52 ? 13.060 27.357 -25.567 1.00 23.14 52 PHE C O 1
ATOM 3517 N N . MET C 3 53 ? 15.108 26.590 -26.146 1.00 26.41 53 MET C N 1
ATOM 3518 C CA . MET C 3 53 ? 14.670 25.204 -26.323 1.00 20.43 53 MET C CA 1
ATOM 3519 C C . MET C 3 53 ? 15.357 24.348 -25.276 1.00 19.08 53 MET C C 1
ATOM 3520 O O . MET C 3 53 ? 16.582 24.430 -25.118 1.00 26.34 53 MET C O 1
ATOM 3525 N N . TYR C 3 54 ? 14.578 23.542 -24.549 1.00 21.83 54 TYR C N 1
ATOM 3526 C CA . TYR C 3 54 ? 15.140 22.630 -23.567 1.00 18.17 54 TYR C CA 1
ATOM 3527 C C . TYR C 3 54 ? 14.965 21.196 -24.049 1.00 23.88 54 TYR C C 1
ATOM 3528 O O . TYR C 3 54 ? 14.128 20.907 -24.924 1.00 17.95 54 TYR C O 1
ATOM 3537 N N . TRP C 3 55 ? 15.779 20.296 -23.491 1.00 20.23 55 TRP C N 1
ATOM 3538 C CA . TRP C 3 55 ? 15.657 18.878 -23.799 1.00 20.28 55 TRP C CA 1
ATOM 3539 C C . TRP C 3 55 ? 15.597 18.048 -22.519 1.00 24.90 55 TRP C C 1
ATOM 3540 O O . TRP C 3 55 ? 16.155 18.417 -21.475 1.00 20.68 55 TRP C O 1
ATOM 3551 N N . VAL C 3 56 ? 14.893 16.923 -22.609 1.00 20.45 56 VAL C N 1
ATOM 3552 C CA . VAL C 3 56 ? 14.614 16.073 -21.453 1.00 22.58 56 VAL C CA 1
ATOM 3553 C C . VAL C 3 56 ? 14.730 14.612 -21.881 1.00 21.87 56 VAL C C 1
ATOM 3554 O O . VAL C 3 56 ? 14.267 14.245 -22.966 1.00 22.90 56 VAL C O 1
ATOM 3558 N N . ARG C 3 57 ? 15.343 13.771 -21.032 1.00 20.91 57 ARG C N 1
ATOM 3559 C CA . ARG C 3 57 ? 15.463 12.337 -21.309 1.00 23.44 57 ARG C CA 1
ATOM 3560 C C . ARG C 3 57 ? 14.510 11.561 -20.404 1.00 24.53 57 ARG C C 1
ATOM 3561 O O . ARG C 3 57 ? 14.258 11.967 -19.269 1.00 24.64 57 ARG C O 1
ATOM 3569 N N . GLN C 3 58 ? 13.989 10.438 -20.895 1.00 21.45 58 GLN C N 1
ATOM 3570 C CA . GLN C 3 58 ? 13.285 9.491 -20.022 1.00 23.39 58 GLN C CA 1
ATOM 3571 C C . GLN C 3 58 ? 13.608 8.064 -20.451 1.00 23.00 58 GLN C C 1
ATOM 3572 O O . GLN C 3 58 ? 13.104 7.589 -21.477 1.00 22.49 58 GLN C O 1
ATOM 3578 N N . ARG C 3 59 ? 14.422 7.370 -19.649 1.00 29.52 59 ARG C N 1
ATOM 3579 C CA . ARG C 3 59 ? 14.651 5.947 -19.866 1.00 30.19 59 ARG C CA 1
ATOM 3580 C C . ARG C 3 59 ? 13.361 5.180 -19.590 1.00 39.25 59 ARG C C 1
ATOM 3581 O O . ARG C 3 59 ? 12.557 5.598 -18.753 1.00 34.23 59 ARG C O 1
ATOM 3589 N N . PRO C 3 60 ? 13.164 4.027 -20.256 1.00 42.36 60 PRO C N 1
ATOM 3590 C CA . PRO C 3 60 ? 11.858 3.344 -20.244 1.00 47.17 60 PRO C CA 1
ATOM 3591 C C . PRO C 3 60 ? 11.087 3.339 -18.935 1.00 56.03 60 PRO C C 1
ATOM 3592 O O . PRO C 3 60 ? 9.961 3.850 -18.880 1.00 66.31 60 PRO C O 1
ATOM 3596 N N . GLY C 3 61 ? 11.586 2.800 -17.863 1.00 36.15 61 GLY C N 1
ATOM 3597 C CA . GLY C 3 61 ? 10.692 2.855 -16.728 1.00 49.03 61 GLY C CA 1
ATOM 3598 C C . GLY C 3 61 ? 10.971 3.888 -15.669 1.00 53.02 61 GLY C C 1
ATOM 3599 O O . GLY C 3 61 ? 10.558 3.754 -14.540 1.00 51.08 61 GLY C O 1
ATOM 3600 N N . GLN C 3 62 ? 11.670 4.926 -16.059 1.00 35.92 62 GLN C N 1
ATOM 3601 C CA . GLN C 3 62 ? 12.102 5.935 -15.138 1.00 33.99 62 GLN C CA 1
ATOM 3602 C C . GLN C 3 62 ? 11.451 7.269 -15.285 1.00 31.76 62 GLN C C 1
ATOM 3603 O O . GLN C 3 62 ? 10.532 7.438 -16.020 1.00 33.95 62 GLN C O 1
ATOM 3609 N N . GLY C 3 63 ? 11.975 8.227 -14.560 1.00 26.64 63 GLY C N 1
ATOM 3610 C CA . GLY C 3 63 ? 11.436 9.550 -14.593 1.00 29.90 63 GLY C CA 1
ATOM 3611 C C . GLY C 3 63 ? 12.091 10.505 -15.551 1.00 36.54 63 GLY C C 1
ATOM 3612 O O . GLY C 3 63 ? 13.037 10.190 -16.207 1.00 26.90 63 GLY C O 1
ATOM 3613 N N . LEU C 3 64 ? 11.539 11.696 -15.606 1.00 27.68 64 LEU C N 1
ATOM 3614 C CA . LEU C 3 64 ? 12.063 12.764 -16.452 1.00 26.58 64 LEU C CA 1
ATOM 3615 C C . LEU C 3 64 ? 13.412 13.272 -15.931 1.00 27.49 64 LEU C C 1
ATOM 3616 O O . LEU C 3 64 ? 13.568 13.536 -14.741 1.00 25.47 64 LEU C O 1
ATOM 3621 N N . GLN C 3 65 ? 14.384 13.432 -16.830 1.00 21.70 65 GLN C N 1
ATOM 3622 C CA . GLN C 3 65 ? 15.688 13.973 -16.461 1.00 27.57 65 GLN C CA 1
ATOM 3623 C C . GLN C 3 65 ? 16.058 15.070 -17.439 1.00 26.04 65 GLN C C 1
ATOM 3624 O O . GLN C 3 65 ? 16.123 14.831 -18.649 1.00 24.29 65 GLN C O 1
ATOM 3630 N N . SER C 3 66 ? 16.317 16.256 -16.911 1.00 22.02 66 SER C N 1
ATOM 3631 C CA . SER C 3 66 ? 16.650 17.395 -17.742 1.00 19.99 66 SER C CA 1
ATOM 3632 C C . SER C 3 66 ? 18.057 17.221 -18.307 1.00 24.78 66 SER C C 1
ATOM 3633 O O . SER C 3 66 ? 18.953 16.718 -17.630 1.00 23.78 66 SER C O 1
ATOM 3636 N N . ILE C 3 67 ? 18.232 17.623 -19.554 1.00 24.44 67 ILE C N 1
ATOM 3637 C CA . ILE C 3 67 ? 19.528 17.554 -20.263 1.00 26.52 67 ILE C CA 1
ATOM 3638 C C . ILE C 3 67 ? 20.179 18.916 -20.329 1.00 26.71 67 ILE C C 1
ATOM 3639 O O . ILE C 3 67 ? 21.360 19.073 -20.013 1.00 24.77 67 ILE C O 1
ATOM 3644 N N . GLY C 3 68 ? 19.424 19.893 -20.798 1.00 20.16 68 GLY C N 1
ATOM 3645 C CA . GLY C 3 68 ? 19.917 21.255 -20.877 1.00 22.85 68 GLY C CA 1
ATOM 3646 C C . GLY C 3 68 ? 19.035 22.058 -21.809 1.00 24.11 68 GLY C C 1
ATOM 3647 O O . GLY C 3 68 ? 18.039 21.568 -22.322 1.00 24.52 68 GLY C O 1
ATOM 3648 N N . GLY C 3 69 ? 19.439 23.316 -22.024 1.00 24.57 69 GLY C N 1
ATOM 3649 C CA . GLY C 3 69 ? 18.633 24.234 -22.802 1.00 20.14 69 GLY C CA 1
ATOM 3650 C C . GLY C 3 69 ? 19.537 25.215 -23.502 1.00 25.77 69 GLY C C 1
ATOM 3651 O O . GLY C 3 69 ? 20.641 25.513 -23.034 1.00 26.30 69 GLY C O 1
ATOM 3652 N N . ILE C 3 70 ? 19.042 25.754 -24.603 1.00 21.40 70 ILE C N 1
ATOM 3653 C CA . ILE C 3 70 ? 19.837 26.657 -25.433 1.00 23.35 70 ILE C CA 1
ATOM 3654 C C . ILE C 3 70 ? 19.041 27.912 -25.782 1.00 24.15 70 ILE C C 1
ATOM 3655 O O . ILE C 3 70 ? 17.856 27.830 -26.132 1.00 21.69 70 ILE C O 1
ATOM 3660 N N . ASN C 3 71 ? 19.719 29.083 -25.719 1.00 25.99 71 ASN C N 1
ATOM 3661 C CA . ASN C 3 71 ? 19.228 30.378 -26.188 1.00 29.98 71 ASN C CA 1
ATOM 3662 C C . ASN C 3 71 ? 19.519 30.475 -27.687 1.00 26.85 71 ASN C C 1
ATOM 3663 O O . ASN C 3 71 ? 20.689 30.575 -28.086 1.00 27.84 71 ASN C O 1
ATOM 3668 N N . PRO C 3 72 ? 18.498 30.457 -28.545 1.00 21.87 72 PRO C N 1
ATOM 3669 C CA . PRO C 3 72 ? 18.765 30.484 -29.992 1.00 29.76 72 PRO C CA 1
ATOM 3670 C C . PRO C 3 72 ? 19.384 31.783 -30.457 1.00 38.58 72 PRO C C 1
ATOM 3671 O O . PRO C 3 72 ? 20.020 31.786 -31.514 1.00 37.01 72 PRO C O 1
ATOM 3675 N N . ASN C 3 73 ? 19.264 32.872 -29.682 1.00 39.52 73 ASN C N 1
ATOM 3676 C CA . ASN C 3 73 ? 19.818 34.155 -30.109 1.00 40.42 73 ASN C CA 1
ATOM 3677 C C . ASN C 3 73 ? 21.343 34.154 -30.092 1.00 42.91 73 ASN C C 1
ATOM 3678 O O . ASN C 3 73 ? 21.980 34.765 -30.959 1.00 39.32 73 ASN C O 1
ATOM 3683 N N . ASN C 3 74 ? 21.958 33.524 -29.098 1.00 38.01 74 ASN C N 1
ATOM 3684 C CA . ASN C 3 74 ? 23.414 33.582 -28.999 1.00 39.75 74 ASN C CA 1
ATOM 3685 C C . ASN C 3 74 ? 24.054 32.198 -28.966 1.00 46.83 74 ASN C C 1
ATOM 3686 O O . ASN C 3 74 ? 25.274 32.093 -28.792 1.00 46.98 74 ASN C O 1
ATOM 3691 N N . GLY C 3 75 ? 23.270 31.135 -29.136 1.00 40.27 75 GLY C N 1
ATOM 3692 C CA . GLY C 3 75 ? 23.794 29.779 -29.065 1.00 37.05 75 GLY C CA 1
ATOM 3693 C C . GLY C 3 75 ? 24.274 29.337 -27.699 1.00 43.27 75 GLY C C 1
ATOM 3694 O O . GLY C 3 75 ? 24.813 28.227 -27.585 1.00 50.53 75 GLY C O 1
ATOM 3695 N N . GLY C 3 76 ? 24.094 30.155 -26.661 1.00 39.20 76 GLY C N 1
ATOM 3696 C CA . GLY C 3 76 ? 24.563 29.790 -25.334 1.00 44.89 76 GLY C CA 1
ATOM 3697 C C . GLY C 3 76 ? 23.612 28.835 -24.627 1.00 42.72 76 GLY C C 1
ATOM 3698 O O . GLY C 3 76 ? 22.391 28.913 -24.759 1.00 29.06 76 GLY C O 1
ATOM 3699 N N . SER C 3 77 ? 24.177 27.914 -23.851 1.00 43.28 77 SER C N 1
ATOM 3700 C CA . SER C 3 77 ? 23.357 26.859 -23.278 1.00 41.31 77 SER C CA 1
ATOM 3701 C C . SER C 3 77 ? 23.739 26.590 -21.827 1.00 43.98 77 SER C C 1
ATOM 3702 O O . SER C 3 77 ? 24.798 27.001 -21.351 1.00 44.76 77 SER C O 1
ATOM 3705 N N . ASN C 3 78 ? 22.841 25.908 -21.117 1.00 35.98 78 ASN C N 1
ATOM 3706 C CA . ASN C 3 78 ? 23.157 25.324 -19.824 1.00 34.22 78 ASN C CA 1
ATOM 3707 C C . ASN C 3 78 ? 22.967 23.816 -19.944 1.00 27.12 78 ASN C C 1
ATOM 3708 O O . ASN C 3 78 ? 22.202 23.347 -20.787 1.00 25.63 78 ASN C O 1
ATOM 3713 N N . PHE C 3 79 ? 23.687 23.059 -19.129 1.00 24.22 79 PHE C N 1
ATOM 3714 C CA . PHE C 3 79 ? 23.631 21.603 -19.200 1.00 24.36 79 PHE C CA 1
ATOM 3715 C C . PHE C 3 79 ? 23.448 21.038 -17.805 1.00 31.32 79 PHE C C 1
ATOM 3716 O O . PHE C 3 79 ? 24.030 21.551 -16.838 1.00 31.06 79 PHE C O 1
ATOM 3724 N N . ASN C 3 80 ? 22.659 19.977 -17.700 1.00 26.08 80 ASN C N 1
ATOM 3725 C CA . ASN C 3 80 ? 22.692 19.215 -16.458 1.00 27.96 80 ASN C CA 1
ATOM 3726 C C . ASN C 3 80 ? 23.972 18.395 -16.380 1.00 32.38 80 ASN C C 1
ATOM 3727 O O . ASN C 3 80 ? 24.508 17.934 -17.401 1.00 31.94 80 ASN C O 1
ATOM 3732 N N . GLU C 3 81 ? 24.415 18.165 -15.143 1.00 33.78 81 GLU C N 1
ATOM 3733 C CA . GLU C 3 81 ? 25.732 17.584 -14.879 1.00 42.67 81 GLU C CA 1
ATOM 3734 C C . GLU C 3 81 ? 25.937 16.265 -15.626 1.00 43.08 81 GLU C C 1
ATOM 3735 O O . GLU C 3 81 ? 26.979 16.046 -16.244 1.00 37.76 81 GLU C O 1
ATOM 3741 N N . ARG C 3 82 ? 24.943 15.387 -15.600 1.00 39.41 82 ARG C N 1
ATOM 3742 C CA . ARG C 3 82 ? 25.100 14.075 -16.218 1.00 38.32 82 ARG C CA 1
ATOM 3743 C C . ARG C 3 82 ? 25.281 14.150 -17.737 1.00 40.77 82 ARG C C 1
ATOM 3744 O O . ARG C 3 82 ? 25.697 13.165 -18.349 1.00 36.67 82 ARG C O 1
ATOM 3752 N N . PHE C 3 83 ? 25.003 15.294 -18.358 1.00 32.06 83 PHE C N 1
ATOM 3753 C CA . PHE C 3 83 ? 25.026 15.421 -19.817 1.00 37.08 83 PHE C CA 1
ATOM 3754 C C . PHE C 3 83 ? 26.085 16.403 -20.320 1.00 36.52 83 PHE C C 1
ATOM 3755 O O . PHE C 3 83 ? 26.072 16.754 -21.506 1.00 38.14 83 PHE C O 1
ATOM 3763 N N . LYS C 3 84 ? 27.005 16.853 -19.450 1.00 35.56 84 LYS C N 1
ATOM 3764 C CA . LYS C 3 84 ? 28.014 17.846 -19.844 1.00 38.38 84 LYS C CA 1
ATOM 3765 C C . LYS C 3 84 ? 28.792 17.436 -21.098 1.00 45.84 84 LYS C C 1
ATOM 3766 O O . LYS C 3 84 ? 29.139 18.286 -21.923 1.00 53.98 84 LYS C O 1
ATOM 3772 N N . THR C 3 85 ? 29.096 16.149 -21.251 1.00 43.01 85 THR C N 1
ATOM 3773 C CA . THR C 3 85 ? 29.747 15.678 -22.470 1.00 50.53 85 THR C CA 1
ATOM 3774 C C . THR C 3 85 ? 28.840 14.828 -23.359 1.00 49.21 85 THR C C 1
ATOM 3775 O O . THR C 3 85 ? 29.029 14.811 -24.575 1.00 52.66 85 THR C O 1
ATOM 3779 N N . LYS C 3 86 ? 27.838 14.163 -22.784 1.00 40.03 86 LYS C N 1
ATOM 3780 C CA . LYS C 3 86 ? 26.947 13.304 -23.557 1.00 39.21 86 LYS C CA 1
ATOM 3781 C C . LYS C 3 86 ? 26.166 14.090 -24.618 1.00 41.98 86 LYS C C 1
ATOM 3782 O O . LYS C 3 86 ? 25.799 13.532 -25.662 1.00 38.53 86 LYS C O 1
ATOM 3788 N N . ALA C 3 87 ? 25.917 15.384 -24.387 1.00 34.75 87 ALA C N 1
ATOM 3789 C CA . ALA C 3 87 ? 24.975 16.142 -25.195 1.00 31.30 87 ALA C CA 1
ATOM 3790 C C . ALA C 3 87 ? 25.600 17.438 -25.696 1.00 36.20 87 ALA C C 1
ATOM 3791 O O . ALA C 3 87 ? 26.339 18.106 -24.968 1.00 36.80 87 ALA C O 1
ATOM 3793 N N . THR C 3 88 ? 25.267 17.797 -26.940 1.00 30.42 88 THR C N 1
ATOM 3794 C CA . THR C 3 88 ? 25.664 19.058 -27.571 1.00 34.82 88 THR C CA 1
ATOM 3795 C C . THR C 3 88 ? 24.423 19.697 -28.185 1.00 31.42 88 THR C C 1
ATOM 3796 O O . THR C 3 88 ? 23.794 19.098 -29.057 1.00 29.68 88 THR C O 1
ATOM 3800 N N . LEU C 3 89 ? 24.087 20.916 -27.769 1.00 27.90 89 LEU C N 1
ATOM 3801 C CA . LEU C 3 89 ? 22.899 21.608 -28.271 1.00 27.44 89 LEU C CA 1
ATOM 3802 C C . LEU C 3 89 ? 23.293 22.635 -29.323 1.00 31.87 89 LEU C C 1
ATOM 3803 O O . LEU C 3 89 ? 24.256 23.374 -29.131 1.00 33.06 89 LEU C O 1
ATOM 3808 N N . THR C 3 90 ? 22.539 22.691 -30.424 1.00 25.03 90 THR C N 1
ATOM 3809 C CA . THR C 3 90 ? 22.677 23.747 -31.428 1.00 28.29 90 THR C CA 1
ATOM 3810 C C . THR C 3 90 ? 21.283 24.092 -31.928 1.00 23.84 90 THR C C 1
ATOM 3811 O O . THR C 3 90 ? 20.303 23.408 -31.624 1.00 30.54 90 THR C O 1
ATOM 3815 N N . VAL C 3 91 ? 21.203 25.154 -32.734 1.00 29.56 91 VAL C N 1
ATOM 3816 C CA . VAL C 3 91 ? 19.963 25.544 -33.398 1.00 31.67 91 VAL C CA 1
ATOM 3817 C C . VAL C 3 91 ? 20.281 25.960 -34.824 1.00 39.77 91 VAL C C 1
ATOM 3818 O O . VAL C 3 91 ? 21.417 26.299 -35.164 1.00 37.94 91 VAL C O 1
ATOM 3822 N N . ASP C 3 92 ? 19.247 25.934 -35.653 1.00 35.76 92 ASP C N 1
ATOM 3823 C CA . ASP C 3 92 ? 19.236 26.596 -36.951 1.00 32.92 92 ASP C CA 1
ATOM 3824 C C . ASP C 3 92 ? 18.111 27.633 -36.908 1.00 42.17 92 ASP C C 1
ATOM 3825 O O . ASP C 3 92 ? 16.937 27.282 -37.067 1.00 35.35 92 ASP C O 1
ATOM 3830 N N . LYS C 3 93 ? 18.483 28.906 -36.702 1.00 39.43 93 LYS C N 1
ATOM 3831 C CA . LYS C 3 93 ? 17.503 29.984 -36.581 1.00 37.11 93 LYS C CA 1
ATOM 3832 C C . LYS C 3 93 ? 16.668 30.156 -37.848 1.00 46.76 93 LYS C C 1
ATOM 3833 O O . LYS C 3 93 ? 15.481 30.496 -37.771 1.00 46.57 93 LYS C O 1
ATOM 3839 N N . SER C 3 94 ? 17.283 29.987 -39.025 1.00 45.76 94 SER C N 1
ATOM 3840 C CA . SER C 3 94 ? 16.562 30.207 -40.276 1.00 51.47 94 SER C CA 1
ATOM 3841 C C . SER C 3 94 ? 15.359 29.279 -40.393 1.00 52.71 94 SER C C 1
ATOM 3842 O O . SER C 3 94 ? 14.243 29.724 -40.685 1.00 66.62 94 SER C O 1
ATOM 3845 N N . SER C 3 95 ? 15.564 27.989 -40.155 1.00 49.10 95 SER C N 1
ATOM 3846 C CA . SER C 3 95 ? 14.509 26.991 -40.300 1.00 45.53 95 SER C CA 1
ATOM 3847 C C . SER C 3 95 ? 13.763 26.716 -39.003 1.00 42.66 95 SER C C 1
ATOM 3848 O O . SER C 3 95 ? 12.881 25.850 -38.996 1.00 44.00 95 SER C O 1
ATOM 3851 N N . SER C 3 96 ? 14.089 27.435 -37.917 1.00 35.45 96 SER C N 1
ATOM 3852 C CA . SER C 3 96 ? 13.475 27.251 -36.594 1.00 35.96 96 SER C CA 1
ATOM 3853 C C . SER C 3 96 ? 13.516 25.789 -36.144 1.00 36.59 96 SER C C 1
ATOM 3854 O O . SER C 3 96 ? 12.505 25.200 -35.731 1.00 31.59 96 SER C O 1
ATOM 3857 N N . ILE C 3 97 ? 14.715 25.209 -36.192 1.00 29.27 97 ILE C N 1
ATOM 3858 C CA . ILE C 3 97 ? 14.940 23.830 -35.765 1.00 26.45 97 ILE C CA 1
ATOM 3859 C C . ILE C 3 97 ? 15.982 23.828 -34.662 1.00 33.11 97 ILE C C 1
ATOM 3860 O O . ILE C 3 97 ? 17.030 24.480 -34.783 1.00 29.11 97 ILE C O 1
ATOM 3865 N N . ALA C 3 98 ? 15.702 23.080 -33.603 1.00 26.98 98 ALA C N 1
ATOM 3866 C CA . ALA C 3 98 ? 16.665 22.846 -32.531 1.00 29.36 98 ALA C CA 1
ATOM 3867 C C . ALA C 3 98 ? 17.192 21.427 -32.639 1.00 32.19 98 ALA C C 1
ATOM 3868 O O . ALA C 3 98 ? 16.436 20.500 -32.965 1.00 26.52 98 ALA C O 1
ATOM 3870 N N . TYR C 3 99 ? 18.491 21.267 -32.369 1.00 22.97 99 TYR C N 1
ATOM 3871 C CA . TYR C 3 99 ? 19.167 19.989 -32.494 1.00 27.90 99 TYR C CA 1
ATOM 3872 C C . TYR C 3 99 ? 19.805 19.604 -31.182 1.00 36.68 99 TYR C C 1
ATOM 3873 O O . TYR C 3 99 ? 20.399 20.446 -30.499 1.00 33.39 99 TYR C O 1
ATOM 3882 N N . LEU C 3 100 ? 19.678 18.325 -30.848 1.00 32.72 100 LEU C N 1
ATOM 3883 C CA . LEU C 3 100 ? 20.362 17.728 -29.712 1.00 30.42 100 LEU C CA 1
ATOM 3884 C C . LEU C 3 100 ? 21.282 16.656 -30.274 1.00 33.48 100 LEU C C 1
ATOM 3885 O O . LEU C 3 100 ? 20.820 15.628 -30.789 1.00 29.17 100 LEU C O 1
ATOM 3890 N N . GLN C 3 101 ? 22.578 16.892 -30.211 1.00 27.78 101 GLN C N 1
ATOM 3891 C CA . GLN C 3 101 ? 23.520 15.866 -30.635 1.00 31.52 101 GLN C CA 1
ATOM 3892 C C . GLN C 3 101 ? 23.942 15.027 -29.437 1.00 32.75 101 GLN C C 1
ATOM 3893 O O . GLN C 3 101 ? 24.458 15.568 -28.455 1.00 36.23 101 GLN C O 1
ATOM 3899 N N . LEU C 3 102 ? 23.761 13.708 -29.544 1.00 30.97 102 LEU C N 1
ATOM 3900 C CA . LEU C 3 102 ? 24.115 12.763 -28.495 1.00 35.55 102 LEU C CA 1
ATOM 3901 C C . LEU C 3 102 ? 25.367 12.043 -28.945 1.00 34.31 102 LEU C C 1
ATOM 3902 O O . LEU C 3 102 ? 25.387 11.467 -30.037 1.00 41.10 102 LEU C O 1
ATOM 3907 N N . ASN C 3 103 ? 26.400 12.075 -28.114 1.00 40.60 103 ASN C N 1
ATOM 3908 C CA . ASN C 3 103 ? 27.744 11.697 -28.515 1.00 38.33 103 ASN C CA 1
ATOM 3909 C C . ASN C 3 103 ? 28.120 10.326 -27.969 1.00 43.15 103 ASN C C 1
ATOM 3910 O O . ASN C 3 103 ? 28.065 10.102 -26.758 1.00 42.50 103 ASN C O 1
ATOM 3915 N N . SER C 3 104 ? 28.522 9.422 -28.869 1.00 49.68 104 SER C N 1
ATOM 3916 C CA . SER C 3 104 ? 29.171 8.151 -28.531 1.00 53.36 104 SER C CA 1
ATOM 3917 C C . SER C 3 104 ? 28.302 7.318 -27.584 1.00 54.95 104 SER C C 1
ATOM 3918 O O . SER C 3 104 ? 28.655 7.021 -26.442 1.00 46.59 104 SER C O 1
ATOM 3921 N N . LEU C 3 105 ? 27.152 6.923 -28.113 1.00 44.55 105 LEU C N 1
ATOM 3922 C CA . LEU C 3 105 ? 26.118 6.345 -27.275 1.00 38.57 105 LEU C CA 1
ATOM 3923 C C . LEU C 3 105 ? 26.445 4.904 -26.874 1.00 39.91 105 LEU C C 1
ATOM 3924 O O . LEU C 3 105 ? 27.198 4.182 -27.550 1.00 42.61 105 LEU C O 1
ATOM 3929 N N . THR C 3 106 ? 25.917 4.513 -25.723 1.00 43.87 106 THR C N 1
ATOM 3930 C CA . THR C 3 106 ? 25.927 3.135 -25.247 1.00 50.93 106 THR C CA 1
ATOM 3931 C C . THR C 3 106 ? 24.483 2.701 -25.052 1.00 48.99 106 THR C C 1
ATOM 3932 O O . THR C 3 106 ? 23.570 3.527 -25.089 1.00 38.11 106 THR C O 1
ATOM 3936 N N . SER C 3 107 ? 24.273 1.396 -24.833 1.00 42.39 107 SER C N 1
ATOM 3937 C CA . SER C 3 107 ? 22.909 0.904 -24.611 1.00 41.80 107 SER C CA 1
ATOM 3938 C C . SER C 3 107 ? 22.176 1.672 -23.513 1.00 43.43 107 SER C C 1
ATOM 3939 O O . SER C 3 107 ? 20.954 1.815 -23.579 1.00 38.58 107 SER C O 1
ATOM 3942 N N . GLU C 3 108 ? 22.899 2.159 -22.491 1.00 42.76 108 GLU C N 1
ATOM 3943 C CA . GLU C 3 108 ? 22.296 2.920 -21.396 1.00 48.92 108 GLU C CA 1
ATOM 3944 C C . GLU C 3 108 ? 21.764 4.281 -21.828 1.00 44.89 108 GLU C C 1
ATOM 3945 O O . GLU C 3 108 ? 21.044 4.910 -21.056 1.00 42.71 108 GLU C O 1
ATOM 3951 N N . ASP C 3 109 ? 22.113 4.763 -23.009 1.00 36.20 109 ASP C N 1
ATOM 3952 C CA . ASP C 3 109 ? 21.504 5.972 -23.550 1.00 30.74 109 ASP C CA 1
ATOM 3953 C C . ASP C 3 109 ? 20.191 5.724 -24.288 1.00 33.58 109 ASP C C 1
ATOM 3954 O O . ASP C 3 109 ? 19.571 6.694 -24.740 1.00 33.77 109 ASP C O 1
ATOM 3959 N N . SER C 3 110 ? 19.759 4.465 -24.436 1.00 30.06 110 SER C N 1
ATOM 3960 C CA . SER C 3 110 ? 18.436 4.184 -25.003 1.00 29.93 110 SER C CA 1
ATOM 3961 C C . SER C 3 110 ? 17.352 4.784 -24.121 1.00 29.58 110 SER C C 1
ATOM 3962 O O . SER C 3 110 ? 17.313 4.527 -22.918 1.00 33.51 110 SER C O 1
ATOM 3965 N N . ALA C 3 111 ? 16.455 5.569 -24.725 1.00 28.49 111 ALA C N 1
ATOM 3966 C CA . ALA C 3 111 ? 15.549 6.433 -23.983 1.00 26.13 111 ALA C CA 1
ATOM 3967 C C . ALA C 3 111 ? 14.727 7.265 -24.965 1.00 26.97 111 ALA C C 1
ATOM 3968 O O . ALA C 3 111 ? 15.078 7.402 -26.141 1.00 25.76 111 ALA C O 1
ATOM 3970 N N . VAL C 3 112 ? 13.628 7.824 -24.457 1.00 23.99 112 VAL C N 1
ATOM 3971 C CA . VAL C 3 112 ? 12.890 8.855 -25.164 1.00 18.70 112 VAL C CA 1
ATOM 3972 C C . VAL C 3 112 ? 13.554 10.191 -24.874 1.00 23.99 112 VAL C C 1
ATOM 3973 O O . VAL C 3 112 ? 13.836 10.504 -23.709 1.00 26.04 112 VAL C O 1
ATOM 3977 N N . TYR C 3 113 ? 13.780 10.996 -25.922 1.00 19.93 113 TYR C N 1
ATOM 3978 C CA . TYR C 3 113 ? 14.324 12.355 -25.786 1.00 21.56 113 TYR C CA 1
ATOM 3979 C C . TYR C 3 113 ? 13.289 13.345 -26.267 1.00 26.76 113 TYR C C 1
ATOM 3980 O O . TYR C 3 113 ? 12.914 13.317 -27.445 1.00 25.57 113 TYR C O 1
ATOM 3989 N N . TYR C 3 114 ? 12.851 14.230 -25.368 1.00 21.20 114 TYR C N 1
ATOM 3990 C CA . TYR C 3 114 ? 11.906 15.287 -25.705 1.00 25.49 114 TYR C CA 1
ATOM 3991 C C . TYR C 3 114 ? 12.610 16.623 -25.864 1.00 26.45 114 TYR C C 1
ATOM 3992 O O . TYR C 3 114 ? 13.552 16.942 -25.124 1.00 23.87 114 TYR C O 1
ATOM 4001 N N . CYS C 3 115 ? 12.087 17.440 -26.769 1.00 20.02 115 CYS C N 1
ATOM 4002 C CA . CYS C 3 115 ? 12.329 18.880 -26.729 1.00 18.60 115 CYS C CA 1
ATOM 4003 C C . CYS C 3 115 ? 11.136 19.573 -26.066 1.00 22.00 115 CYS C C 1
ATOM 4004 O O . CYS C 3 115 ? 10.000 19.072 -26.088 1.00 22.52 115 CYS C O 1
ATOM 4007 N N . THR C 3 116 ? 11.369 20.706 -25.455 1.00 24.49 116 THR C N 1
ATOM 4008 C CA . THR C 3 116 ? 10.295 21.365 -24.782 1.00 16.99 116 THR C CA 1
ATOM 4009 C C . THR C 3 116 ? 10.615 22.822 -24.608 1.00 21.19 116 THR C C 1
ATOM 4010 O O . THR C 3 116 ? 11.739 23.194 -24.640 1.00 20.18 116 THR C O 1
ATOM 4014 N N . ARG C 3 117 ? 9.582 23.639 -24.438 1.00 27.92 117 ARG C N 1
ATOM 4015 C CA . ARG C 3 117 ? 9.766 25.073 -24.266 1.00 24.58 117 ARG C CA 1
ATOM 4016 C C . ARG C 3 117 ? 8.793 25.624 -23.234 1.00 19.86 117 ARG C C 1
ATOM 4017 O O . ARG C 3 117 ? 7.727 25.053 -23.003 1.00 21.05 117 ARG C O 1
ATOM 4025 N N . ARG C 3 118 ? 9.168 26.737 -22.615 1.00 19.59 118 ARG C N 1
ATOM 4026 C CA . ARG C 3 118 ? 8.338 27.358 -21.617 1.00 21.88 118 ARG C CA 1
ATOM 4027 C C . ARG C 3 118 ? 7.089 27.926 -22.208 1.00 22.97 118 ARG C C 1
ATOM 4028 O O . ARG C 3 118 ? 7.110 28.410 -23.294 1.00 26.46 118 ARG C O 1
ATOM 4036 N N . GLY C 3 119 ? 6.010 27.884 -21.462 1.00 26.70 119 GLY C N 1
ATOM 4037 C CA . GLY C 3 119 ? 4.770 28.484 -21.934 1.00 34.99 119 GLY C CA 1
ATOM 4038 C C . GLY C 3 119 ? 4.862 29.999 -22.017 1.00 34.93 119 GLY C C 1
ATOM 4039 O O . GLY C 3 119 ? 4.451 30.600 -23.007 1.00 37.13 119 GLY C O 1
ATOM 4040 N N . LEU C 3 120 ? 5.448 30.628 -21.008 1.00 36.14 120 LEU C N 1
ATOM 4041 C CA . LEU C 3 120 ? 5.696 32.066 -21.016 1.00 41.28 120 LEU C CA 1
ATOM 4042 C C . LEU C 3 120 ? 7.188 32.352 -20.860 1.00 33.84 120 LEU C C 1
ATOM 4043 O O . LEU C 3 120 ? 7.945 31.536 -20.338 1.00 30.66 120 LEU C O 1
ATOM 4048 N N . GLY C 3 121 ? 7.601 33.539 -21.286 1.00 33.25 121 GLY C N 1
ATOM 4049 C CA . GLY C 3 121 ? 9.009 33.870 -21.221 1.00 34.87 121 GLY C CA 1
ATOM 4050 C C . GLY C 3 121 ? 9.529 34.299 -19.865 1.00 31.34 121 GLY C C 1
ATOM 4051 O O . GLY C 3 121 ? 10.740 34.528 -19.738 1.00 28.24 121 GLY C O 1
ATOM 4052 N N . TYR C 3 122 ? 8.652 34.444 -18.862 1.00 34.39 122 TYR C N 1
ATOM 4053 C CA . TYR C 3 122 ? 9.092 34.756 -17.503 1.00 37.35 122 TYR C CA 1
ATOM 4054 C C . TYR C 3 122 ? 10.037 33.675 -16.993 1.00 36.03 122 TYR C C 1
ATOM 4055 O O . TYR C 3 122 ? 9.883 32.492 -17.298 1.00 32.06 122 TYR C O 1
ATOM 4064 N N . ASP C 3 123 ? 11.018 34.089 -16.184 1.00 33.33 123 ASP C N 1
ATOM 4065 C CA . ASP C 3 123 ? 12.036 33.162 -15.688 1.00 35.65 123 ASP C CA 1
ATOM 4066 C C . ASP C 3 123 ? 11.477 32.126 -14.717 1.00 28.56 123 ASP C C 1
ATOM 4067 O O . ASP C 3 123 ? 12.167 31.138 -14.434 1.00 28.14 123 ASP C O 1
ATOM 4072 N N . TYR C 3 124 ? 10.234 32.284 -14.263 1.00 30.09 124 TYR C N 1
ATOM 4073 C CA . TYR C 3 124 ? 9.550 31.231 -13.522 1.00 35.12 124 TYR C CA 1
ATOM 4074 C C . TYR C 3 124 ? 8.622 30.391 -14.385 1.00 36.24 124 TYR C C 1
ATOM 4075 O O . TYR C 3 124 ? 7.891 29.563 -13.833 1.00 32.80 124 TYR C O 1
ATOM 4084 N N . GLY C 3 125 ? 8.617 30.586 -15.709 1.00 25.97 125 GLY C N 1
ATOM 4085 C CA . GLY C 3 125 ? 7.712 29.824 -16.557 1.00 29.67 125 GLY C CA 1
ATOM 4086 C C . GLY C 3 125 ? 7.954 28.328 -16.463 1.00 30.98 125 GLY C C 1
ATOM 4087 O O . GLY C 3 125 ? 9.079 27.853 -16.270 1.00 29.50 125 GLY C O 1
ATOM 4088 N N . GLY C 3 126 ? 6.882 27.570 -16.574 1.00 22.26 126 GLY C N 1
ATOM 4089 C CA . GLY C 3 126 ? 6.994 26.128 -16.670 1.00 20.39 126 GLY C CA 1
ATOM 4090 C C . GLY C 3 126 ? 7.006 25.680 -18.122 1.00 27.79 126 GLY C C 1
ATOM 4091 O O . GLY C 3 126 ? 6.771 26.465 -19.036 1.00 28.86 126 GLY C O 1
ATOM 4092 N N . PHE C 3 127 ? 7.278 24.387 -18.323 1.00 22.81 127 PHE C N 1
ATOM 4093 C CA . PHE C 3 127 ? 7.441 23.850 -19.679 1.00 23.77 127 PHE C CA 1
ATOM 4094 C C . PHE C 3 127 ? 6.094 23.347 -20.168 1.00 22.46 127 PHE C C 1
ATOM 4095 O O . PHE C 3 127 ? 5.667 22.228 -19.855 1.00 24.78 127 PHE C O 1
ATOM 4103 N N . ALA C 3 128 ? 5.434 24.203 -20.963 1.00 30.30 128 ALA C N 1
ATOM 4104 C CA . ALA C 3 128 ? 4.059 23.973 -21.372 1.00 22.07 128 ALA C CA 1
ATOM 4105 C C . ALA C 3 128 ? 3.937 23.220 -22.683 1.00 26.63 128 ALA C C 1
ATOM 4106 O O . ALA C 3 128 ? 2.909 22.572 -22.905 1.00 30.86 128 ALA C O 1
ATOM 4108 N N . TYR C 3 129 ? 4.936 23.309 -23.571 1.00 22.33 129 TYR C N 1
ATOM 4109 C CA . TYR C 3 129 ? 4.885 22.654 -24.876 1.00 23.58 129 TYR C CA 1
ATOM 4110 C C . TYR C 3 129 ? 5.984 21.603 -24.955 1.00 26.75 129 TYR C C 1
ATOM 4111 O O . TYR C 3 129 ? 7.150 21.893 -24.662 1.00 22.26 129 TYR C O 1
ATOM 4120 N N . TRP C 3 130 ? 5.599 20.381 -25.340 1.00 23.66 130 TRP C N 1
ATOM 4121 C CA . TRP C 3 130 ? 6.476 19.213 -25.416 1.00 24.17 130 TRP C CA 1
ATOM 4122 C C . TRP C 3 130 ? 6.358 18.571 -26.786 1.00 24.86 130 TRP C C 1
ATOM 4123 O O . TRP C 3 130 ? 5.244 18.384 -27.283 1.00 24.22 130 TRP C O 1
ATOM 4134 N N . GLY C 3 131 ? 7.492 18.233 -27.395 1.00 22.12 131 GLY C N 1
ATOM 4135 C CA . GLY C 3 131 ? 7.462 17.324 -28.525 1.00 24.21 131 GLY C CA 1
ATOM 4136 C C . GLY C 3 131 ? 6.966 15.971 -28.085 1.00 24.71 131 GLY C C 1
ATOM 4137 O O . GLY C 3 131 ? 6.835 15.689 -26.893 1.00 26.95 131 GLY C O 1
ATOM 4138 N N . GLN C 3 132 ? 6.633 15.125 -29.080 1.00 25.61 132 GLN C N 1
ATOM 4139 C CA . GLN C 3 132 ? 6.228 13.742 -28.825 1.00 33.56 132 GLN C CA 1
ATOM 4140 C C . GLN C 3 132 ? 7.354 12.898 -28.241 1.00 28.61 132 GLN C C 1
ATOM 4141 O O . GLN C 3 132 ? 7.084 11.827 -27.690 1.00 32.06 132 GLN C O 1
ATOM 4147 N N . GLY C 3 133 ? 8.609 13.309 -28.415 1.00 21.57 133 GLY C N 1
ATOM 4148 C CA . GLY C 3 133 ? 9.718 12.533 -27.923 1.00 23.04 133 GLY C CA 1
ATOM 4149 C C . GLY C 3 133 ? 10.196 11.520 -28.954 1.00 23.12 133 GLY C C 1
ATOM 4150 O O . GLY C 3 133 ? 9.367 10.871 -29.605 1.00 32.21 133 GLY C O 1
ATOM 4151 N N . THR C 3 134 ? 11.515 11.374 -29.101 1.00 22.67 134 THR C N 1
ATOM 4152 C CA . THR C 3 134 ? 12.121 10.417 -30.032 1.00 25.52 134 THR C CA 1
ATOM 4153 C C . THR C 3 134 ? 12.642 9.236 -29.232 1.00 27.13 134 THR C C 1
ATOM 4154 O O . THR C 3 134 ? 13.440 9.417 -28.317 1.00 23.84 134 THR C O 1
ATOM 4158 N N . LEU C 3 135 ? 12.232 8.031 -29.591 1.00 23.26 135 LEU C N 1
ATOM 4159 C CA . LEU C 3 135 ? 12.752 6.860 -28.911 1.00 22.78 135 LEU C CA 1
ATOM 4160 C C . LEU C 3 135 ? 14.077 6.487 -29.567 1.00 32.92 135 LEU C C 1
ATOM 4161 O O . LEU C 3 135 ? 14.100 5.953 -30.680 1.00 30.50 135 LEU C O 1
ATOM 4166 N N . VAL C 3 136 ? 15.178 6.744 -28.879 1.00 22.24 136 VAL C N 1
ATOM 4167 C CA . VAL C 3 136 ? 16.500 6.366 -29.356 1.00 24.43 136 VAL C CA 1
ATOM 4168 C C . VAL C 3 136 ? 16.782 4.960 -28.853 1.00 26.29 136 VAL C C 1
ATOM 4169 O O . VAL C 3 136 ? 16.675 4.693 -27.654 1.00 31.06 136 VAL C O 1
ATOM 4173 N N . THR C 3 137 ? 17.058 4.046 -29.769 1.00 28.11 137 THR C N 1
ATOM 4174 C CA . THR C 3 137 ? 17.466 2.678 -29.451 1.00 27.53 137 THR C CA 1
ATOM 4175 C C . THR C 3 137 ? 18.936 2.541 -29.842 1.00 27.51 137 THR C C 1
ATOM 4176 O O . THR C 3 137 ? 19.288 2.751 -31.008 1.00 33.85 137 THR C O 1
ATOM 4180 N N . VAL C 3 138 ? 19.794 2.248 -28.865 1.00 34.37 138 VAL C N 1
ATOM 4181 C CA . VAL C 3 138 ? 21.222 2.065 -29.120 1.00 32.29 138 VAL C CA 1
ATOM 4182 C C . VAL C 3 138 ? 21.480 0.567 -29.200 1.00 34.87 138 VAL C C 1
ATOM 4183 O O . VAL C 3 138 ? 21.415 -0.146 -28.195 1.00 37.12 138 VAL C O 1
ATOM 4187 N N . SER C 3 139 ? 21.763 0.081 -30.396 1.00 34.54 139 SER C N 1
ATOM 4188 C CA . SER C 3 139 ? 21.862 -1.365 -30.581 1.00 40.82 139 SER C CA 1
ATOM 4189 C C . SER C 3 139 ? 22.474 -1.682 -31.936 1.00 42.47 139 SER C C 1
ATOM 4190 O O . SER C 3 139 ? 22.273 -0.943 -32.912 1.00 38.87 139 SER C O 1
ATOM 4193 N N . ALA C 3 140 ? 23.165 -2.830 -31.995 1.00 41.53 140 ALA C N 1
ATOM 4194 C CA . ALA C 3 140 ? 23.730 -3.324 -33.237 1.00 46.21 140 ALA C CA 1
ATOM 4195 C C . ALA C 3 140 ? 22.731 -4.105 -34.090 1.00 44.55 140 ALA C C 1
ATOM 4196 O O . ALA C 3 140 ? 23.035 -4.406 -35.246 1.00 45.90 140 ALA C O 1
ATOM 4198 N N . ALA C 3 141 ? 21.565 -4.454 -33.559 1.00 39.19 141 ALA C N 1
ATOM 4199 C CA . ALA C 3 141 ? 20.603 -5.265 -34.303 1.00 43.59 141 ALA C CA 1
ATOM 4200 C C . ALA C 3 141 ? 20.016 -4.478 -35.483 1.00 46.93 141 ALA C C 1
ATOM 4201 O O . ALA C 3 141 ? 19.985 -3.243 -35.490 1.00 46.94 141 ALA C O 1
ATOM 4203 N N . LYS C 3 142 ? 19.522 -5.212 -36.480 1.00 45.01 142 LYS C N 1
ATOM 4204 C CA . LYS C 3 142 ? 19.032 -4.602 -37.710 1.00 40.00 142 LYS C CA 1
ATOM 4205 C C . LYS C 3 142 ? 17.518 -4.418 -37.672 1.00 39.78 142 LYS C C 1
ATOM 4206 O O . LYS C 3 142 ? 16.797 -5.197 -37.053 1.00 36.96 142 LYS C O 1
ATOM 4212 N N . THR C 3 143 ? 17.050 -3.373 -38.346 1.00 35.46 143 THR C N 1
ATOM 4213 C CA . THR C 3 143 ? 15.621 -3.115 -38.447 1.00 30.80 143 THR C CA 1
ATOM 4214 C C . THR C 3 143 ? 14.940 -4.286 -39.127 1.00 39.18 143 THR C C 1
ATOM 4215 O O . THR C 3 143 ? 15.443 -4.788 -40.127 1.00 35.34 143 THR C O 1
ATOM 4219 N N . THR C 3 144 ? 13.795 -4.723 -38.594 1.00 31.39 144 THR C N 1
ATOM 4220 C CA . THR C 3 144 ? 13.102 -5.854 -39.204 1.00 34.16 144 THR C CA 1
ATOM 4221 C C . THR C 3 144 ? 11.600 -5.632 -39.025 1.00 29.66 144 THR C C 1
ATOM 4222 O O . THR C 3 144 ? 11.167 -5.204 -37.943 1.00 29.12 144 THR C O 1
ATOM 4226 N N . PRO C 3 145 ? 10.799 -5.837 -40.072 1.00 31.42 145 PRO C N 1
ATOM 4227 C CA . PRO C 3 145 ? 9.354 -5.614 -39.971 1.00 28.00 145 PRO C CA 1
ATOM 4228 C C . PRO C 3 145 ? 8.675 -6.695 -39.144 1.00 25.98 145 PRO C C 1
ATOM 4229 O O . PRO C 3 145 ? 9.208 -7.799 -38.986 1.00 34.33 145 PRO C O 1
ATOM 4233 N N . PRO C 3 146 ? 7.491 -6.418 -38.614 1.00 25.55 146 PRO C N 1
ATOM 4234 C CA . PRO C 3 146 ? 6.785 -7.403 -37.794 1.00 27.74 146 PRO C CA 1
ATOM 4235 C C . PRO C 3 146 ? 6.072 -8.442 -38.637 1.00 31.10 146 PRO C C 1
ATOM 4236 O O . PRO C 3 146 ? 5.627 -8.162 -39.749 1.00 34.65 146 PRO C O 1
ATOM 4240 N N . SER C 3 147 ? 5.992 -9.658 -38.094 1.00 29.17 147 SER C N 1
ATOM 4241 C CA . SER C 3 147 ? 5.015 -10.649 -38.542 1.00 32.12 147 SER C CA 1
ATOM 4242 C C . SER C 3 147 ? 3.792 -10.502 -37.665 1.00 28.29 147 SER C C 1
ATOM 4243 O O . SER C 3 147 ? 3.923 -10.230 -36.471 1.00 28.82 147 SER C O 1
ATOM 4246 N N . VAL C 3 148 ? 2.600 -10.663 -38.242 1.00 26.82 148 VAL C N 1
ATOM 4247 C CA . VAL C 3 148 ? 1.367 -10.495 -37.471 1.00 24.00 148 VAL C CA 1
ATOM 4248 C C . VAL C 3 148 ? 0.509 -11.743 -37.627 1.00 28.41 148 VAL C C 1
ATOM 4249 O O . VAL C 3 148 ? 0.251 -12.190 -38.749 1.00 26.39 148 VAL C O 1
ATOM 4253 N N . TYR C 3 149 ? 0.065 -12.306 -36.498 1.00 23.50 149 TYR C N 1
ATOM 4254 C CA . TYR C 3 149 ? -0.697 -13.544 -36.535 1.00 22.05 149 TYR C CA 1
ATOM 4255 C C . TYR C 3 149 ? -2.052 -13.345 -35.866 1.00 22.66 149 TYR C C 1
ATOM 4256 O O . TYR C 3 149 ? -2.147 -12.666 -34.827 1.00 22.57 149 TYR C O 1
ATOM 4265 N N . PRO C 3 150 ? -3.123 -13.880 -36.458 1.00 23.77 150 PRO C N 1
ATOM 4266 C CA . PRO C 3 150 ? -4.464 -13.659 -35.906 1.00 23.70 150 PRO C CA 1
ATOM 4267 C C . PRO C 3 150 ? -4.711 -14.571 -34.715 1.00 24.07 150 PRO C C 1
ATOM 4268 O O . PRO C 3 150 ? -4.252 -15.718 -34.690 1.00 26.07 150 PRO C O 1
ATOM 4272 N N . LEU C 3 151 ? -5.422 -14.051 -33.701 1.00 29.19 151 LEU C N 1
ATOM 4273 C CA . LEU C 3 151 ? -5.823 -14.854 -32.536 1.00 22.68 151 LEU C CA 1
ATOM 4274 C C . LEU C 3 151 ? -7.343 -14.930 -32.571 1.00 24.95 151 LEU C C 1
ATOM 4275 O O . LEU C 3 151 ? -8.041 -13.979 -32.193 1.00 22.78 151 LEU C O 1
ATOM 4280 N N . ALA C 3 152 ? -7.850 -16.058 -33.065 1.00 30.64 152 ALA C N 1
ATOM 4281 C CA . ALA C 3 152 ? -9.264 -16.286 -33.297 1.00 31.48 152 ALA C CA 1
ATOM 4282 C C . ALA C 3 152 ? -9.787 -17.348 -32.334 1.00 33.37 152 ALA C C 1
ATOM 4283 O O . ALA C 3 152 ? -9.086 -18.320 -32.036 1.00 33.67 152 ALA C O 1
ATOM 4285 N N . PRO C 3 153 ? -10.993 -17.191 -31.816 1.00 32.41 153 PRO C N 1
ATOM 4286 C CA . PRO C 3 153 ? -11.521 -18.176 -30.874 1.00 47.93 153 PRO C CA 1
ATOM 4287 C C . PRO C 3 153 ? -11.945 -19.447 -31.594 1.00 46.26 153 PRO C C 1
ATOM 4288 O O . PRO C 3 153 ? -12.147 -19.467 -32.811 1.00 44.25 153 PRO C O 1
ATOM 4292 N N . GLY C 3 154 ? -12.044 -20.525 -30.812 1.00 51.64 154 GLY C N 1
ATOM 4293 C CA . GLY C 3 154 ? -12.563 -21.790 -31.288 1.00 65.33 154 GLY C CA 1
ATOM 4294 C C . GLY C 3 154 ? -14.078 -21.776 -31.366 1.00 73.23 154 GLY C C 1
ATOM 4295 O O . GLY C 3 154 ? -14.722 -20.722 -31.352 1.00 69.40 154 GLY C O 1
ATOM 4296 N N . SER C 3 155 ? -14.652 -22.976 -31.457 1.00 68.88 155 SER C N 1
ATOM 4297 C CA . SER C 3 155 ? -16.101 -23.100 -31.530 1.00 64.93 155 SER C CA 1
ATOM 4298 C C . SER C 3 155 ? -16.741 -22.428 -30.321 1.00 60.14 155 SER C C 1
ATOM 4299 O O . SER C 3 155 ? -16.149 -22.343 -29.241 1.00 66.53 155 SER C O 1
ATOM 4302 N N . ALA C 3 156 ? -17.951 -21.912 -30.519 1.00 53.36 156 ALA C N 1
ATOM 4303 C CA . ALA C 3 156 ? -18.674 -21.274 -29.428 1.00 48.76 156 ALA C CA 1
ATOM 4304 C C . ALA C 3 156 ? -20.168 -21.443 -29.649 1.00 52.11 156 ALA C C 1
ATOM 4305 O O . ALA C 3 156 ? -20.654 -21.435 -30.788 1.00 47.59 156 ALA C O 1
ATOM 4307 N N . ALA C 3 157 ? -20.889 -21.591 -28.542 1.00 48.85 157 ALA C N 1
ATOM 4308 C CA . ALA C 3 157 ? -22.339 -21.666 -28.601 1.00 50.44 157 ALA C CA 1
ATOM 4309 C C . ALA C 3 157 ? -22.924 -20.328 -29.053 1.00 47.87 157 ALA C C 1
ATOM 4310 O O . ALA C 3 157 ? -22.254 -19.287 -29.065 1.00 38.86 157 ALA C O 1
ATOM 4312 N N . GLN C 3 158 ? -24.198 -20.375 -29.445 1.00 44.74 158 GLN C N 1
ATOM 4313 C CA . GLN C 3 158 ? -24.972 -19.178 -29.768 1.00 51.25 158 GLN C CA 1
ATOM 4314 C C . GLN C 3 158 ? -25.476 -18.560 -28.461 1.00 43.36 158 GLN C C 1
ATOM 4315 O O . GLN C 3 158 ? -26.632 -18.720 -28.060 1.00 47.65 158 GLN C O 1
ATOM 4321 N N . THR C 3 159 ? -24.580 -17.843 -27.773 1.00 38.79 159 THR C N 1
ATOM 4322 C CA . THR C 3 159 ? -24.947 -17.133 -26.552 1.00 39.68 159 THR C CA 1
ATOM 4323 C C . THR C 3 159 ? -24.437 -15.695 -26.617 1.00 30.98 159 THR C C 1
ATOM 4324 O O . THR C 3 159 ? -23.679 -15.315 -27.519 1.00 31.56 159 THR C O 1
ATOM 4328 N N . ASN C 3 160 ? -24.845 -14.887 -25.634 1.00 31.46 160 ASN C N 1
ATOM 4329 C CA . ASN C 3 160 ? -24.451 -13.485 -25.607 1.00 31.17 160 ASN C CA 1
ATOM 4330 C C . ASN C 3 160 ? -23.148 -13.255 -24.864 1.00 36.90 160 ASN C C 1
ATOM 4331 O O . ASN C 3 160 ? -22.864 -12.118 -24.488 1.00 33.85 160 ASN C O 1
ATOM 4336 N N . SER C 3 161 ? -22.344 -14.303 -24.633 1.00 33.00 161 SER C N 1
ATOM 4337 C CA . SER C 3 161 ? -21.042 -14.055 -24.028 1.00 31.18 161 SER C CA 1
ATOM 4338 C C . SER C 3 161 ? -20.181 -13.263 -25.010 1.00 36.62 161 SER C C 1
ATOM 4339 O O . SER C 3 161 ? -20.178 -13.550 -26.205 1.00 28.85 161 SER C O 1
ATOM 4342 N N . MET C 3 162 ? -19.503 -12.224 -24.520 1.00 29.81 162 MET C N 1
ATOM 4343 C CA . MET C 3 162 ? -18.643 -11.415 -25.391 1.00 23.22 162 MET C CA 1
ATOM 4344 C C . MET C 3 162 ? -17.467 -12.224 -25.934 1.00 28.88 162 MET C C 1
ATOM 4345 O O . MET C 3 162 ? -17.008 -13.187 -25.319 1.00 32.18 162 MET C O 1
ATOM 4350 N N . VAL C 3 163 ? -16.983 -11.807 -27.106 1.00 25.66 163 VAL C N 1
ATOM 4351 C CA . VAL C 3 163 ? -15.968 -12.512 -27.875 1.00 25.66 163 VAL C CA 1
ATOM 4352 C C . VAL C 3 163 ? -14.664 -11.735 -27.786 1.00 29.90 163 VAL C C 1
ATOM 4353 O O . VAL C 3 163 ? -14.620 -10.542 -28.132 1.00 25.82 163 VAL C O 1
ATOM 4357 N N . THR C 3 164 ? -13.591 -12.418 -27.383 1.00 27.41 164 THR C N 1
ATOM 4358 C CA . THR C 3 164 ? -12.260 -11.816 -27.328 1.00 26.82 164 THR C CA 1
ATOM 4359 C C . THR C 3 164 ? -11.433 -12.298 -28.518 1.00 24.19 164 THR C C 1
ATOM 4360 O O . THR C 3 164 ? -11.333 -13.509 -28.766 1.00 25.72 164 THR C O 1
ATOM 4364 N N . LEU C 3 165 ? -10.845 -11.367 -29.233 1.00 22.49 165 LEU C N 1
ATOM 4365 C CA . LEU C 3 165 ? -9.999 -11.656 -30.357 1.00 19.23 165 LEU C CA 1
ATOM 4366 C C . LEU C 3 165 ? -8.687 -10.983 -30.108 1.00 24.26 165 LEU C C 1
ATOM 4367 O O . LEU C 3 165 ? -8.544 -10.247 -29.170 1.00 24.77 165 LEU C O 1
ATOM 4372 N N . GLY C 3 166 ? -7.732 -11.235 -30.972 1.00 22.48 166 GLY C N 1
ATOM 4373 C CA . GLY C 3 166 ? -6.454 -10.602 -30.841 1.00 24.35 166 GLY C CA 1
ATOM 4374 C C . GLY C 3 166 ? -5.493 -10.814 -31.975 1.00 26.25 166 GLY C C 1
ATOM 4375 O O . GLY C 3 166 ? -5.793 -11.448 -32.932 1.00 24.31 166 GLY C O 1
ATOM 4376 N N . CYS C 3 167 ? -4.325 -10.242 -31.826 1.00 22.40 167 CYS C N 1
ATOM 4377 C CA . CYS C 3 167 ? -3.273 -10.424 -32.771 1.00 25.36 167 CYS C CA 1
ATOM 4378 C C . CYS C 3 167 ? -1.946 -10.449 -32.049 1.00 29.06 167 CYS C C 1
ATOM 4379 O O . CYS C 3 167 ? -1.765 -9.785 -31.073 1.00 25.17 167 CYS C O 1
ATOM 4382 N N . LEU C 3 168 ? -1.060 -11.286 -32.542 1.00 27.25 168 LEU C N 1
ATOM 4383 C CA . LEU C 3 168 ? 0.250 -11.470 -31.985 1.00 23.16 168 LEU C CA 1
ATOM 4384 C C . LEU C 3 168 ? 1.240 -10.912 -32.977 1.00 25.17 168 LEU C C 1
ATOM 4385 O O . LEU C 3 168 ? 1.207 -11.243 -34.113 1.00 25.98 168 LEU C O 1
ATOM 4390 N N . VAL C 3 169 ? 2.111 -10.054 -32.504 1.00 22.87 169 VAL C N 1
ATOM 4391 C CA . VAL C 3 169 ? 3.087 -9.357 -33.335 1.00 24.64 169 VAL C CA 1
ATOM 4392 C C . VAL C 3 169 ? 4.470 -9.813 -32.894 1.00 23.25 169 VAL C C 1
ATOM 4393 O O . VAL C 3 169 ? 4.834 -9.653 -31.720 1.00 28.00 169 VAL C O 1
ATOM 4397 N N . LYS C 3 170 ? 5.235 -10.381 -33.830 1.00 22.51 170 LYS C N 1
ATOM 4398 C CA . LYS C 3 170 ? 6.525 -10.981 -33.524 1.00 28.67 170 LYS C CA 1
ATOM 4399 C C . LYS C 3 170 ? 7.585 -10.515 -34.511 1.00 33.03 170 LYS C C 1
ATOM 4400 O O . LYS C 3 170 ? 7.291 -10.076 -35.630 1.00 28.38 170 LYS C O 1
ATOM 4406 N N . GLY C 3 171 ? 8.834 -10.635 -34.071 1.00 31.13 171 GLY C N 1
ATOM 4407 C CA . GLY C 3 171 ? 9.949 -10.581 -34.983 1.00 30.97 171 GLY C CA 1
ATOM 4408 C C . GLY C 3 171 ? 10.336 -9.215 -35.501 1.00 33.90 171 GLY C C 1
ATOM 4409 O O . GLY C 3 171 ? 10.987 -9.138 -36.546 1.00 29.73 171 GLY C O 1
ATOM 4410 N N . TYR C 3 172 ? 10.001 -8.134 -34.793 1.00 25.64 172 TYR C N 1
ATOM 4411 C CA . TYR C 3 172 ? 10.344 -6.799 -35.259 1.00 25.19 172 TYR C CA 1
ATOM 4412 C C . TYR C 3 172 ? 11.416 -6.155 -34.387 1.00 31.43 172 TYR C C 1
ATOM 4413 O O . TYR C 3 172 ? 11.680 -6.566 -33.244 1.00 28.42 172 TYR C O 1
ATOM 4422 N N . PHE C 3 173 ? 12.025 -5.115 -34.954 1.00 26.62 173 PHE C N 1
ATOM 4423 C CA . PHE C 3 173 ? 13.058 -4.323 -34.306 1.00 25.09 173 PHE C CA 1
ATOM 4424 C C . PHE C 3 173 ? 13.287 -3.038 -35.099 1.00 25.76 173 PHE C C 1
ATOM 4425 O O . PHE C 3 173 ? 13.252 -3.061 -36.329 1.00 29.79 173 PHE C O 1
ATOM 4433 N N . PRO C 3 174 ? 13.476 -1.881 -34.439 1.00 23.63 174 PRO C N 1
ATOM 4434 C CA . PRO C 3 174 ? 13.330 -1.612 -33.014 1.00 26.11 174 PRO C CA 1
ATOM 4435 C C . PRO C 3 174 ? 11.879 -1.273 -32.651 1.00 22.25 174 PRO C C 1
ATOM 4436 O O . PRO C 3 174 ? 10.994 -1.390 -33.485 1.00 24.71 174 PRO C O 1
ATOM 4440 N N . GLU C 3 175 ? 11.664 -0.920 -31.387 1.00 19.55 175 GLU C N 1
ATOM 4441 C CA . GLU C 3 175 ? 10.402 -0.325 -30.943 1.00 22.14 175 GLU C CA 1
ATOM 4442 C C . GLU C 3 175 ? 10.314 1.111 -31.464 1.00 27.83 175 GLU C C 1
ATOM 4443 O O . GLU C 3 175 ? 11.334 1.709 -31.784 1.00 26.09 175 GLU C O 1
ATOM 4449 N N . PRO C 3 176 ? 9.092 1.684 -31.594 1.00 27.26 176 PRO C N 1
ATOM 4450 C CA . PRO C 3 176 ? 7.761 1.163 -31.270 1.00 30.36 176 PRO C CA 1
ATOM 4451 C C . PRO C 3 176 ? 7.006 0.530 -32.432 1.00 31.19 176 PRO C C 1
ATOM 4452 O O . PRO C 3 176 ? 7.257 0.781 -33.611 1.00 26.22 176 PRO C O 1
ATOM 4456 N N . VAL C 3 177 ? 6.040 -0.295 -32.075 1.00 25.30 177 VAL C N 1
ATOM 4457 C CA . VAL C 3 177 ? 4.945 -0.675 -32.954 1.00 31.51 177 VAL C CA 1
ATOM 4458 C C . VAL C 3 177 ? 3.667 -0.124 -32.327 1.00 30.81 177 VAL C C 1
ATOM 4459 O O . VAL C 3 177 ? 3.539 -0.100 -31.103 1.00 33.52 177 VAL C O 1
ATOM 4463 N N . THR C 3 178 ? 2.736 0.338 -33.153 1.00 23.40 178 THR C N 1
ATOM 4464 C CA . THR C 3 178 ? 1.414 0.706 -32.650 1.00 25.28 178 THR C CA 1
ATOM 4465 C C . THR C 3 178 ? 0.376 -0.242 -33.232 1.00 19.11 178 THR C C 1
ATOM 4466 O O . THR C 3 178 ? 0.538 -0.763 -34.341 1.00 29.06 178 THR C O 1
ATOM 4470 N N . VAL C 3 179 ? -0.703 -0.458 -32.489 1.00 20.93 179 VAL C N 1
ATOM 4471 C CA . VAL C 3 179 ? -1.768 -1.349 -32.926 1.00 22.37 179 VAL C CA 1
ATOM 4472 C C . VAL C 3 179 ? -3.085 -0.602 -32.775 1.00 30.40 179 VAL C C 1
ATOM 4473 O O . VAL C 3 179 ? -3.328 0.021 -31.737 1.00 30.24 179 VAL C O 1
ATOM 4477 N N . THR C 3 180 ? -3.920 -0.655 -33.806 1.00 24.40 180 THR C N 1
ATOM 4478 C CA . THR C 3 180 ? -5.303 -0.211 -33.713 1.00 23.38 180 THR C CA 1
ATOM 4479 C C . THR C 3 180 ? -6.178 -1.327 -34.246 1.00 23.78 180 THR C C 1
ATOM 4480 O O . THR C 3 180 ? -5.689 -2.290 -34.847 1.00 26.14 180 THR C O 1
ATOM 4484 N N . TRP C 3 181 ? -7.489 -1.161 -34.089 1.00 24.51 181 TRP C N 1
ATOM 4485 C CA . TRP C 3 181 ? -8.448 -2.155 -34.566 1.00 21.34 181 TRP C CA 1
ATOM 4486 C C . TRP C 3 181 ? -9.483 -1.465 -35.452 1.00 26.16 181 TRP C C 1
ATOM 4487 O O . TRP C 3 181 ? -9.980 -0.385 -35.112 1.00 28.19 181 TRP C O 1
ATOM 4498 N N . ASN C 3 182 ? -9.776 -2.079 -36.595 1.00 24.16 182 ASN C N 1
ATOM 4499 C CA . ASN C 3 182 ? -10.668 -1.508 -37.613 1.00 24.44 182 ASN C CA 1
ATOM 4500 C C . ASN C 3 182 ? -10.298 -0.056 -37.914 1.00 36.78 182 ASN C C 1
ATOM 4501 O 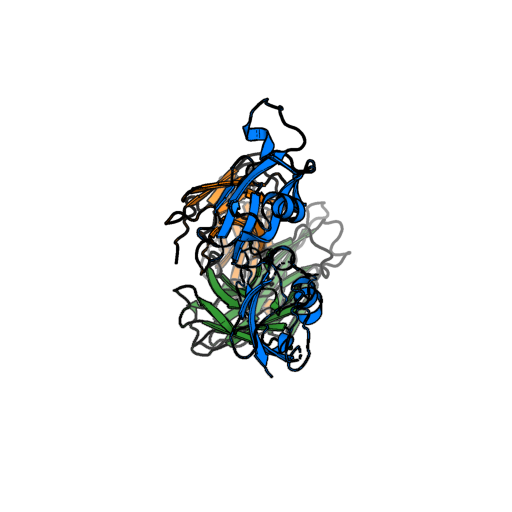O . ASN C 3 182 ? -11.155 0.831 -37.953 1.00 43.52 182 ASN C O 1
ATOM 4506 N N . SER C 3 183 ? -8.988 0.183 -38.086 1.00 26.14 183 SER C N 1
ATOM 4507 C CA . SER C 3 183 ? -8.442 1.509 -38.404 1.00 32.76 183 SER C CA 1
ATOM 4508 C C . SER C 3 183 ? -8.826 2.566 -37.371 1.00 39.10 183 SER C C 1
ATOM 4509 O O . SER C 3 183 ? -9.016 3.740 -37.698 1.00 43.82 183 SER C O 1
ATOM 4512 N N . GLY C 3 184 ? -8.934 2.160 -36.125 1.00 37.75 184 GLY C N 1
ATOM 4513 C CA . GLY C 3 184 ? -9.244 3.069 -35.061 1.00 32.65 184 GLY C CA 1
ATOM 4514 C C . GLY C 3 184 ? -10.689 3.151 -34.675 1.00 39.73 184 GLY C C 1
ATOM 4515 O O . GLY C 3 184 ? -10.999 3.774 -33.711 1.00 47.59 184 GLY C O 1
ATOM 4516 N N . SER C 3 185 ? -11.559 2.517 -35.429 1.00 39.88 185 SER C N 1
ATOM 4517 C CA . SER C 3 185 ? -12.988 2.532 -35.176 1.00 39.34 185 SER C CA 1
ATOM 4518 C C . SER C 3 185 ? -13.397 1.746 -33.978 1.00 40.62 185 SER C C 1
ATOM 4519 O O . SER C 3 185 ? -14.350 2.068 -33.333 1.00 38.80 185 SER C O 1
ATOM 4522 N N . LEU C 3 186 ? -12.668 0.682 -33.711 1.00 38.67 186 LEU C N 1
ATOM 4523 C CA . LEU C 3 186 ? -12.919 -0.191 -32.601 1.00 34.35 186 LEU C CA 1
ATOM 4524 C C . LEU C 3 186 ? -11.938 0.248 -31.570 1.00 27.67 186 LEU C C 1
ATOM 4525 O O . LEU C 3 186 ? -10.808 -0.097 -31.624 1.00 27.20 186 LEU C O 1
ATOM 4530 N N . SER C 3 187 ? -12.376 1.073 -30.636 1.00 33.33 187 SER C N 1
ATOM 4531 C CA . SER C 3 187 ? -11.489 1.604 -29.624 1.00 35.79 187 SER C CA 1
ATOM 4532 C C . SER C 3 187 ? -11.715 1.152 -28.216 1.00 33.13 187 SER C C 1
ATOM 4533 O O . SER C 3 187 ? -10.812 1.131 -27.454 1.00 39.19 187 SER C O 1
ATOM 4536 N N . SER C 3 188 ? -12.925 0.807 -27.857 1.00 32.21 188 SER C N 1
ATOM 4537 C CA . SER C 3 188 ? -13.166 0.313 -26.508 1.00 40.79 188 SER C CA 1
ATOM 4538 C C . SER C 3 188 ? -12.959 -1.197 -26.447 1.00 32.23 188 SER C C 1
ATOM 4539 O O . SER C 3 188 ? -13.069 -1.901 -27.450 1.00 31.20 188 SER C O 1
ATOM 4542 N N . GLY C 3 189 ? -12.638 -1.687 -25.249 1.00 26.73 189 GLY C N 1
ATOM 4543 C CA . GLY C 3 189 ? -12.389 -3.095 -25.037 1.00 30.18 189 GLY C CA 1
ATOM 4544 C C . GLY C 3 189 ? -11.074 -3.607 -25.595 1.00 33.30 189 GLY C C 1
ATOM 4545 O O . GLY C 3 189 ? -10.940 -4.821 -25.766 1.00 30.09 189 GLY C O 1
ATOM 4546 N N . VAL C 3 190 ? -10.102 -2.714 -25.901 1.00 23.69 190 VAL C N 1
ATOM 4547 C CA . VAL C 3 190 ? -8.792 -3.071 -26.466 1.00 22.45 190 VAL C CA 1
ATOM 4548 C C . VAL C 3 190 ? -7.758 -3.069 -25.347 1.00 24.89 190 VAL C C 1
ATOM 4549 O O . VAL C 3 190 ? -7.747 -2.155 -24.516 1.00 23.69 190 VAL C O 1
ATOM 4553 N N . HIS C 3 191 ? -6.881 -4.078 -25.329 1.00 24.14 191 HIS C N 1
ATOM 4554 C CA . HIS C 3 191 ? -5.672 -4.068 -24.504 1.00 22.62 191 HIS C CA 1
ATOM 4555 C C . HIS C 3 191 ? -4.477 -4.359 -25.399 1.00 29.57 191 HIS C C 1
ATOM 4556 O O . HIS C 3 191 ? -4.419 -5.423 -26.023 1.00 30.83 191 HIS C O 1
ATOM 4563 N N . THR C 3 192 ? -3.529 -3.429 -25.463 1.00 22.54 192 THR C N 1
ATOM 4564 C CA . THR C 3 192 ? -2.263 -3.644 -26.191 1.00 17.01 192 THR C CA 1
ATOM 4565 C C . THR C 3 192 ? -1.153 -3.677 -25.149 1.00 30.83 192 THR C C 1
ATOM 4566 O O . THR C 3 192 ? -1.026 -2.746 -24.344 1.00 30.21 192 THR C O 1
ATOM 4570 N N . PHE C 3 193 ? -0.448 -4.734 -25.113 1.00 22.20 193 PHE C N 1
ATOM 4571 C CA . PHE C 3 193 ? 0.482 -5.075 -24.051 1.00 21.98 193 PHE C CA 1
ATOM 4572 C C . PHE C 3 193 ? 1.882 -4.581 -24.393 1.00 32.91 193 PHE C C 1
ATOM 4573 O O . PHE C 3 193 ? 2.217 -4.424 -25.568 1.00 27.46 193 PHE C O 1
ATOM 4581 N N . PRO C 3 194 ? 2.683 -4.265 -23.373 1.00 37.91 194 PRO C N 1
ATOM 4582 C CA . PRO C 3 194 ? 4.072 -3.856 -23.630 1.00 36.96 194 PRO C CA 1
ATOM 4583 C C . PRO C 3 194 ? 4.864 -4.925 -24.388 1.00 31.21 194 PRO C C 1
ATOM 4584 O O . PRO C 3 194 ? 4.774 -6.120 -24.099 1.00 30.97 194 PRO C O 1
ATOM 4588 N N . ALA C 3 195 ? 5.663 -4.479 -25.357 1.00 26.23 195 ALA C N 1
ATOM 4589 C CA . ALA C 3 195 ? 6.569 -5.395 -26.053 1.00 31.25 195 ALA C CA 1
ATOM 4590 C C . ALA C 3 195 ? 7.607 -5.992 -25.094 1.00 33.74 195 ALA C C 1
ATOM 4591 O O . ALA C 3 195 ? 8.054 -5.331 -24.158 1.00 38.67 195 ALA C O 1
ATOM 4593 N N . VAL C 3 196 ? 8.030 -7.242 -25.359 1.00 34.69 196 VAL C N 1
ATOM 4594 C CA . VAL C 3 196 ? 9.174 -7.851 -24.677 1.00 39.30 196 VAL C CA 1
ATOM 4595 C C . VAL C 3 196 ? 10.235 -8.244 -25.705 1.00 42.15 196 VAL C C 1
ATOM 4596 O O . VAL C 3 196 ? 9.904 -8.744 -26.785 1.00 30.40 196 VAL C O 1
ATOM 4600 N N . LEU C 3 197 ? 11.513 -8.021 -25.361 1.00 44.29 197 LEU C N 1
ATOM 4601 C CA . LEU C 3 197 ? 12.643 -8.275 -26.257 1.00 46.55 197 LEU C CA 1
ATOM 4602 C C . LEU C 3 197 ? 13.219 -9.671 -26.038 1.00 49.11 197 LEU C C 1
ATOM 4603 O O . LEU C 3 197 ? 13.551 -10.047 -24.913 1.00 43.36 197 LEU C O 1
ATOM 4608 N N . GLN C 3 198 ? 13.358 -10.424 -27.123 1.00 47.22 198 GLN C N 1
ATOM 4609 C CA . GLN C 3 198 ? 13.971 -11.747 -27.079 1.00 53.59 198 GLN C CA 1
ATOM 4610 C C . GLN C 3 198 ? 14.840 -11.911 -28.312 1.00 53.29 198 GLN C C 1
ATOM 4611 O O . GLN C 3 198 ? 14.369 -11.678 -29.431 1.00 70.60 198 GLN C O 1
ATOM 4617 N N . SER C 3 199 ? 16.098 -12.304 -28.112 1.00 59.89 199 SER C N 1
ATOM 4618 C CA . SER C 3 199 ? 17.014 -12.578 -29.226 1.00 62.79 199 SER C CA 1
ATOM 4619 C C . SER C 3 199 ? 17.044 -11.417 -30.225 1.00 62.40 199 SER C C 1
ATOM 4620 O O . SER C 3 199 ? 17.043 -11.628 -31.440 1.00 58.59 199 SER C O 1
ATOM 4623 N N . ASP C 3 200 ? 17.036 -10.179 -29.705 1.00 46.34 200 ASP C N 1
ATOM 4624 C CA . ASP C 3 200 ? 17.032 -8.961 -30.535 1.00 40.41 200 ASP C CA 1
ATOM 4625 C C . ASP C 3 200 ? 15.776 -8.830 -31.406 1.00 36.16 200 ASP C C 1
ATOM 4626 O O . ASP C 3 200 ? 15.797 -8.139 -32.430 1.00 39.83 200 ASP C O 1
ATOM 4631 N N . LEU C 3 201 ? 14.675 -9.483 -31.016 1.00 34.44 201 LEU C N 1
ATOM 4632 C CA . LEU C 3 201 ? 13.392 -9.336 -31.701 1.00 34.23 201 LEU C CA 1
ATOM 4633 C C . LEU C 3 201 ? 12.323 -9.051 -30.656 1.00 37.99 201 LEU C C 1
ATOM 4634 O O . LEU C 3 201 ? 12.310 -9.663 -29.575 1.00 34.42 201 LEU C O 1
ATOM 4639 N N . TYR C 3 202 ? 11.427 -8.131 -30.980 1.00 28.90 202 TYR C N 1
ATOM 4640 C CA . TYR C 3 202 ? 10.315 -7.810 -30.105 1.00 25.89 202 TYR C CA 1
ATOM 4641 C C . TYR C 3 202 ? 9.087 -8.662 -30.409 1.00 30.01 202 TYR C C 1
ATOM 4642 O O . TYR C 3 202 ? 8.814 -9.001 -31.564 1.00 28.58 202 TYR C O 1
ATOM 4651 N N . THR C 3 203 ? 8.295 -8.882 -29.379 1.00 28.64 203 THR C N 1
ATOM 4652 C CA . THR C 3 203 ? 7.016 -9.545 -29.471 1.00 29.13 203 THR C CA 1
ATOM 4653 C C . THR C 3 203 ? 6.000 -8.756 -28.642 1.00 24.87 203 THR C C 1
ATOM 4654 O O . THR C 3 203 ? 6.277 -8.378 -27.550 1.00 30.13 203 THR C O 1
ATOM 4658 N N . LEU C 3 204 ? 4.815 -8.547 -29.170 1.00 23.09 204 LEU C N 1
ATOM 4659 C CA . LEU C 3 204 ? 3.755 -7.908 -28.420 1.00 27.95 204 LEU C CA 1
ATOM 4660 C C . LEU C 3 204 ? 2.454 -8.496 -28.881 1.00 36.61 204 LEU C C 1
ATOM 4661 O O . LEU C 3 204 ? 2.422 -9.216 -29.822 1.00 22.39 204 LEU C O 1
ATOM 4666 N N . SER C 3 205 ? 1.388 -8.185 -28.186 1.00 34.51 205 SER C N 1
ATOM 4667 C CA . SER C 3 205 ? 0.100 -8.701 -28.539 1.00 29.80 205 SER C CA 1
ATOM 4668 C C . SER C 3 205 ? -0.965 -7.705 -28.174 1.00 20.23 205 SER C C 1
ATOM 4669 O O . SER C 3 205 ? -0.734 -6.844 -27.393 1.00 26.72 205 SER C O 1
ATOM 4672 N N . SER C 3 206 ? -2.126 -7.839 -28.770 1.00 18.61 206 SER C N 1
ATOM 4673 C CA . SER C 3 206 ? -3.235 -6.946 -28.505 1.00 24.99 206 SER C CA 1
ATOM 4674 C C . SER C 3 206 ? -4.496 -7.785 -28.514 1.00 27.97 206 SER C C 1
ATOM 4675 O O . SER C 3 206 ? -4.630 -8.688 -29.347 1.00 22.48 206 SER C O 1
ATOM 4678 N N . SER C 3 207 ? -5.420 -7.467 -27.617 1.00 23.88 207 SER C N 1
ATOM 4679 C CA . SER C 3 207 ? -6.711 -8.126 -27.586 1.00 28.51 207 SER C CA 1
ATOM 4680 C C . SER C 3 207 ? -7.820 -7.094 -27.699 1.00 28.48 207 SER C C 1
ATOM 4681 O O . SER C 3 207 ? -7.634 -5.916 -27.371 1.00 26.72 207 SER C O 1
ATOM 4684 N N . VAL C 3 208 ? -8.966 -7.536 -28.217 1.00 25.53 208 VAL C N 1
ATOM 4685 C CA . VAL C 3 208 ? -10.168 -6.715 -28.314 1.00 23.70 208 VAL C CA 1
ATOM 4686 C C . VAL C 3 208 ? -11.344 -7.633 -28.021 1.00 25.64 208 VAL C C 1
ATOM 4687 O O . VAL C 3 208 ? -11.345 -8.801 -28.414 1.00 25.58 208 VAL C O 1
ATOM 4691 N N . THR C 3 209 ? -12.317 -7.127 -27.278 1.00 19.53 209 THR C N 1
ATOM 4692 C CA . THR C 3 209 ? -13.473 -7.915 -26.867 1.00 22.61 209 THR C CA 1
ATOM 4693 C C . THR C 3 209 ? -14.701 -7.225 -27.431 1.00 26.16 209 THR C C 1
ATOM 4694 O O . THR C 3 209 ? -14.883 -6.029 -27.194 1.00 26.64 209 THR C O 1
ATOM 4698 N N . VAL C 3 210 ? -15.515 -7.960 -28.184 1.00 18.45 210 VAL C N 1
ATOM 4699 C CA . VAL C 3 210 ? -16.669 -7.381 -28.883 1.00 22.21 210 VAL C CA 1
ATOM 4700 C C . VAL C 3 210 ? -17.917 -8.196 -28.544 1.00 29.85 210 VAL C C 1
ATOM 4701 O O . VAL C 3 210 ? -17.817 -9.342 -28.073 1.00 28.56 210 VAL C O 1
ATOM 4705 N N . PRO C 3 211 ? -19.110 -7.627 -28.773 1.00 25.61 211 PRO C N 1
ATOM 4706 C CA . PRO C 3 211 ? -20.338 -8.399 -28.536 1.00 29.15 211 PRO C CA 1
ATOM 4707 C C . PRO C 3 211 ? -20.442 -9.534 -29.530 1.00 34.39 211 PRO C C 1
ATOM 4708 O O . PRO C 3 211 ? -20.005 -9.438 -30.684 1.00 29.89 211 PRO C O 1
ATOM 4712 N N . SER C 3 212 ? -21.018 -10.630 -29.063 1.00 29.10 212 SER C N 1
ATOM 4713 C CA . SER C 3 212 ? -21.109 -11.800 -29.916 1.00 29.98 212 SER C CA 1
ATOM 4714 C C . SER C 3 212 ? -22.098 -11.610 -31.051 1.00 35.71 212 SER C C 1
ATOM 4715 O O . SER C 3 212 ? -22.123 -12.433 -31.957 1.00 31.25 212 SER C O 1
ATOM 4718 N N . SER C 3 213 ? -22.925 -10.574 -31.007 1.00 29.46 213 SER C N 1
ATOM 4719 C CA . SER C 3 213 ? -23.824 -10.253 -32.111 1.00 29.20 213 SER C CA 1
ATOM 4720 C C . SER C 3 213 ? -23.109 -9.648 -33.330 1.00 28.49 213 SER C C 1
ATOM 4721 O O . SER C 3 213 ? -23.759 -9.436 -34.354 1.00 43.20 213 SER C O 1
ATOM 4724 N N . THR C 3 214 ? -21.813 -9.330 -33.248 1.00 31.34 214 THR C N 1
ATOM 4725 C CA . THR C 3 214 ? -21.205 -8.495 -34.278 1.00 28.86 214 THR C CA 1
ATOM 4726 C C . THR C 3 214 ? -20.269 -9.311 -35.169 1.00 31.40 214 THR C C 1
ATOM 4727 O O . THR C 3 214 ? -20.619 -9.647 -36.301 1.00 33.35 214 THR C O 1
ATOM 4731 N N . TRP C 3 215 ? -19.079 -9.615 -34.666 1.00 29.53 215 TRP C N 1
ATOM 4732 C CA . TRP C 3 215 ? -18.172 -10.523 -35.355 1.00 27.95 215 TRP C CA 1
ATOM 4733 C C . TRP C 3 215 ? -18.729 -11.950 -35.324 1.00 34.25 215 TRP C C 1
ATOM 4734 O O . TRP C 3 215 ? -19.337 -12.350 -34.325 1.00 34.67 215 TRP C O 1
ATOM 4745 N N . PRO C 3 216 ? -18.521 -12.763 -36.400 1.00 33.58 216 PRO C N 1
ATOM 4746 C CA . PRO C 3 216 ? -17.768 -12.473 -37.630 1.00 37.18 216 PRO C CA 1
ATOM 4747 C C . PRO C 3 216 ? -18.532 -11.776 -38.763 1.00 37.78 216 PRO C C 1
ATOM 4748 O O . PRO C 3 216 ? -17.865 -11.473 -39.748 1.00 39.02 216 PRO C O 1
ATOM 4752 N N . SER C 3 217 ? -19.851 -11.538 -38.670 1.00 29.35 217 SER C N 1
ATOM 4753 C CA . SER C 3 217 ? -20.526 -10.838 -39.763 1.00 37.97 217 SER C CA 1
ATOM 4754 C C . SER C 3 217 ? -19.946 -9.448 -39.953 1.00 43.03 217 SER C C 1
ATOM 4755 O O . SER C 3 217 ? -19.750 -8.999 -41.089 1.00 41.03 217 SER C O 1
ATOM 4758 N N . GLU C 3 218 ? -19.678 -8.744 -38.854 1.00 34.18 218 GLU C N 1
ATOM 4759 C CA . GLU C 3 218 ? -18.896 -7.517 -38.907 1.00 35.14 218 GLU C CA 1
ATOM 4760 C C . GLU C 3 218 ? -17.433 -7.890 -38.743 1.00 36.15 218 GLU C C 1
ATOM 4761 O O . GLU C 3 218 ? -17.066 -8.607 -37.801 1.00 32.80 218 GLU C O 1
ATOM 4767 N N . THR C 3 219 ? -16.601 -7.409 -39.654 1.00 30.27 219 THR C N 1
ATOM 4768 C CA . THR C 3 219 ? -15.198 -7.814 -39.657 1.00 28.16 219 THR C CA 1
ATOM 4769 C C . THR C 3 219 ? -14.427 -7.072 -38.579 1.00 23.41 219 THR C C 1
ATOM 4770 O O . THR C 3 219 ? -14.748 -5.924 -38.230 1.00 26.15 219 THR C O 1
ATOM 4774 N N . VAL C 3 220 ? -13.408 -7.750 -38.049 1.00 25.62 220 VAL C N 1
ATOM 4775 C CA . VAL C 3 220 ? -12.481 -7.223 -37.051 1.00 28.25 220 VAL C CA 1
ATOM 4776 C C . VAL C 3 220 ? -11.090 -7.424 -37.649 1.00 28.73 220 VAL C C 1
ATOM 4777 O O . VAL C 3 220 ? -10.721 -8.558 -37.989 1.00 26.10 220 VAL C O 1
ATOM 4781 N N . THR C 3 221 ? -10.360 -6.328 -37.852 1.00 26.14 221 THR C N 1
ATOM 4782 C CA . THR C 3 221 ? -8.999 -6.347 -38.398 1.00 23.94 221 THR C CA 1
ATOM 4783 C C . THR C 3 221 ? -8.068 -5.622 -37.438 1.00 24.34 221 THR C C 1
ATOM 4784 O O . THR C 3 221 ? -8.373 -4.501 -37.027 1.00 29.42 221 THR C O 1
ATOM 4788 N N . CYS C 3 222 ? -6.921 -6.214 -37.084 1.00 23.90 222 CYS C N 1
ATOM 4789 C CA . CYS C 3 222 ? -5.942 -5.423 -36.333 1.00 22.67 222 CYS C CA 1
ATOM 4790 C C . CYS C 3 222 ? -4.922 -4.790 -37.278 1.00 22.26 222 CYS C C 1
ATOM 4791 O O . CYS C 3 222 ? -4.513 -5.392 -38.279 1.00 25.28 222 CYS C O 1
ATOM 4794 N N . ASN C 3 223 ? -4.595 -3.530 -37.020 1.00 22.80 223 ASN C N 1
ATOM 4795 C CA . ASN C 3 223 ? -3.696 -2.781 -37.890 1.00 26.44 223 ASN C CA 1
ATOM 4796 C C . ASN C 3 223 ? -2.411 -2.518 -37.122 1.00 25.74 223 ASN C C 1
ATOM 4797 O O . ASN C 3 223 ? -2.432 -1.854 -36.086 1.00 27.08 223 ASN C O 1
ATOM 4802 N N . VAL C 3 224 ? -1.293 -3.023 -37.632 1.00 23.65 224 VAL C N 1
ATOM 4803 C CA . VAL C 3 224 ? -0.024 -2.963 -36.917 1.00 21.49 224 VAL C CA 1
ATOM 4804 C C . VAL C 3 224 ? 0.856 -2.023 -37.709 1.00 23.46 224 VAL C C 1
ATOM 4805 O O . VAL C 3 224 ? 1.052 -2.241 -38.904 1.00 32.42 224 VAL C O 1
ATOM 4809 N N . ALA C 3 225 ? 1.346 -0.962 -37.070 1.00 22.57 225 ALA C N 1
ATOM 4810 C CA . ALA C 3 225 ? 2.198 0.024 -37.729 1.00 24.52 225 ALA C CA 1
ATOM 4811 C C . ALA C 3 225 ? 3.608 -0.049 -37.160 1.00 24.46 225 ALA C C 1
ATOM 4812 O O . ALA C 3 225 ? 3.778 -0.010 -35.946 1.00 27.00 225 ALA C O 1
ATOM 4814 N N . HIS C 3 226 ? 4.620 -0.104 -38.040 1.00 18.35 226 HIS C N 1
ATOM 4815 C CA . HIS C 3 226 ? 6.021 -0.163 -37.624 1.00 17.94 226 HIS C CA 1
ATOM 4816 C C . HIS C 3 226 ? 6.767 0.900 -38.406 1.00 22.32 226 HIS C C 1
ATOM 4817 O O . HIS C 3 226 ? 7.267 0.632 -39.496 1.00 24.34 226 HIS C O 1
ATOM 4824 N N . PRO C 3 227 ? 6.832 2.123 -37.883 1.00 23.21 227 PRO C N 1
ATOM 4825 C CA . PRO C 3 227 ? 7.415 3.237 -38.656 1.00 27.74 227 PRO C CA 1
ATOM 4826 C C . PRO C 3 227 ? 8.877 3.028 -38.984 1.00 26.78 227 PRO C C 1
ATOM 4827 O O . PRO C 3 227 ? 9.325 3.444 -40.064 1.00 35.47 227 PRO C O 1
ATOM 4831 N N . ALA C 3 228 ? 9.627 2.334 -38.116 1.00 29.87 228 ALA C N 1
ATOM 4832 C CA . ALA C 3 228 ? 11.059 2.147 -38.364 1.00 29.30 228 ALA C CA 1
ATOM 4833 C C . ALA C 3 228 ? 11.333 1.367 -39.644 1.00 28.37 228 ALA C C 1
ATOM 4834 O O . ALA C 3 228 ? 12.348 1.611 -40.320 1.00 31.84 228 ALA C O 1
ATOM 4836 N N . SER C 3 229 ? 10.459 0.434 -40.009 1.00 32.54 229 SER C N 1
ATOM 4837 C CA . SER C 3 229 ? 10.586 -0.290 -41.276 1.00 32.02 229 SER C CA 1
ATOM 4838 C C . SER C 3 229 ? 9.617 0.224 -42.331 1.00 25.99 229 SER C C 1
ATOM 4839 O O . SER C 3 229 ? 9.469 -0.417 -43.376 1.00 33.06 229 SER C O 1
ATOM 4842 N N . SER C 3 230 ? 8.903 1.310 -42.036 1.00 29.72 230 SER C N 1
ATOM 4843 C CA . SER C 3 230 ? 7.874 1.901 -42.909 1.00 40.66 230 SER C CA 1
ATOM 4844 C C . SER C 3 230 ? 6.791 0.897 -43.305 1.00 36.86 230 SER C C 1
ATOM 4845 O O . SER C 3 230 ? 6.298 0.902 -44.434 1.00 32.92 230 SER C O 1
ATOM 4848 N N . THR C 3 231 ? 6.384 0.046 -42.381 1.00 32.55 231 THR C N 1
ATOM 4849 C CA . THR C 3 231 ? 5.542 -1.086 -42.733 1.00 29.80 231 THR C CA 1
ATOM 4850 C C . THR C 3 231 ? 4.260 -1.061 -41.921 1.00 32.97 231 THR C C 1
ATOM 4851 O O . THR C 3 231 ? 4.275 -0.729 -40.736 1.00 29.59 231 THR C O 1
ATOM 4855 N N . LYS C 3 232 ? 3.146 -1.371 -42.581 1.00 25.59 232 LYS C N 1
ATOM 4856 C CA . LYS C 3 232 ? 1.865 -1.579 -41.915 1.00 29.91 232 LYS C CA 1
ATOM 4857 C C . LYS C 3 232 ? 1.328 -2.943 -42.320 1.00 29.63 232 LYS C C 1
ATOM 4858 O O . LYS C 3 2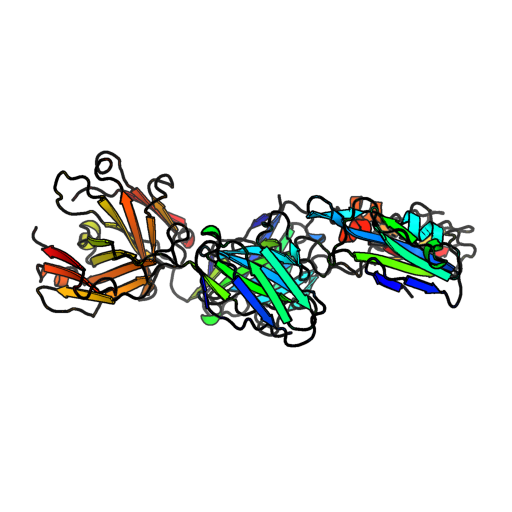32 ? 1.419 -3.329 -43.483 1.00 33.52 232 LYS C O 1
ATOM 4864 N N . VAL C 3 233 ? 0.801 -3.686 -41.357 1.00 30.12 233 VAL C N 1
ATOM 4865 C CA . VAL C 3 233 ? 0.246 -5.010 -41.603 1.00 31.91 233 VAL C CA 1
ATOM 4866 C C . VAL C 3 233 ? -1.167 -4.995 -41.039 1.00 34.42 233 VAL C C 1
ATOM 4867 O O . VAL C 3 233 ? -1.364 -4.652 -39.869 1.00 27.60 233 VAL C O 1
ATOM 4871 N N . ASP C 3 234 ? -2.143 -5.309 -41.867 1.00 23.91 234 ASP C N 1
ATOM 4872 C CA . ASP C 3 234 ? -3.559 -5.259 -41.472 1.00 34.57 234 ASP C CA 1
ATOM 4873 C C . ASP C 3 234 ? -4.094 -6.682 -41.444 1.00 38.57 234 ASP C C 1
ATOM 4874 O O . ASP C 3 234 ? -4.485 -7.217 -42.482 1.00 54.08 234 ASP C O 1
ATOM 4879 N N . LYS C 3 235 ? -4.143 -7.294 -40.261 1.00 27.25 235 LYS C N 1
ATOM 4880 C CA . LYS C 3 235 ? -4.513 -8.704 -40.146 1.00 23.54 235 LYS C CA 1
ATOM 4881 C C . LYS C 3 235 ? -6.001 -8.848 -39.833 1.00 26.59 235 LYS C C 1
ATOM 4882 O O . LYS C 3 235 ? -6.438 -8.528 -38.716 1.00 23.84 235 LYS C O 1
ATOM 4888 N N . LYS C 3 236 ? -6.754 -9.422 -40.757 1.00 26.38 236 LYS C N 1
ATOM 4889 C CA . LYS C 3 236 ? -8.157 -9.701 -40.556 1.00 28.42 236 LYS C CA 1
ATOM 4890 C C . LYS C 3 236 ? -8.315 -10.917 -39.677 1.00 32.32 236 LYS C C 1
ATOM 4891 O O . LYS C 3 236 ? -7.722 -11.918 -39.947 1.00 34.43 236 LYS C O 1
ATOM 4897 N N . ILE C 3 237 ? -9.124 -10.845 -38.636 1.00 24.56 237 ILE C N 1
ATOM 4898 C CA . ILE C 3 237 ? -9.367 -11.997 -37.770 1.00 21.52 237 ILE C CA 1
ATOM 4899 C C . ILE C 3 237 ? -10.568 -12.771 -38.302 1.00 34.07 237 ILE C C 1
ATOM 4900 O O . ILE C 3 237 ? -11.702 -12.276 -38.290 1.00 33.70 237 ILE C O 1
ATOM 4905 N N . VAL C 3 238 ? -10.324 -14.003 -38.723 1.00 36.04 238 VAL C N 1
ATOM 4906 C CA . VAL C 3 238 ? -11.301 -14.828 -39.427 1.00 45.20 238 VAL C CA 1
ATOM 4907 C C . VAL C 3 238 ? -11.607 -16.056 -38.573 1.00 37.97 238 VAL C C 1
ATOM 4908 O O . VAL C 3 238 ? -10.690 -16.588 -37.938 1.00 43.07 238 VAL C O 1
ATOM 4912 N N . PRO C 3 239 ? -12.856 -16.517 -38.479 1.00 37.23 239 PRO C N 1
ATOM 4913 C CA . PRO C 3 239 ? -13.115 -17.744 -37.710 1.00 37.97 239 PRO C CA 1
ATOM 4914 C C . PRO C 3 239 ? -12.265 -18.886 -38.250 1.00 46.86 239 PRO C C 1
ATOM 4915 O O . PRO C 3 239 ? -11.976 -18.956 -39.446 1.00 52.29 239 PRO C O 1
ATOM 4919 N N . ARG C 3 240 ? -11.824 -19.759 -37.354 1.00 55.37 240 ARG C N 1
ATOM 4920 C CA . ARG C 3 240 ? -11.010 -20.899 -37.774 1.00 64.56 240 ARG C CA 1
ATOM 4921 C C . ARG C 3 240 ? -11.827 -22.185 -37.763 1.00 65.81 240 ARG C C 1
ATOM 4922 O O . ARG C 3 240 ? -12.950 -22.210 -38.255 1.00 62.79 240 ARG C O 1
#

Secondary structure (DSSP, 8-state):
-EEEEEE-TT--EEEE-SSSEEEEEEEEEEEE-TTS-EEEEE-HHHHHHHHTT-SEEEEEEEESS--PPP-GGGGGEEEESS----TT-EEEEEEEEES----EE--SSS-EEEE----PPEEESSSEEEEEEEEEE-TTBSS----HHHHH--TTSSEE---HHHHHHHTS----HHHHHH-EEEEEEEEE-/---EE-S-SEEEE-TT--EEEEEEESS--TT-EEEEEE-TT--EEEEEETTTEEPTT--TTEEEEEETTEEEEEE-S--GGG-EEEEEEE-SSSSPEE---EEEEE----B--EEEEEPPPHHHHHHTEEEEEEEEEEEBSS--EEEEEETTEEE-TTEEEEEPPPPTTT--EEEEEEEEEEHHHHHT--EEEEEEE-TT-SSPEEEEEETT-/--EEE--SEEEE-TT--EEEEEEEESS-GGGS-EEEEEE-TTS--EEEEEE-TTT--EEE-GGGTTTEEEEEETTTTEEEEEE-S--GGG-EEEEEEEESSSBTT--EEEE---EEEEE-SPPPBPPEEEEE------SS---EEEEEEEEEEBSS--EEEEGGGTB-TTEEEPPPEEETTEEEEEEEEEE-TTTTTTS--EEEEEEGGGTEEEEEE----

Nearest PDB structures (foldseek):
  6z2l-assembly1_A  TM=1.005E+00  e=5.205E-41  Plasmodium falciparum 3D7
  2zx0-assembly1_A  TM=3.400E-01  e=1.021E-06  Oncorhynchus keta
  7vrr-assembly1_D  TM=3.116E-01  e=1.588E+00  Arabidopsis thaliana
  7vmf-assembly1_E  TM=5.648E-01  e=9.507E+00  Arabidopsis thaliana
  6z2l-assembly1_B  TM=1.005E+00  e=2.948E-50  Mus musculus

CATH classification: 2.60.40.10 (+1 more: 2.60.40.10)

=== Feature glossary ===
Feature key, reading from the visual/contextual features back to the raw sequence:

Rendered structure images. Six rendered views show the 3D structure from the faces of a cube — i.e. along ±x, ±y, ±z. Rendering representation is drawn randomly per protein from cartoon (secondary-structure ribbons), sticks (backbone bonds), or molecular surface; coloring is either N→C rainbow (blue at the N-terminus through red at the C-terminus) or one color per chain.

Contact-map, Ramachandran, and PAE plots. The contact map is a binary N×N matrix image: pixel (i, j) is dark where Cα_i and Cα_j are within 8 Å and |i−j|>4. Because the |i−j|>4 filter removes local helical contacts, off-diagonal stripes parallel to the main diagonal indicate parallel β-sheets; stripes perpendicular to it indicate antiparallel β-sheets. The Ramachandran plot scatters every residue's (φ, ψ) pair against the sterically allowed regions. The PAE heatmap renders the predicted-aligned-error matrix.

InterPro / GO / CATH / organism. Database cross-references. InterPro integrates a dozen domain/family signature databases into unified entries with residue-range hits. GO terms attach function/process/location labels with evidence codes. CATH codes position the fold in a four-level structural taxonomy. Organism is the NCBI-taxonomy species name.

Nearest PDB structures. The Foldseek neighbor list gives the closest experimentally determined structures in the PDB, ranked by structural alignment. TM-score near 1 means near-identical fold; near 0.3 means only rough topology match. This is how one finds what a novel AlphaFold prediction most resembles in the solved-structure universe.

Predicted aligned error. PAE(i, j) answers: if I align the predicted and true structures on residue i, how far off (in Å) do I expect residue j to be? A block-diagonal PAE matrix with low values on the blocks and high values off-diagonal is the signature of a multi-domain protein with confidently predicted domains but uncertain inter-domain orientation.

Solvent-accessible surface area. Accessible surface area quantifies burial. A residue with SASA near zero is packed into the hydrophobic core; one with SASA >100 Å² sits on the surface. Computed here via the Shrake–Rupley numerical algorithm with a 1.4 Å probe.

B-factor. B-factor (Debye–Waller factor) reflects atomic displacement in the crystal lattice. It is an experimental observable (units Å²), not a prediction; low values mean the atom is pinned down, high values mean it moves or is heterogeneous across the crystal.

pLDDT. For AlphaFold models, the B-factor field carries pLDDT — the model's own estimate of local accuracy on a 0–100 scale. Regions with pLDDT<50 should be treated as essentially unmodeled; they often correspond to intrinsically disordered segments.

Backbone torsions (φ/ψ). φ (phi) and ψ (psi) are the two rotatable backbone dihedrals per residue: φ is the C(i-1)–N–Cα–C torsion, ψ is the N–Cα–C–N(i+1) torsion, both in degrees on (−180°, 180°]. α-helical residues cluster near (−60°, −45°); β-strand residues near (−120°, +130°). A Ramachandran plot is simply a scatter of (φ, ψ) for every residue.

Radius of gyration, Cα contacts, bounding box. Radius of gyration (Rg) is the root-mean-square distance of Cα atoms from their centroid — a single number for overall size and compactness. A globular domain of N residues has Rg ≈ 2.2·N^0.38 Å; an extended or disordered chain has a much larger Rg. The Cα contact count is the number of residue pairs whose Cα atoms are within 8 Å and are more than four positions apart in sequence — a standard proxy for tertiary packing density. The bounding box is the smallest axis-aligned box enclosing all Cα atoms.

Secondary structure (3-state, P-SEA). Three-state secondary structure (P-SEA) collapses the eight DSSP classes into helix (a), strand (b), and coil (c). P-SEA assigns these from Cα geometry alone — distances and angles — without requiring backbone oxygens, so it works on any Cα trace.

Secondary structure (8-state, DSSP). DSSP 8-state secondary structure assigns each residue one of H (α-helix), G (3₁₀-helix), I (π-helix), E (extended β-strand), B (isolated β-bridge), T (hydrogen-bonded turn), S (bend), or '-' (coil). The assignment is computed from backbone hydrogen-bond geometry via the Kabsch–Sander algorithm.

Foldseek 3Di. A 3Di character summarizes, for each residue, the relative orientation of the Cα frame of its nearest spatial neighbor. Because it encodes fold topology rather than chemistry, 3Di alignments detect remote structural similarity that sequence alignment misses.

mmCIF coordinates. The mmCIF block holds the 3D Cartesian coordinates of each backbone atom (N, Cα, C, O) in ångströms. mmCIF is the PDB's canonical archive format — a tagged-loop text representation of the atomic model.

Sequence. Sequence gives the chain of amino acids in standard one-letter code (A=alanine, C=cysteine, …, Y=tyrosine), read N→C. It is the only feature that is directly encoded by the gene; all structural features are derived from the folded form of this sequence.